Protein AF-A0A5S9IQV3-F1 (afdb_monomer_lite)

Foldseek 3Di:
DQAAEAECEEDQDDDESHEYYCYEYAHPDEAAEHYQYEYANYEDPYCEHHYAEYENYEAEQYEEAAYAYEYYYNYAYYCYEYAYYEYEADQEDPSYYNYAYAEYAYHPYLEDHLCPLVNQNHAEYHDALNQNHADHHPCPLSHNYQEYEHENYNHDPVVPCVSNVNHHYHYDYPVQPVCQVVVCVVDVQFDHFQEWDAAPVRKIWTWTQRPPPRKIFIWIDDPNDIDTDPPDIAFRYWDQELVRWIWTAGQFIWTCDPNDTDTDDDVDRFPAKYANDPQWIWTDDQFFIWIHRNDDIDTDDTDDPQWAFPDKDDDPDNQWIWTWTDGDPDDDDDDDDDDDDDDDDDDDDDDDDDWDWGWTWTWDDDPPDIDIDIDTDTDPDFPDWDDPDDPDIDTDHDDPPPPDDDDDDDDPPDDDDDDDDDDDDDDDDDPDDPDDDDDDPDDDDWDWDDDPPQWTWTQDDDDAWDWGDDPNDIDTDGDPAGWTWTDHPVAIWIGGPVCVVPHPDDTDGDDD

Secondary structure (DSSP, 8-state):
-PPEEEES-EES---TTEEEES-EE---SPEEEEES-EEES-EE-SS-EEEEEEES-EEES-EEEEEEEEEEES-EEES-EEEEEEEES-S--TTEES-EEEEEEEES-SS--GGGGG-TT--EEE-TT-TT-----GGGGGS--SEEE-TTS---GGGTTTT-TTSEEE----HHHHHHHHHHHH-TTEEEEEEEEE-TT--EEEEEEETTT--EEEEEEETTEEEEEEEEE-EEEEEE-TTS-EEEEESS-EEEETTEEEE---SS--SEEEEEETTEEEEE-SSEEEEE-SS-EEEEEEPPTTEEEEEEEE-SSTT-EEEEEEE---S--------------------------EEEEEEEEETTEEEEEEEEE----EEEEEE-STT-EEEEE-TTS--SS------TT-----------PPPP------------SS----EEEE-SSS-EEEE---SS-EEEEETTEEEEE--SS-EEEEE-SS-EEEEEHHHHHH--PPP-B---

InterPro domains:
  IPR032675 Leucine-rich repeat domain superfamily [G3DSA:3.80.10.10] (3-238)

Radius of gyration: 29.6 Å; chains: 1; bounding box: 68×76×86 Å

Structure (mmCIF, N/CA/C/O backbone):
data_AF-A0A5S9IQV3-F1
#
_entry.id   AF-A0A5S9IQV3-F1
#
loop_
_atom_site.group_PDB
_atom_site.id
_atom_site.type_symbol
_atom_site.label_atom_id
_atom_site.label_alt_id
_atom_site.label_comp_id
_atom_site.label_asym_id
_atom_site.label_entity_id
_atom_site.label_seq_id
_atom_site.pdbx_PDB_ins_code
_atom_site.Cartn_x
_atom_site.Cartn_y
_atom_site.Cartn_z
_atom_site.occupancy
_atom_site.B_iso_or_equiv
_atom_site.auth_seq_id
_atom_site.auth_comp_id
_atom_site.auth_asym_id
_atom_site.auth_atom_id
_atom_site.pdbx_PDB_model_num
ATOM 1 N N . MET A 1 1 ? -5.771 7.593 40.794 1.00 71.94 1 MET A N 1
ATOM 2 C CA . MET A 1 1 ? -6.847 8.432 40.220 1.00 71.94 1 MET A CA 1
ATOM 3 C C . MET A 1 1 ? -7.895 7.504 39.638 1.00 71.94 1 MET A C 1
ATOM 5 O O . MET A 1 1 ? -7.522 6.576 38.929 1.00 71.94 1 MET A O 1
ATOM 9 N N . THR A 1 2 ? -9.164 7.696 39.980 1.00 88.88 2 THR A N 1
ATOM 10 C CA . THR A 1 2 ? -10.283 6.926 39.422 1.00 88.88 2 THR A CA 1
ATOM 11 C C . THR A 1 2 ? -10.505 7.323 37.958 1.00 88.88 2 THR A C 1
ATOM 13 O O . THR A 1 2 ? -10.452 8.507 37.627 1.00 88.88 2 THR A O 1
ATOM 16 N N . LYS A 1 3 ? -10.697 6.346 37.061 1.00 94.62 3 LYS A N 1
ATOM 17 C CA . LYS A 1 3 ? -11.022 6.617 35.650 1.00 94.62 3 LYS A CA 1
ATOM 18 C C . LYS A 1 3 ? -12.463 7.126 35.547 1.00 94.62 3 LYS A C 1
ATOM 20 O O . LYS A 1 3 ? -13.346 6.598 36.226 1.00 94.62 3 LYS A O 1
ATOM 25 N N . LYS A 1 4 ? -12.715 8.111 34.679 1.00 97.75 4 LYS A N 1
ATOM 26 C CA . LYS A 1 4 ? -14.083 8.485 34.276 1.00 97.75 4 LYS A CA 1
ATOM 27 C C . LYS A 1 4 ? -14.729 7.274 33.601 1.00 97.75 4 LYS A C 1
ATOM 29 O O . LYS A 1 4 ? -14.046 6.564 32.871 1.00 97.75 4 LYS A O 1
ATOM 34 N N . VAL A 1 5 ? -16.019 7.028 33.823 1.00 98.31 5 VAL A N 1
ATOM 35 C CA . VAL A 1 5 ? -16.733 5.909 33.186 1.00 98.31 5 VAL A CA 1
ATOM 36 C C . VAL A 1 5 ? -17.835 6.447 32.281 1.00 98.31 5 VAL A C 1
ATOM 38 O O . VAL A 1 5 ? -18.691 7.203 32.733 1.00 98.31 5 VAL A O 1
ATOM 41 N N . VAL A 1 6 ? -17.833 6.032 31.015 1.00 98.50 6 VAL A N 1
ATOM 42 C CA . VAL A 1 6 ? -18.843 6.382 30.009 1.00 98.50 6 VAL A CA 1
ATOM 43 C C . VAL A 1 6 ? -19.468 5.094 29.487 1.00 98.50 6 VAL A C 1
ATOM 45 O O . VAL A 1 6 ? -18.761 4.169 29.095 1.00 98.50 6 VAL A O 1
ATOM 48 N N . LYS A 1 7 ? -20.801 4.998 29.496 1.00 98.56 7 LYS A N 1
ATOM 49 C CA . LYS A 1 7 ? -21.507 3.758 29.140 1.00 98.56 7 LYS A CA 1
ATOM 50 C C . LYS A 1 7 ? -22.558 4.006 28.071 1.00 98.56 7 LYS A C 1
ATOM 52 O O . LYS A 1 7 ? -23.364 4.916 28.227 1.00 98.56 7 LYS A O 1
ATOM 57 N N . ARG A 1 8 ? -22.602 3.141 27.052 1.00 98.00 8 ARG A N 1
ATOM 58 C CA . ARG A 1 8 ? -23.689 3.057 26.055 1.00 98.00 8 ARG A CA 1
ATOM 59 C C . ARG A 1 8 ? -24.014 4.379 25.351 1.00 98.00 8 ARG A C 1
ATOM 61 O O . ARG A 1 8 ? -25.171 4.662 25.063 1.00 98.00 8 ARG A O 1
ATOM 68 N N . GLN A 1 9 ? -22.995 5.189 25.080 1.00 98.50 9 GLN A N 1
ATOM 69 C CA . GLN A 1 9 ? -23.152 6.456 24.367 1.00 98.50 9 GLN A CA 1
ATOM 70 C C . GLN A 1 9 ? -22.649 6.353 22.929 1.00 98.50 9 GLN A C 1
ATOM 72 O O . GLN A 1 9 ? -21.782 5.534 22.618 1.00 98.50 9 GLN A O 1
ATOM 77 N N . SER A 1 10 ? -23.195 7.215 22.071 1.00 98.31 10 SER A N 1
ATOM 78 C CA . SER A 1 10 ? -22.622 7.511 20.758 1.00 98.31 10 SER A CA 1
ATOM 79 C C . SER A 1 10 ? -21.711 8.726 20.893 1.00 98.31 10 SER A C 1
ATOM 81 O O . SER A 1 10 ? -22.154 9.772 21.361 1.00 98.31 10 SER A O 1
ATOM 83 N N . LEU A 1 11 ? -20.440 8.576 20.533 1.00 98.38 11 LEU A N 1
ATOM 84 C CA . LEU A 1 11 ? -19.389 9.554 20.804 1.00 98.38 11 LEU A CA 1
ATOM 85 C C . LEU A 1 11 ? -18.642 9.918 19.522 1.00 98.38 11 LEU A C 1
ATOM 87 O O . LEU A 1 11 ? -18.405 9.069 18.665 1.00 98.38 11 LEU A O 1
ATOM 91 N N . GLN A 1 12 ? -18.228 11.180 19.427 1.00 97.69 12 GLN A N 1
ATOM 92 C CA . GLN A 1 12 ? -17.384 11.689 18.337 1.00 97.69 12 GLN A CA 1
ATOM 93 C C . GLN A 1 12 ? -15.940 11.964 18.781 1.00 97.69 12 GLN A C 1
ATOM 95 O O . GLN A 1 12 ? -15.093 12.276 17.953 1.00 97.69 12 GLN A O 1
ATOM 100 N N . ASN A 1 13 ? -15.653 11.838 20.081 1.00 97.81 13 ASN A N 1
ATOM 101 C CA . ASN A 1 13 ? -14.350 12.116 20.678 1.00 97.81 13 ASN A CA 1
ATOM 102 C C . ASN A 1 13 ? -13.988 11.042 21.714 1.00 97.81 13 ASN A C 1
ATOM 104 O O . ASN A 1 13 ? -14.869 10.375 22.263 1.00 97.81 13 ASN A O 1
ATOM 108 N N . ILE A 1 14 ? -12.690 10.913 21.995 1.00 98.19 14 ILE A N 1
ATOM 109 C CA . ILE A 1 14 ? -12.136 10.069 23.058 1.00 98.19 14 ILE A CA 1
ATOM 110 C C . ILE A 1 14 ? -11.400 10.975 24.043 1.00 98.19 14 ILE A C 1
ATOM 112 O O . ILE A 1 14 ? -10.488 11.706 23.671 1.00 98.19 14 ILE A O 1
ATOM 116 N N . GLU A 1 15 ? -11.797 10.909 25.304 1.00 98.06 15 GLU A N 1
ATOM 117 C CA . GLU A 1 15 ? -11.074 11.457 26.448 1.00 98.06 15 GLU A CA 1
ATOM 118 C C . GLU A 1 15 ? -10.077 10.433 27.007 1.00 98.06 15 GLU A C 1
ATOM 120 O O . GLU A 1 15 ? -10.398 9.245 27.126 1.00 98.06 15 GLU A O 1
ATOM 125 N N . ASP A 1 16 ? -8.899 10.919 27.404 1.00 98.00 16 ASP A N 1
ATOM 126 C CA . ASP A 1 16 ? -7.876 10.145 28.109 1.00 98.00 16 ASP A CA 1
ATOM 127 C C . ASP A 1 16 ? -8.374 9.639 29.474 1.00 98.00 16 ASP A C 1
ATOM 129 O O . ASP A 1 16 ? -9.296 10.194 30.076 1.00 98.00 16 ASP A O 1
ATOM 133 N N . ARG A 1 17 ? -7.720 8.594 30.003 1.00 97.62 17 ARG A N 1
ATOM 134 C CA . ARG A 1 17 ? -7.970 8.016 31.340 1.00 97.62 17 ARG A CA 1
ATOM 135 C C . ARG A 1 17 ? -9.450 7.702 31.593 1.00 97.62 17 ARG A C 1
ATOM 137 O O . ARG A 1 17 ? -9.933 7.810 32.723 1.00 97.62 17 ARG A O 1
ATOM 144 N N . THR A 1 18 ? -10.158 7.296 30.543 1.00 98.44 18 THR A N 1
ATOM 145 C CA . THR A 1 18 ? -11.596 7.031 30.578 1.00 98.44 18 THR A CA 1
ATOM 146 C C . THR A 1 18 ? -11.869 5.563 30.262 1.00 98.44 18 THR A C 1
ATOM 148 O O . THR A 1 18 ? -11.182 4.944 29.452 1.00 98.44 18 THR A O 1
ATOM 151 N N . SER A 1 19 ? -12.853 4.987 30.945 1.00 98.62 19 SER A N 1
ATOM 152 C CA . SER A 1 19 ? -13.362 3.642 30.708 1.00 98.62 19 SER A CA 1
ATOM 153 C C . SER A 1 19 ? -14.683 3.731 29.946 1.00 98.62 19 SER A C 1
ATOM 155 O O . SER A 1 19 ? -15.668 4.277 30.448 1.00 98.62 19 SER A O 1
ATOM 157 N N . TYR A 1 20 ? -14.697 3.210 28.725 1.00 98.69 20 TYR A N 1
ATOM 158 C CA . TYR A 1 20 ? -15.848 3.178 27.831 1.00 98.69 20 TYR A CA 1
ATOM 159 C C . TYR A 1 20 ? -16.449 1.776 27.807 1.00 98.69 20 TYR A C 1
ATOM 161 O O . TYR A 1 20 ? -15.752 0.808 27.506 1.00 98.69 20 TYR A O 1
ATOM 169 N N . MET A 1 21 ? -17.747 1.658 28.087 1.00 98.69 21 MET A N 1
ATOM 170 C CA . MET A 1 21 ? -18.443 0.367 28.129 1.00 98.69 21 MET A CA 1
ATOM 171 C C . MET A 1 21 ? -19.662 0.361 27.206 1.00 98.69 21 MET A C 1
ATOM 173 O O . MET A 1 21 ? -20.654 1.048 27.467 1.00 98.69 21 MET A O 1
ATOM 177 N N . GLY A 1 22 ? -19.626 -0.446 26.148 1.00 98.38 22 GLY A N 1
ATOM 178 C CA . GLY A 1 22 ? -20.743 -0.562 25.209 1.00 98.38 22 GLY A CA 1
ATOM 179 C C . GLY A 1 22 ? -20.967 0.690 24.359 1.00 98.38 22 GLY A C 1
ATOM 180 O O . GLY A 1 22 ? -22.097 0.939 23.946 1.00 98.38 22 GLY A O 1
ATOM 181 N N . CYS A 1 23 ? -19.945 1.530 24.171 1.00 98.69 23 CYS A N 1
ATOM 182 C CA . CYS A 1 23 ? -20.063 2.782 23.422 1.00 98.69 23 CYS A CA 1
ATOM 183 C C . CYS A 1 23 ? -19.891 2.565 21.913 1.00 98.69 23 CYS A C 1
ATOM 185 O O . CYS A 1 23 ? -19.220 1.632 21.470 1.00 98.69 23 CYS A O 1
ATOM 187 N N . THR A 1 24 ? -20.474 3.464 21.123 1.00 98.50 24 THR A N 1
ATOM 188 C CA . THR A 1 24 ? -20.280 3.526 19.669 1.00 98.50 24 THR A CA 1
ATOM 189 C C . THR A 1 24 ? -19.540 4.807 19.309 1.00 98.50 24 THR A C 1
ATOM 191 O O . THR A 1 24 ? -19.925 5.885 19.753 1.00 98.50 24 THR A O 1
ATOM 194 N N . PHE A 1 25 ? -18.490 4.700 18.503 1.00 98.50 25 PHE A N 1
ATOM 195 C CA . PHE A 1 25 ? -17.638 5.819 18.114 1.00 98.50 25 PHE A CA 1
ATOM 196 C C . PHE A 1 25 ? -17.775 6.133 16.622 1.00 98.50 25 PHE A C 1
ATOM 198 O O . PHE A 1 25 ? -17.642 5.238 15.784 1.00 98.50 25 PHE A O 1
ATOM 205 N N . TYR A 1 26 ? -17.992 7.415 16.321 1.00 97.88 26 TYR A N 1
ATOM 206 C CA . TYR A 1 26 ? -18.014 8.015 14.983 1.00 97.88 26 TYR A CA 1
ATOM 207 C C . TYR A 1 26 ? -16.980 9.145 14.942 1.00 97.88 26 TYR A C 1
ATOM 209 O O . TYR A 1 26 ? -17.301 10.322 15.083 1.00 97.88 26 TYR A O 1
ATOM 217 N N . ILE A 1 27 ? -15.710 8.764 14.860 1.00 97.69 27 ILE A N 1
ATOM 218 C CA . ILE A 1 27 ? -14.565 9.675 14.897 1.00 97.69 27 ILE A CA 1
ATOM 219 C C . ILE A 1 27 ? -14.036 9.847 13.475 1.00 97.69 27 ILE A C 1
ATOM 221 O O . ILE A 1 27 ? -13.465 8.914 12.919 1.00 97.69 27 ILE A O 1
ATOM 225 N N . GLU A 1 28 ? -14.230 11.019 12.885 1.00 95.12 28 GLU A N 1
ATOM 226 C CA . GLU A 1 28 ? -13.769 11.321 11.518 1.00 95.12 28 GLU A CA 1
ATOM 227 C C . GLU A 1 28 ? -12.383 11.979 11.495 1.00 95.12 28 GLU A C 1
ATOM 229 O O . GLU A 1 28 ? -11.724 12.050 10.460 1.00 95.12 28 GLU A O 1
ATOM 234 N N . LYS A 1 29 ? -11.932 12.486 12.646 1.00 96.56 29 LYS A N 1
ATOM 235 C CA . LYS A 1 29 ? -10.667 13.209 12.772 1.00 96.56 29 LYS A CA 1
ATOM 236 C C . LYS A 1 29 ? -9.552 12.287 13.248 1.00 96.56 29 LYS A C 1
ATOM 238 O O . LYS A 1 29 ? -9.761 11.401 14.074 1.00 96.56 29 LYS A O 1
ATOM 243 N N . LYS A 1 30 ? -8.340 12.566 12.768 1.00 97.62 30 LYS A N 1
ATOM 244 C CA . LYS A 1 30 ? -7.103 11.979 13.286 1.00 97.62 30 LYS A CA 1
ATOM 245 C C . LYS A 1 30 ? -6.958 12.303 14.778 1.00 97.62 30 LYS A C 1
ATOM 247 O O . LYS A 1 30 ? -7.152 13.449 15.178 1.00 97.62 30 LYS A O 1
ATOM 252 N N . ILE A 1 31 ? -6.627 11.294 15.582 1.00 98.25 31 ILE A N 1
ATOM 253 C CA . ILE A 1 31 ? -6.394 11.436 17.021 1.00 98.25 31 ILE A CA 1
ATOM 254 C C . ILE A 1 31 ? -4.891 11.482 17.276 1.00 98.25 31 ILE A C 1
ATOM 256 O O . ILE A 1 31 ? -4.171 10.535 16.955 1.00 98.25 31 ILE A O 1
ATOM 260 N N . ASP A 1 32 ? -4.415 12.556 17.898 1.00 98.12 32 ASP A N 1
ATOM 261 C CA . ASP A 1 32 ? -2.989 12.703 18.196 1.00 98.12 32 ASP A CA 1
ATOM 262 C C . ASP A 1 32 ? -2.517 11.699 19.249 1.00 98.12 32 ASP A C 1
ATOM 264 O O . ASP A 1 32 ? -1.461 11.083 19.122 1.00 98.12 32 ASP A O 1
ATOM 268 N N . LYS A 1 33 ? -3.293 11.502 20.314 1.00 98.12 33 LYS A N 1
ATOM 269 C CA . LYS A 1 33 ? -2.938 10.537 21.352 1.00 98.12 33 LYS A CA 1
ATOM 270 C C . LYS A 1 33 ? -4.147 9.997 22.097 1.00 98.12 33 LYS A C 1
ATOM 272 O O . LYS A 1 33 ? -5.136 10.704 22.251 1.00 98.12 33 LYS A O 1
ATOM 277 N N . ILE A 1 34 ? -4.017 8.770 22.598 1.00 98.25 34 ILE A N 1
ATOM 278 C CA . ILE A 1 34 ? -4.917 8.191 23.602 1.00 98.25 34 ILE A CA 1
ATOM 279 C C . ILE A 1 34 ? -4.072 7.624 24.741 1.00 98.25 34 ILE A C 1
ATOM 281 O O . ILE A 1 34 ? -3.154 6.827 24.514 1.00 98.25 34 ILE A O 1
ATOM 285 N N . LEU A 1 35 ? -4.384 8.025 25.970 1.00 98.06 35 LEU A N 1
ATOM 286 C CA . LEU A 1 35 ? -3.639 7.649 27.166 1.00 98.06 35 LEU A CA 1
ATOM 287 C C . LEU A 1 35 ? -4.532 6.914 28.166 1.00 98.06 35 LEU A C 1
ATOM 289 O O . LEU A 1 35 ? -5.576 7.419 28.578 1.00 98.06 35 LEU A O 1
ATOM 293 N N . HIS A 1 36 ? -4.073 5.750 28.623 1.00 98.06 36 HIS A N 1
ATOM 294 C CA . HIS A 1 36 ? -4.599 5.013 29.777 1.00 98.06 36 HIS A CA 1
ATOM 295 C C . HIS A 1 36 ? -6.117 4.771 29.771 1.00 98.06 36 HIS A C 1
ATOM 297 O O . HIS A 1 36 ? -6.751 4.766 30.832 1.00 98.06 36 HIS A O 1
ATOM 303 N N . SER A 1 37 ? -6.705 4.588 28.591 1.00 98.44 37 SER A N 1
ATOM 304 C CA . SER A 1 37 ? -8.149 4.407 28.425 1.00 98.44 37 SER A CA 1
ATOM 305 C C . SER A 1 37 ? -8.504 2.944 28.192 1.00 98.44 37 SER A C 1
ATOM 307 O O . SER A 1 37 ? -7.747 2.208 27.560 1.00 98.44 37 SER A O 1
ATOM 309 N N . ASP A 1 38 ? -9.661 2.538 28.706 1.00 98.56 38 ASP A N 1
ATOM 310 C CA . ASP A 1 38 ? -10.169 1.176 28.554 1.00 98.56 38 ASP A CA 1
ATOM 311 C C . ASP A 1 38 ? -11.443 1.201 27.720 1.00 98.56 38 ASP A C 1
ATOM 313 O O . ASP A 1 38 ? -12.312 2.047 27.923 1.00 98.56 38 ASP A O 1
ATOM 317 N N . PHE A 1 39 ? -11.576 0.250 26.810 1.00 98.69 39 PHE A N 1
ATOM 318 C CA . PHE A 1 39 ? -12.729 0.101 25.941 1.00 98.69 39 PHE A CA 1
ATOM 319 C C . PHE A 1 39 ? -13.229 -1.331 26.075 1.00 98.69 39 PHE A C 1
ATOM 321 O O . PHE A 1 39 ? -12.461 -2.278 25.919 1.00 98.69 39 PHE A O 1
ATOM 328 N N . THR A 1 40 ? -14.505 -1.508 26.397 1.00 98.69 40 THR A N 1
ATOM 329 C CA . THR A 1 40 ? -15.113 -2.827 26.588 1.00 98.69 40 THR A CA 1
ATOM 330 C C . THR A 1 40 ? -16.423 -2.900 25.826 1.00 98.69 40 THR A C 1
ATOM 332 O O . THR A 1 40 ? -17.323 -2.096 26.072 1.00 98.69 40 THR A O 1
ATOM 335 N N . ASN A 1 41 ? -16.554 -3.873 24.922 1.00 98.56 41 ASN A N 1
ATOM 336 C CA . ASN A 1 41 ? -17.731 -4.039 24.060 1.00 98.56 41 ASN A CA 1
ATOM 337 C C . ASN A 1 41 ? -18.044 -2.788 23.216 1.00 98.56 41 ASN A C 1
ATOM 339 O O . ASN A 1 41 ? -19.208 -2.457 22.992 1.00 98.56 41 ASN A O 1
ATOM 343 N N . CYS A 1 42 ? -17.016 -2.047 22.795 1.00 98.69 42 CYS A N 1
ATOM 344 C CA . CYS A 1 42 ? -17.180 -0.817 22.021 1.00 98.69 42 CYS A CA 1
ATOM 345 C C . CYS A 1 42 ? -17.124 -1.079 20.507 1.00 98.69 42 CYS A C 1
ATOM 347 O O . CYS A 1 42 ? -16.411 -1.962 20.032 1.00 98.69 42 CYS A O 1
ATOM 349 N N . SER A 1 43 ? -17.848 -0.275 19.730 1.00 98.38 43 SER A N 1
ATOM 350 C CA . SER A 1 43 ? -17.864 -0.344 18.263 1.00 98.38 43 SER A CA 1
ATOM 351 C C . SER A 1 43 ? -17.314 0.947 17.663 1.00 98.38 43 SER A C 1
ATOM 353 O O . SER A 1 43 ? -17.840 2.024 17.935 1.00 98.38 43 SER A O 1
ATOM 355 N N . PHE A 1 44 ? -16.280 0.845 16.831 1.00 98.25 44 PHE A N 1
ATOM 356 C CA . PHE A 1 44 ? -15.688 1.964 16.097 1.00 98.25 44 PHE A CA 1
ATOM 357 C C . PHE A 1 44 ? -16.156 1.899 14.645 1.00 98.25 44 PHE A C 1
ATOM 359 O O . PHE A 1 44 ? -15.717 1.035 13.886 1.00 98.25 44 PHE A O 1
ATOM 366 N N . ARG A 1 45 ? -17.104 2.772 14.287 1.00 96.38 45 ARG A N 1
ATOM 367 C CA . ARG A 1 45 ? -17.866 2.688 13.029 1.00 96.38 45 ARG A CA 1
ATOM 368 C C . ARG A 1 45 ? -17.400 3.641 11.935 1.00 96.38 45 ARG A C 1
ATOM 370 O O . ARG A 1 45 ? -17.942 3.589 10.837 1.00 96.38 45 ARG A O 1
ATOM 377 N N . SER A 1 46 ? -16.424 4.497 12.221 1.00 95.62 46 SER A N 1
ATOM 378 C CA . SER A 1 46 ? -15.769 5.308 11.196 1.00 95.62 46 SER A CA 1
ATOM 379 C C . SER A 1 46 ? -15.175 4.438 10.093 1.00 95.62 46 SER A C 1
ATOM 381 O O . SER A 1 46 ? -14.791 3.292 10.341 1.00 95.62 46 SER A O 1
ATOM 383 N N . GLU A 1 47 ? -15.041 5.009 8.895 1.00 96.50 47 GLU A N 1
ATOM 384 C CA . GLU A 1 47 ? -14.315 4.368 7.794 1.00 96.50 47 GLU A CA 1
ATOM 385 C C . GLU A 1 47 ? -12.886 4.007 8.220 1.00 96.50 47 GLU A C 1
ATOM 387 O O . GLU A 1 47 ? -12.433 2.893 7.973 1.00 96.50 47 GLU A O 1
ATOM 392 N N . GLU A 1 48 ? -12.214 4.919 8.930 1.00 97.75 48 GLU A N 1
ATOM 393 C CA . GLU A 1 48 ? -10.889 4.717 9.504 1.00 97.75 48 GLU A CA 1
ATOM 394 C C . GLU A 1 48 ? -10.749 5.433 10.848 1.00 97.75 48 GLU A C 1
ATOM 396 O O . GLU A 1 48 ? -11.032 6.623 10.966 1.00 97.75 48 GLU A O 1
ATOM 401 N N . LEU A 1 49 ? -10.261 4.713 11.859 1.00 98.25 49 LEU A N 1
ATOM 402 C CA . LEU A 1 49 ? -9.756 5.296 13.095 1.00 98.25 49 LEU A CA 1
ATOM 403 C C . LEU A 1 49 ? -8.238 5.450 12.984 1.00 98.25 49 LEU A C 1
ATOM 405 O O . LEU A 1 49 ? -7.500 4.468 13.070 1.00 98.25 49 LEU A O 1
ATOM 409 N N . TYR A 1 50 ? -7.779 6.686 12.802 1.00 98.38 50 TYR A N 1
ATOM 410 C CA . TYR A 1 50 ? -6.358 7.010 12.709 1.00 98.38 50 TYR A CA 1
ATOM 411 C C . TYR A 1 50 ? -5.853 7.582 14.033 1.00 98.38 50 TYR A C 1
ATOM 413 O O . TYR A 1 50 ? -6.301 8.651 14.457 1.00 98.38 50 TYR A O 1
ATOM 421 N N . ILE A 1 51 ? -4.870 6.925 14.649 1.00 98.31 51 ILE A N 1
ATOM 422 C CA . ILE A 1 51 ? -4.261 7.349 15.912 1.00 98.31 51 ILE A CA 1
ATOM 423 C C . ILE A 1 51 ? -2.743 7.487 15.742 1.00 98.31 51 ILE A C 1
ATOM 425 O O . ILE A 1 51 ? -2.076 6.550 15.306 1.00 98.31 51 ILE A O 1
ATOM 429 N N . ILE A 1 52 ? -2.169 8.641 16.097 1.00 97.94 52 ILE A N 1
ATOM 430 C CA . ILE A 1 52 ? -0.706 8.817 16.048 1.00 97.94 52 ILE A CA 1
ATOM 431 C C . ILE A 1 52 ? -0.058 7.999 17.162 1.00 97.94 52 ILE A C 1
ATOM 433 O O . ILE A 1 52 ? 0.793 7.164 16.880 1.00 97.94 52 ILE A O 1
ATOM 437 N N . SER A 1 53 ? -0.462 8.197 18.420 1.00 97.94 53 SER A N 1
ATOM 438 C CA . SER A 1 53 ? 0.147 7.479 19.545 1.00 97.94 53 SER A CA 1
ATOM 439 C C . SER A 1 53 ? -0.855 6.914 20.546 1.00 97.94 53 SER A C 1
ATOM 441 O O . SER A 1 53 ? -1.820 7.570 20.934 1.00 97.94 53 SER A O 1
ATOM 443 N N . MET A 1 54 ? -0.600 5.703 21.031 1.00 97.62 54 MET A N 1
ATOM 444 C CA . MET A 1 54 ? -1.398 5.051 22.068 1.00 97.62 54 MET A CA 1
ATOM 445 C C . MET A 1 54 ? -0.513 4.549 23.199 1.00 97.62 54 MET A C 1
ATOM 447 O O . MET A 1 54 ? 0.486 3.866 22.959 1.00 97.62 54 MET A O 1
ATOM 451 N N . HIS A 1 55 ? -0.900 4.858 24.438 1.00 98.00 55 HIS A N 1
ATOM 452 C CA . HIS A 1 55 ? -0.160 4.440 25.626 1.00 98.00 55 HIS A CA 1
ATOM 453 C C . HIS A 1 55 ? -1.081 3.847 26.688 1.00 98.00 55 HIS A C 1
ATOM 455 O O . HIS A 1 55 ? -2.026 4.505 27.124 1.00 98.00 55 HIS A O 1
ATOM 461 N N . GLY A 1 56 ? -0.783 2.638 27.166 1.00 97.88 56 GLY A N 1
ATOM 462 C CA . GLY A 1 56 ? -1.473 2.076 28.332 1.00 97.88 56 GLY A CA 1
ATOM 463 C C . GLY A 1 56 ? -2.960 1.785 28.111 1.00 97.88 56 GLY A C 1
ATOM 464 O O . GLY A 1 56 ? -3.717 1.865 29.076 1.00 97.88 56 GLY A O 1
ATOM 465 N N . CYS A 1 57 ? -3.399 1.565 26.869 1.00 98.44 57 CYS A N 1
ATOM 466 C CA . CYS A 1 57 ? -4.816 1.412 26.530 1.00 98.44 57 CYS A CA 1
ATOM 467 C C . CYS A 1 57 ? -5.219 -0.057 26.374 1.00 98.44 57 CYS A C 1
ATOM 469 O O . CYS A 1 57 ? -4.456 -0.851 25.824 1.00 98.44 57 CYS A O 1
ATOM 471 N N . THR A 1 58 ? -6.440 -0.398 26.786 1.00 98.50 58 THR A N 1
ATOM 472 C CA . THR A 1 58 ? -6.985 -1.761 26.660 1.00 98.50 58 THR A CA 1
ATOM 473 C C . THR A 1 58 ? -8.271 -1.759 25.845 1.00 98.50 58 THR A C 1
ATOM 475 O O . THR A 1 58 ? -9.169 -0.970 26.119 1.00 98.50 58 THR A O 1
ATOM 478 N N . PHE A 1 59 ? -8.394 -2.670 24.883 1.00 98.62 59 PHE A N 1
ATOM 479 C CA . PHE A 1 59 ? -9.583 -2.862 24.053 1.00 98.62 59 PHE A CA 1
ATOM 480 C C . PHE A 1 59 ? -10.074 -4.299 24.190 1.00 98.62 59 PHE A C 1
ATOM 482 O O . PHE A 1 59 ? -9.507 -5.201 23.590 1.00 98.62 59 PHE A O 1
ATOM 489 N N . ALA A 1 60 ? -11.124 -4.527 24.967 1.00 98.62 60 ALA A N 1
ATOM 490 C CA . ALA A 1 60 ? -11.737 -5.837 25.147 1.00 98.62 60 ALA A CA 1
ATOM 491 C C . ALA A 1 60 ? -13.034 -5.927 24.337 1.00 98.62 60 ALA A C 1
ATOM 493 O O . ALA A 1 60 ? -13.913 -5.066 24.462 1.00 98.62 60 ALA A O 1
ATOM 494 N N . SER A 1 61 ? -13.149 -6.947 23.492 1.00 98.50 61 SER A N 1
ATOM 495 C CA . SER A 1 61 ? -14.331 -7.221 22.670 1.00 98.50 61 SER A CA 1
ATOM 496 C C . SER A 1 61 ? -14.783 -6.014 21.849 1.00 98.50 61 SER A C 1
ATOM 498 O O . SER A 1 61 ? -15.965 -5.688 21.762 1.00 98.50 61 SER A O 1
ATOM 500 N N . CYS A 1 62 ? -13.807 -5.298 21.288 1.00 98.56 62 CYS A N 1
ATOM 501 C CA . CYS A 1 62 ? -14.039 -4.120 20.463 1.00 98.56 62 CYS A CA 1
ATOM 502 C C . CYS A 1 62 ? -13.972 -4.465 18.973 1.00 98.56 62 CYS A C 1
ATOM 504 O O . CYS A 1 62 ? -13.196 -5.332 18.566 1.00 98.56 62 CYS A O 1
ATOM 506 N N . ASN A 1 63 ? -14.754 -3.741 18.170 1.00 98.06 63 ASN A N 1
ATOM 507 C CA . ASN A 1 63 ? -14.841 -3.941 16.724 1.00 98.06 63 ASN A CA 1
ATOM 508 C C . ASN A 1 63 ? -14.386 -2.696 15.958 1.00 98.06 63 ASN A C 1
ATOM 510 O O . ASN A 1 63 ? -14.842 -1.593 16.272 1.00 98.06 63 ASN A O 1
ATOM 514 N N . PHE A 1 64 ? -13.555 -2.890 14.932 1.00 98.38 64 PHE A N 1
ATOM 515 C CA . PHE A 1 64 ? -13.004 -1.826 14.089 1.00 98.38 64 PHE A CA 1
ATOM 516 C C . PHE A 1 64 ? -13.137 -2.168 12.603 1.00 98.38 64 PHE A C 1
ATOM 518 O O . PHE A 1 64 ? -12.736 -3.253 12.178 1.00 98.38 64 PHE A O 1
ATOM 525 N N . THR A 1 65 ? -13.623 -1.217 11.802 1.00 97.06 65 THR A N 1
ATOM 526 C CA . THR A 1 65 ? -13.574 -1.312 10.331 1.00 97.06 65 THR A CA 1
ATOM 527 C C . THR A 1 65 ? -12.135 -1.158 9.836 1.00 97.06 65 THR A C 1
ATOM 529 O O . THR A 1 65 ? -11.573 -2.057 9.217 1.00 97.06 65 THR A O 1
ATOM 532 N N . LYS A 1 66 ? -11.485 -0.042 10.170 1.00 98.31 66 LYS A N 1
ATOM 533 C CA . LYS A 1 66 ? -10.066 0.178 9.890 1.00 98.31 66 LYS A CA 1
ATOM 534 C C . LYS A 1 66 ? -9.423 0.925 11.045 1.00 98.31 66 LYS A C 1
ATOM 536 O O . LYS A 1 66 ? -9.982 1.899 11.544 1.00 98.31 66 LYS A O 1
ATOM 541 N N . LEU A 1 67 ? -8.261 0.452 11.469 1.00 98.50 67 LEU A N 1
ATOM 542 C CA . LEU A 1 67 ? -7.493 0.990 12.580 1.00 98.50 67 LEU A CA 1
ATOM 543 C C . LEU A 1 67 ? -6.057 1.220 12.122 1.00 98.50 67 LEU A C 1
ATOM 545 O O . LEU A 1 67 ? -5.361 0.270 11.767 1.00 98.50 67 LEU A O 1
ATOM 549 N N . THR A 1 68 ? -5.615 2.472 12.162 1.00 98.44 68 THR A N 1
ATOM 550 C CA . THR A 1 68 ? -4.245 2.868 11.831 1.00 98.44 68 THR A CA 1
ATOM 551 C C . THR A 1 68 ? -3.573 3.445 13.066 1.00 98.44 68 THR A C 1
ATOM 553 O O . THR A 1 68 ? -4.101 4.376 13.672 1.00 98.44 68 THR A O 1
ATOM 556 N N . ILE A 1 69 ? -2.412 2.897 13.435 1.00 98.00 69 ILE A N 1
ATOM 557 C CA . ILE A 1 69 ? -1.647 3.319 14.614 1.00 98.00 69 ILE A CA 1
ATOM 558 C C . ILE A 1 69 ? -0.186 3.554 14.218 1.00 98.00 69 ILE A C 1
ATOM 560 O O . ILE A 1 69 ? 0.484 2.635 13.735 1.00 98.00 69 ILE A O 1
ATOM 564 N N . GLU A 1 70 ? 0.331 4.768 14.431 1.00 97.06 70 GLU A N 1
ATOM 565 C CA . GLU A 1 70 ? 1.745 5.066 14.146 1.00 97.06 70 GLU A CA 1
ATOM 566 C C . GLU A 1 70 ? 2.678 4.599 15.277 1.00 97.06 70 GLU A C 1
ATOM 568 O O . GLU A 1 70 ? 3.742 4.042 15.006 1.00 97.06 70 GLU A O 1
ATOM 573 N N . ALA A 1 71 ? 2.278 4.791 16.537 1.00 96.81 71 ALA A N 1
ATOM 574 C CA . ALA A 1 71 ? 3.044 4.412 17.721 1.00 96.81 71 ALA A CA 1
ATOM 575 C C . ALA A 1 71 ? 2.160 3.715 18.766 1.00 96.81 71 ALA A C 1
ATOM 577 O O . ALA A 1 71 ? 1.159 4.258 19.235 1.00 96.81 71 ALA A O 1
ATOM 578 N N . LEU A 1 72 ? 2.561 2.508 19.167 1.00 95.88 72 LEU A N 1
ATOM 579 C CA . LEU A 1 72 ? 1.846 1.683 20.137 1.00 95.88 72 LEU A CA 1
ATOM 580 C C . LEU A 1 72 ? 2.760 1.352 21.317 1.00 95.88 72 LEU A C 1
ATOM 582 O O . LEU A 1 72 ? 3.819 0.758 21.130 1.00 95.88 72 LEU A O 1
ATOM 586 N N . ASN A 1 73 ? 2.342 1.695 22.534 1.00 96.44 73 ASN A N 1
ATOM 587 C CA . ASN A 1 73 ? 3.120 1.448 23.744 1.00 96.44 73 ASN A CA 1
ATOM 588 C C . ASN A 1 73 ? 2.233 0.883 24.853 1.00 96.44 73 ASN A C 1
ATOM 590 O O . ASN A 1 73 ? 1.271 1.526 25.271 1.00 96.44 73 ASN A O 1
ATOM 594 N N . ASN A 1 74 ? 2.577 -0.297 25.373 1.00 96.44 74 ASN A N 1
ATOM 595 C CA . ASN A 1 74 ? 1.861 -0.925 26.490 1.00 96.44 74 ASN A CA 1
ATOM 596 C C . ASN A 1 74 ? 0.330 -0.950 26.287 1.00 96.44 74 ASN A C 1
ATOM 598 O O . ASN A 1 74 ? -0.426 -0.523 27.154 1.00 96.44 74 ASN A O 1
ATOM 602 N N . CYS A 1 75 ? -0.122 -1.334 25.094 1.00 97.62 75 CYS A N 1
ATOM 603 C CA . CYS A 1 75 ? -1.544 -1.448 24.778 1.00 97.62 75 CYS A CA 1
ATOM 604 C C . CYS A 1 75 ? -1.909 -2.913 24.563 1.00 97.62 75 CYS A C 1
ATOM 606 O O . CYS A 1 75 ? -1.045 -3.707 24.195 1.00 97.62 75 CYS A O 1
ATOM 608 N N . THR A 1 76 ? -3.183 -3.250 24.742 1.00 98.06 76 THR A N 1
ATOM 609 C CA . THR A 1 76 ? -3.680 -4.615 24.545 1.00 98.06 76 THR A CA 1
ATOM 610 C C . THR A 1 76 ? -5.056 -4.607 23.890 1.00 98.06 76 THR A C 1
ATOM 612 O O . THR A 1 76 ? -5.912 -3.795 24.236 1.00 98.06 76 THR A O 1
ATOM 615 N N . PHE A 1 77 ? -5.289 -5.534 22.969 1.00 98.38 77 PHE A N 1
ATOM 616 C CA . PHE A 1 77 ? -6.569 -5.809 22.335 1.00 98.38 77 PHE A CA 1
ATOM 617 C C . PHE A 1 77 ? -6.913 -7.274 22.592 1.00 98.38 77 PHE A C 1
ATOM 619 O O . PHE A 1 77 ? -6.082 -8.149 22.345 1.00 98.38 77 PHE A O 1
ATOM 626 N N . LYS A 1 78 ? -8.119 -7.534 23.094 1.00 98.31 78 LYS A N 1
ATOM 627 C CA . LYS A 1 78 ? -8.590 -8.858 23.500 1.00 98.31 78 LYS A CA 1
ATOM 628 C C . LYS A 1 78 ? -9.943 -9.175 22.884 1.00 98.31 78 LYS A C 1
ATOM 630 O O . LYS A 1 78 ? -10.815 -8.307 22.879 1.00 98.31 78 LYS A O 1
ATOM 635 N N . ASP A 1 79 ? -10.114 -10.402 22.400 1.00 97.56 79 ASP A N 1
ATOM 636 C CA . ASP A 1 79 ? -11.410 -11.008 22.039 1.00 97.56 79 ASP A CA 1
ATOM 637 C C . ASP A 1 79 ? -12.280 -10.149 21.098 1.00 97.56 79 ASP A C 1
ATOM 639 O O . ASP A 1 79 ? -13.500 -10.069 21.248 1.00 97.56 79 ASP A O 1
ATOM 643 N N . GLY A 1 80 ? -11.641 -9.446 20.161 1.00 96.62 80 GLY A N 1
ATOM 644 C CA . GLY A 1 80 ? -12.270 -8.466 19.275 1.00 96.62 80 GLY A CA 1
ATOM 645 C C . GLY A 1 80 ? -12.096 -8.781 17.794 1.00 96.62 80 GLY A C 1
ATOM 646 O O . GLY A 1 80 ? -11.550 -9.817 17.401 1.00 96.62 80 GLY A O 1
ATOM 647 N N . TYR A 1 81 ? -12.535 -7.846 16.960 1.00 97.62 81 TYR A N 1
ATOM 648 C CA . TYR A 1 81 ? -12.442 -7.957 15.510 1.00 97.62 81 TYR A CA 1
ATOM 649 C C . TYR A 1 81 ? -11.925 -6.660 14.885 1.00 97.62 81 TYR A C 1
ATOM 651 O O . TYR A 1 81 ? -12.418 -5.569 15.177 1.00 97.62 81 TYR A O 1
ATOM 659 N N . ILE A 1 82 ? -10.936 -6.778 14.001 1.00 98.25 82 ILE A N 1
ATOM 660 C CA . ILE A 1 82 ? -10.384 -5.663 13.228 1.00 98.25 82 ILE A CA 1
ATOM 661 C C . ILE A 1 82 ? -10.374 -6.076 11.760 1.00 98.25 82 ILE A C 1
ATOM 663 O O . ILE A 1 82 ? -9.638 -6.980 11.371 1.00 98.25 82 ILE A O 1
ATOM 667 N N . ASP A 1 83 ? -11.162 -5.413 10.921 1.00 98.12 83 ASP A N 1
ATOM 668 C CA . ASP A 1 83 ? -11.181 -5.767 9.501 1.00 98.12 83 ASP A CA 1
ATOM 669 C C . ASP A 1 83 ? -9.883 -5.324 8.804 1.00 98.12 83 ASP A C 1
ATOM 671 O O . ASP A 1 83 ? -9.234 -6.134 8.144 1.00 98.12 83 ASP A O 1
ATOM 675 N N . HIS A 1 84 ? -9.436 -4.085 9.026 1.00 98.50 84 HIS A N 1
ATOM 676 C CA . HIS A 1 84 ? -8.163 -3.571 8.511 1.00 98.50 84 HIS A CA 1
ATOM 677 C C . HIS A 1 84 ? -7.287 -2.986 9.624 1.00 98.50 84 HIS A C 1
ATOM 679 O O . HIS A 1 84 ? -7.674 -2.031 10.290 1.00 98.50 84 HIS A O 1
ATOM 685 N N . LEU A 1 85 ? -6.081 -3.524 9.800 1.00 98.44 85 LEU A N 1
ATOM 686 C CA . LEU A 1 85 ? -5.101 -3.058 10.778 1.00 98.44 85 LEU A CA 1
ATOM 687 C C . LEU A 1 85 ? -3.855 -2.522 10.073 1.00 98.44 85 LEU A C 1
ATOM 689 O O . LEU A 1 85 ? -3.174 -3.261 9.367 1.00 98.44 85 LEU A O 1
ATOM 693 N N . SER A 1 86 ? -3.524 -1.255 10.294 1.00 98.31 86 SER A N 1
ATOM 694 C CA . SER A 1 86 ? -2.305 -0.623 9.793 1.00 98.31 86 SER A CA 1
ATOM 695 C C . SER A 1 86 ? -1.399 -0.213 10.948 1.00 98.31 86 SER A C 1
ATOM 697 O O . SER A 1 86 ? -1.833 0.483 11.867 1.00 98.31 86 SER A O 1
ATOM 699 N N . LEU A 1 87 ? -0.139 -0.643 10.908 1.00 97.75 87 LEU A N 1
ATOM 700 C CA . LEU A 1 87 ? 0.844 -0.393 11.963 1.00 97.75 87 LEU A CA 1
ATOM 701 C C . LEU A 1 87 ? 2.178 0.071 11.383 1.00 97.75 87 LEU A C 1
ATOM 703 O O . LEU A 1 87 ? 2.622 -0.410 10.337 1.00 97.75 87 LEU A O 1
ATOM 707 N N . SER A 1 88 ? 2.870 0.939 12.116 1.00 95.62 88 SER A N 1
ATOM 708 C CA . SER A 1 88 ? 4.242 1.347 11.810 1.00 95.62 88 SER A CA 1
ATOM 709 C C . SER A 1 88 ? 5.237 0.726 12.794 1.00 95.62 88 SER A C 1
ATOM 711 O O . SER A 1 88 ? 5.120 0.879 14.005 1.00 95.62 88 SER A O 1
ATOM 713 N N . GLY A 1 89 ? 6.231 0.009 12.267 1.00 91.56 89 GLY A N 1
ATOM 714 C CA . GLY A 1 89 ? 7.346 -0.558 13.024 1.00 91.56 89 GLY A CA 1
ATOM 715 C C . GLY A 1 89 ? 7.039 -1.663 14.053 1.00 91.56 89 GLY A C 1
ATOM 716 O O . GLY A 1 89 ? 7.842 -1.795 14.981 1.00 91.56 89 GLY A O 1
ATOM 717 N N . PRO A 1 90 ? 5.960 -2.474 13.964 1.00 91.88 90 PRO A N 1
ATOM 718 C CA . PRO A 1 90 ? 5.741 -3.514 14.965 1.00 91.88 90 PRO A CA 1
ATOM 719 C C . PRO A 1 90 ? 6.833 -4.585 14.891 1.00 91.88 90 PRO A C 1
ATOM 721 O O . PRO A 1 90 ? 7.214 -5.041 13.811 1.00 91.88 90 PRO A O 1
ATOM 724 N N . SER A 1 91 ? 7.324 -4.996 16.060 1.00 89.00 91 SER A N 1
ATOM 725 C CA . SER A 1 91 ? 8.313 -6.078 16.192 1.00 89.00 91 SER A CA 1
ATOM 726 C C . SER A 1 91 ? 7.681 -7.426 16.562 1.00 89.00 91 SER A C 1
ATOM 728 O O . SER A 1 91 ? 8.272 -8.468 16.291 1.00 89.00 91 SER A O 1
ATOM 730 N N . TYR A 1 92 ? 6.488 -7.395 17.153 1.00 93.50 92 TYR A N 1
ATOM 731 C CA . TYR A 1 92 ? 5.675 -8.525 17.609 1.00 93.50 92 TYR A CA 1
ATOM 732 C C . TYR A 1 92 ? 4.209 -8.079 17.670 1.00 93.50 92 TYR A C 1
ATOM 734 O O . TYR A 1 92 ? 3.924 -6.878 17.635 1.00 93.50 92 TYR A O 1
ATOM 742 N N . PHE A 1 93 ? 3.288 -9.029 17.782 1.00 95.31 93 PHE A N 1
ATOM 743 C CA . PHE A 1 93 ? 1.849 -8.814 17.900 1.00 95.31 93 PHE A CA 1
ATOM 744 C C . PHE A 1 93 ? 1.283 -9.270 19.249 1.00 95.31 93 PHE A C 1
ATOM 746 O O . PHE A 1 93 ? 0.071 -9.431 19.350 1.00 95.31 93 PHE A O 1
ATOM 753 N N . ASP A 1 94 ? 2.091 -9.488 20.288 1.00 94.12 94 ASP A N 1
ATOM 754 C CA . ASP A 1 94 ? 1.628 -9.951 21.617 1.00 94.12 94 ASP A CA 1
ATOM 755 C C . ASP A 1 94 ? 0.555 -9.055 22.259 1.00 94.12 94 ASP A C 1
ATOM 757 O O . ASP A 1 94 ? -0.212 -9.506 23.100 1.00 94.12 94 ASP A O 1
ATOM 761 N N . PHE A 1 95 ? 0.423 -7.809 21.798 1.00 96.00 95 PHE A N 1
ATOM 762 C CA . PHE A 1 95 ? -0.680 -6.921 22.166 1.00 96.00 95 PHE A CA 1
ATOM 763 C C . PHE A 1 95 ? -2.049 -7.344 21.600 1.00 96.00 95 PHE A C 1
ATOM 765 O O . PHE A 1 95 ? -3.054 -6.750 21.972 1.00 96.00 95 PHE A O 1
ATOM 772 N N . LEU A 1 96 ? -2.111 -8.316 20.687 1.00 97.06 96 LEU A N 1
ATOM 773 C CA . LEU A 1 96 ? -3.338 -8.884 20.124 1.00 97.06 96 LEU A CA 1
ATOM 774 C C . LEU A 1 96 ? -3.557 -10.293 20.691 1.00 97.06 96 LEU A C 1
ATOM 776 O O . LEU A 1 96 ? -2.901 -11.251 20.263 1.00 97.06 96 LEU A O 1
ATOM 780 N N . GLU A 1 97 ? -4.504 -10.418 21.615 1.00 96.56 97 GLU A N 1
ATOM 781 C CA . GLU A 1 97 ? -4.907 -11.669 22.263 1.00 96.56 97 GLU A CA 1
ATOM 782 C C . GLU A 1 97 ? -6.286 -12.092 21.734 1.00 96.56 97 GLU A C 1
ATOM 784 O O . GLU A 1 97 ? -7.271 -11.386 21.926 1.00 96.56 97 GLU A O 1
ATOM 789 N N . ASN A 1 98 ? -6.380 -13.226 21.032 1.00 95.69 98 ASN A N 1
ATOM 790 C CA . ASN A 1 98 ? -7.641 -13.722 20.448 1.00 95.69 98 ASN A CA 1
ATOM 791 C C . ASN A 1 98 ? -8.395 -12.699 19.566 1.00 95.69 98 ASN A C 1
ATOM 793 O O . ASN A 1 98 ? -9.622 -12.713 19.486 1.00 95.69 98 ASN A O 1
ATOM 797 N N . VAL A 1 99 ? -7.672 -11.792 18.904 1.00 97.00 99 VAL A N 1
ATOM 798 C CA . VAL A 1 99 ? -8.266 -10.810 17.987 1.00 97.00 99 VAL A CA 1
ATOM 799 C C . VAL A 1 99 ? -8.263 -11.359 16.567 1.00 97.00 99 VAL A C 1
ATOM 801 O O . VAL A 1 99 ? -7.214 -11.718 16.029 1.00 97.00 99 VAL A O 1
ATOM 804 N N . ASN A 1 100 ? -9.433 -11.360 15.937 1.00 96.50 100 ASN A N 1
ATOM 805 C CA . ASN A 1 100 ? -9.565 -11.705 14.528 1.00 96.50 100 ASN A CA 1
ATOM 806 C C . ASN A 1 100 ? -9.193 -10.497 13.663 1.00 96.50 100 ASN A C 1
ATOM 808 O O . ASN A 1 100 ? -9.827 -9.446 13.764 1.00 96.50 100 ASN A O 1
ATOM 812 N N . VAL A 1 101 ? -8.178 -10.656 12.808 1.00 98.12 101 VAL A N 1
ATOM 813 C CA . VAL A 1 101 ? -7.723 -9.619 11.871 1.00 98.12 101 VAL A CA 1
ATOM 814 C C . VAL A 1 101 ? -7.751 -10.154 10.442 1.00 98.12 101 VAL A C 1
ATOM 816 O O . VAL A 1 101 ? -7.150 -11.193 10.169 1.00 98.12 101 VAL A O 1
ATOM 819 N N . HIS A 1 102 ? -8.430 -9.457 9.526 1.00 98.25 102 HIS A N 1
ATOM 820 C CA . HIS A 1 102 ? -8.546 -9.891 8.125 1.00 98.25 102 HIS A CA 1
ATOM 821 C C . HIS A 1 102 ? -7.497 -9.286 7.197 1.00 98.25 102 HIS A C 1
ATOM 823 O O . HIS A 1 102 ? -7.018 -9.972 6.292 1.00 98.25 102 HIS A O 1
ATOM 829 N N . ASN A 1 103 ? -7.144 -8.021 7.395 1.00 98.44 103 ASN A N 1
ATOM 830 C CA . ASN A 1 103 ? -6.235 -7.297 6.519 1.00 98.44 103 ASN A CA 1
ATOM 831 C C . ASN A 1 103 ? -5.186 -6.587 7.368 1.00 98.44 103 ASN A C 1
ATOM 833 O O . ASN A 1 103 ? -5.530 -5.853 8.294 1.00 98.44 103 ASN A O 1
ATOM 837 N N . ILE A 1 104 ? -3.909 -6.798 7.058 1.00 98.44 104 ILE A N 1
ATOM 838 C CA . ILE A 1 104 ? -2.798 -6.156 7.766 1.00 98.44 104 ILE A CA 1
ATOM 839 C C . ILE A 1 104 ? -1.967 -5.340 6.779 1.00 98.44 104 ILE A C 1
ATOM 841 O O . ILE A 1 104 ? -1.527 -5.862 5.758 1.00 98.44 104 ILE A O 1
ATOM 845 N N . CYS A 1 105 ? -1.698 -4.080 7.120 1.00 98.25 105 CYS A N 1
ATOM 846 C CA . CYS A 1 105 ? -0.714 -3.229 6.461 1.00 98.25 105 CYS A CA 1
ATOM 847 C C . CYS A 1 105 ? 0.414 -2.899 7.442 1.00 98.25 105 CYS A C 1
ATOM 849 O O . CYS A 1 105 ? 0.163 -2.380 8.529 1.00 98.25 105 CYS A O 1
ATOM 851 N N . LEU A 1 106 ? 1.663 -3.184 7.078 1.00 97.81 106 LEU A N 1
ATOM 852 C CA . LEU A 1 106 ? 2.820 -2.876 7.919 1.00 97.81 106 LEU A CA 1
ATOM 853 C C . LEU A 1 106 ? 3.756 -1.920 7.202 1.00 97.81 106 LEU A C 1
ATOM 855 O O . LEU A 1 106 ? 4.194 -2.173 6.079 1.00 97.81 106 LEU A O 1
ATOM 859 N N . ARG A 1 107 ? 4.126 -0.846 7.890 1.00 96.56 107 ARG A N 1
ATOM 860 C CA . ARG A 1 107 ? 5.083 0.152 7.410 1.00 96.56 107 ARG A CA 1
ATOM 861 C C . ARG A 1 107 ? 6.299 0.194 8.324 1.00 96.56 107 ARG A C 1
ATOM 863 O O . ARG A 1 107 ? 6.235 -0.220 9.477 1.00 96.56 107 ARG A O 1
ATOM 870 N N . ASN A 1 108 ? 7.414 0.708 7.814 1.00 95.12 108 ASN A N 1
ATOM 871 C CA . ASN A 1 108 ? 8.654 0.914 8.568 1.00 95.12 108 ASN A CA 1
ATOM 872 C C . ASN A 1 108 ? 9.221 -0.342 9.262 1.00 95.12 108 ASN A C 1
ATOM 874 O O . ASN A 1 108 ? 9.926 -0.236 10.265 1.00 95.12 108 ASN A O 1
ATOM 878 N N . ILE A 1 109 ? 8.969 -1.535 8.719 1.00 95.56 109 ILE A N 1
ATOM 879 C CA . ILE A 1 109 ? 9.523 -2.790 9.238 1.00 95.56 109 ILE A CA 1
ATOM 880 C C . ILE A 1 109 ? 10.794 -3.195 8.483 1.00 95.56 109 ILE A C 1
ATOM 882 O O . ILE A 1 109 ? 10.922 -3.039 7.268 1.00 95.56 109 ILE A O 1
ATOM 886 N N . GLN A 1 110 ? 11.761 -3.754 9.211 1.00 94.69 110 GLN A N 1
ATOM 887 C CA . GLN A 1 110 ? 12.966 -4.358 8.617 1.00 94.69 110 GLN A CA 1
ATOM 888 C C . GLN A 1 110 ? 12.845 -5.879 8.480 1.00 94.69 110 GLN A C 1
ATOM 890 O O . GLN A 1 110 ? 13.483 -6.490 7.622 1.00 94.69 110 GLN A O 1
ATOM 895 N N . LYS A 1 111 ? 12.027 -6.491 9.337 1.00 94.81 111 LYS A N 1
ATOM 896 C CA . LYS A 1 111 ? 11.692 -7.913 9.351 1.00 94.81 111 LYS A CA 1
ATOM 897 C C . LYS A 1 111 ? 10.202 -8.029 9.638 1.00 94.81 111 LYS A C 1
ATOM 899 O O . LYS A 1 111 ? 9.674 -7.242 10.415 1.00 94.81 111 LYS A O 1
ATOM 904 N N . LEU A 1 112 ? 9.547 -9.002 9.016 1.00 94.44 112 LEU A N 1
ATOM 905 C CA . LEU A 1 112 ? 8.176 -9.340 9.370 1.00 94.44 112 LEU A CA 1
ATOM 906 C C . LEU A 1 112 ? 8.183 -10.074 10.725 1.00 94.44 112 LEU A C 1
ATOM 908 O O . LEU A 1 112 ? 9.000 -10.992 10.871 1.00 94.44 112 LEU A O 1
ATOM 912 N N . PRO A 1 113 ? 7.324 -9.707 11.693 1.00 91.88 113 PRO A N 1
ATOM 913 C CA . PRO A 1 113 ? 7.232 -10.413 12.968 1.00 91.88 113 PRO A CA 1
ATOM 914 C C . PRO A 1 113 ? 6.949 -11.907 12.767 1.00 91.88 113 PRO A C 1
ATOM 916 O O . PRO A 1 113 ? 6.146 -12.287 11.913 1.00 91.88 113 PRO A O 1
ATOM 919 N N . ALA A 1 114 ? 7.639 -12.773 13.513 1.00 88.94 114 ALA A N 1
ATOM 920 C CA . ALA A 1 114 ? 7.539 -14.226 13.329 1.00 88.94 114 ALA A CA 1
ATOM 921 C C . ALA A 1 114 ? 6.147 -14.773 13.701 1.00 88.94 114 ALA A C 1
ATOM 923 O O . ALA A 1 114 ? 5.664 -15.742 13.108 1.00 88.94 114 ALA A O 1
ATOM 924 N N . ASP A 1 115 ? 5.494 -14.111 14.648 1.00 92.94 115 ASP A N 1
ATOM 925 C CA . ASP A 1 115 ? 4.162 -14.400 15.163 1.00 92.94 115 ASP A CA 1
ATOM 926 C C . ASP A 1 115 ? 3.027 -13.897 14.255 1.00 92.94 115 ASP A C 1
ATOM 928 O O . ASP A 1 115 ? 1.867 -14.167 14.550 1.00 92.94 115 ASP A O 1
ATOM 932 N N . ILE A 1 116 ? 3.321 -13.284 13.095 1.00 94.75 116 ILE A N 1
ATOM 933 C CA . ILE A 1 116 ? 2.312 -12.972 12.057 1.00 94.75 116 ILE A CA 1
ATOM 934 C C . ILE A 1 116 ? 1.475 -14.205 11.680 1.00 94.75 116 ILE A C 1
ATOM 936 O O . ILE A 1 116 ? 0.316 -14.092 11.303 1.00 94.75 116 ILE A O 1
ATOM 940 N N . THR A 1 117 ? 2.047 -15.404 11.815 1.00 92.50 117 THR A N 1
ATOM 941 C CA . THR A 1 117 ? 1.385 -16.675 11.491 1.00 92.50 117 THR A CA 1
ATOM 942 C C . THR A 1 117 ? 0.225 -17.040 12.419 1.00 92.50 117 THR A C 1
ATOM 944 O O . THR A 1 117 ? -0.512 -17.972 12.104 1.00 92.50 117 THR A O 1
ATOM 947 N N . LYS A 1 118 ? 0.013 -16.308 13.523 1.00 94.06 118 LYS A N 1
ATOM 948 C CA . LYS A 1 118 ? -1.123 -16.533 14.429 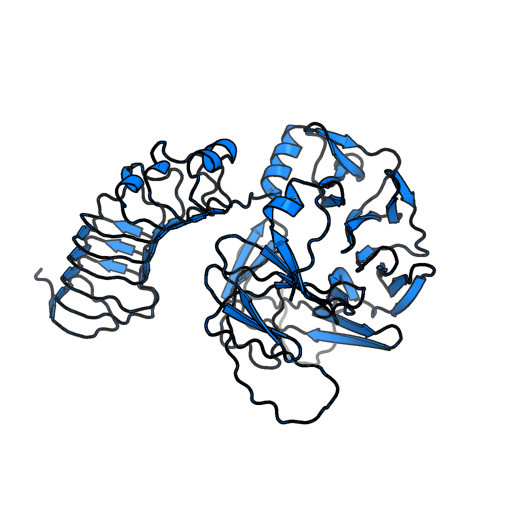1.00 94.06 118 LYS A CA 1
ATOM 949 C C . LYS A 1 118 ? -2.469 -16.065 13.863 1.00 94.06 118 LYS A C 1
ATOM 951 O O . LYS A 1 118 ? -3.510 -16.494 14.351 1.00 94.06 118 LYS A O 1
ATOM 956 N N . PHE A 1 119 ? -2.470 -15.207 12.839 1.00 95.56 119 PHE A N 1
ATOM 957 C CA . PHE A 1 119 ? -3.699 -14.689 12.233 1.00 95.56 119 PHE A CA 1
ATOM 958 C C . PHE A 1 119 ? -4.297 -15.696 11.244 1.00 95.56 119 PHE A C 1
ATOM 960 O O . PHE A 1 119 ? -4.149 -15.577 10.028 1.00 95.56 119 PHE A O 1
ATOM 967 N N . SER A 1 120 ? -5.007 -16.692 11.773 1.00 94.00 120 SER A N 1
ATOM 968 C CA . SER A 1 120 ? -5.635 -17.774 10.998 1.00 94.00 120 SER A CA 1
ATOM 969 C C . SER A 1 120 ? -6.750 -17.320 10.048 1.00 94.00 120 SER A C 1
ATOM 971 O O . SER A 1 120 ? -7.177 -18.104 9.210 1.00 94.00 120 SER A O 1
ATOM 973 N N . GLN A 1 121 ? -7.212 -16.071 10.159 1.00 95.81 121 GLN A N 1
ATOM 974 C CA . GLN A 1 121 ? -8.236 -15.465 9.299 1.00 95.81 121 GLN A CA 1
ATOM 975 C C . GLN A 1 121 ? -7.665 -14.389 8.354 1.00 95.81 121 GLN A C 1
ATOM 977 O O . GLN A 1 121 ? -8.426 -13.711 7.663 1.00 95.81 121 GLN A O 1
ATOM 982 N N . LEU A 1 122 ? -6.338 -14.203 8.316 1.00 97.62 122 LEU A N 1
ATOM 983 C CA . LEU A 1 122 ? -5.708 -13.145 7.527 1.00 97.62 122 LEU A CA 1
ATOM 984 C C . LEU A 1 122 ? -5.839 -13.418 6.024 1.00 97.62 122 LEU A C 1
ATOM 986 O O . LEU A 1 122 ? -5.294 -14.394 5.511 1.00 97.62 122 LEU A O 1
ATOM 990 N N . LYS A 1 123 ? -6.517 -12.518 5.312 1.00 97.31 123 LYS A N 1
ATOM 991 C CA . LYS A 1 123 ? -6.784 -12.604 3.870 1.00 97.31 123 LYS A CA 1
ATOM 992 C C . LYS A 1 123 ? -5.813 -11.782 3.044 1.00 97.31 123 LYS A C 1
ATOM 994 O O . LYS A 1 123 ? -5.461 -12.207 1.940 1.00 97.31 123 LYS A O 1
ATOM 999 N N . THR A 1 124 ? -5.416 -10.613 3.544 1.00 98.19 124 THR A N 1
ATOM 1000 C CA . THR A 1 124 ? -4.503 -9.716 2.834 1.00 98.19 124 THR A CA 1
ATOM 1001 C C . THR A 1 124 ? -3.374 -9.240 3.735 1.00 98.19 124 THR A C 1
ATOM 1003 O O . THR A 1 124 ? -3.564 -8.943 4.918 1.00 98.19 124 THR A O 1
ATOM 1006 N N . LEU A 1 125 ? -2.177 -9.189 3.157 1.00 98.06 125 LEU A N 1
ATOM 1007 C CA . LEU A 1 125 ? -0.987 -8.664 3.806 1.00 98.06 125 LEU A CA 1
ATOM 1008 C C . LEU A 1 125 ? -0.309 -7.661 2.872 1.00 98.06 125 LEU A C 1
ATOM 1010 O O . LEU A 1 125 ? 0.227 -8.032 1.829 1.00 98.06 125 LEU A O 1
ATOM 1014 N N . ASP A 1 126 ? -0.326 -6.391 3.255 1.00 97.81 126 ASP A N 1
ATOM 1015 C CA . ASP A 1 126 ? 0.410 -5.323 2.588 1.00 97.81 126 ASP A CA 1
ATOM 1016 C C . ASP A 1 126 ? 1.673 -4.998 3.392 1.00 97.81 126 ASP A C 1
ATOM 1018 O O . ASP A 1 126 ? 1.624 -4.495 4.516 1.00 97.81 126 ASP A O 1
ATOM 1022 N N . ILE A 1 127 ? 2.824 -5.309 2.808 1.00 96.94 127 ILE A N 1
ATOM 1023 C CA . ILE A 1 127 ? 4.147 -4.975 3.342 1.00 96.94 127 ILE A CA 1
ATOM 1024 C C . ILE A 1 127 ? 4.948 -4.175 2.317 1.00 96.94 127 ILE A C 1
ATOM 1026 O O . ILE A 1 127 ? 6.187 -4.172 2.349 1.00 96.94 127 ILE A O 1
ATOM 1030 N N . ALA A 1 128 ? 4.248 -3.487 1.416 1.00 95.00 128 ALA A N 1
ATOM 1031 C CA . ALA A 1 128 ? 4.854 -2.638 0.418 1.00 95.00 128 ALA A CA 1
ATOM 1032 C C . ALA A 1 128 ? 5.669 -1.506 1.057 1.00 95.00 128 ALA A C 1
ATOM 1034 O O . ALA A 1 128 ? 5.440 -1.079 2.190 1.00 95.00 128 ALA A O 1
ATOM 1035 N N . GLU A 1 129 ? 6.649 -1.007 0.307 1.00 93.69 129 GLU A N 1
ATOM 1036 C CA . GLU A 1 129 ? 7.485 0.147 0.676 1.00 93.69 129 GLU A CA 1
ATOM 1037 C C . GLU A 1 129 ? 8.413 -0.086 1.881 1.00 93.69 129 GLU A C 1
ATOM 1039 O O . GLU A 1 129 ? 9.146 0.812 2.301 1.00 93.69 129 GLU A O 1
ATOM 1044 N N . ASN A 1 130 ? 8.509 -1.320 2.379 1.00 94.81 130 ASN A N 1
ATOM 1045 C CA . ASN A 1 130 ? 9.511 -1.708 3.368 1.00 94.81 130 ASN A CA 1
ATOM 1046 C C . ASN A 1 130 ? 10.853 -2.014 2.688 1.00 94.81 130 ASN A C 1
ATOM 1048 O O . ASN A 1 130 ? 11.266 -3.165 2.539 1.00 94.81 130 ASN A O 1
ATOM 1052 N N . ARG A 1 131 ? 11.577 -0.960 2.291 1.00 91.62 131 ARG A N 1
ATOM 1053 C CA . ARG A 1 131 ? 12.815 -1.036 1.479 1.00 91.62 131 ARG A CA 1
ATOM 1054 C C . ARG A 1 131 ? 13.964 -1.845 2.091 1.00 91.62 131 ARG A C 1
ATOM 1056 O O . ARG A 1 131 ? 14.932 -2.140 1.398 1.00 91.62 131 ARG A O 1
ATOM 1063 N N . ARG A 1 132 ? 13.904 -2.166 3.387 1.00 91.12 132 ARG A N 1
ATOM 1064 C CA . ARG A 1 132 ? 14.902 -2.995 4.092 1.00 91.12 132 ARG A CA 1
ATOM 1065 C C . ARG A 1 132 ? 14.457 -4.452 4.267 1.00 91.12 132 ARG A C 1
ATOM 1067 O O . ARG A 1 132 ? 15.284 -5.299 4.601 1.00 91.12 132 ARG A O 1
ATOM 1074 N N . LEU A 1 133 ? 13.183 -4.755 4.022 1.00 93.19 133 LEU A N 1
ATOM 1075 C CA . LEU A 1 133 ? 12.622 -6.090 4.180 1.00 93.19 133 LEU A CA 1
ATOM 1076 C C . LEU A 1 133 ? 13.083 -6.987 3.031 1.00 93.19 133 LEU A C 1
ATOM 1078 O O . LEU A 1 133 ? 12.764 -6.738 1.874 1.00 93.19 133 LEU A O 1
ATOM 1082 N N . SER A 1 134 ? 13.854 -8.025 3.348 1.00 92.00 134 SER A N 1
ATOM 1083 C CA . SER A 1 134 ? 14.512 -8.883 2.347 1.00 92.00 134 SER A CA 1
ATOM 1084 C C . SER A 1 134 ? 14.057 -10.339 2.357 1.00 92.00 134 SER A C 1
ATOM 1086 O O . SER A 1 134 ? 14.380 -11.086 1.433 1.00 92.00 134 SER A O 1
ATOM 1088 N N . LYS A 1 135 ? 13.321 -10.765 3.389 1.00 91.38 135 LYS A N 1
ATOM 1089 C CA . LYS A 1 135 ? 12.874 -12.151 3.564 1.00 91.38 135 LYS A CA 1
ATOM 1090 C C . LYS A 1 135 ? 11.478 -12.196 4.170 1.00 91.38 135 LYS A C 1
ATOM 1092 O O . LYS A 1 135 ? 11.170 -11.411 5.065 1.00 91.38 135 LYS A O 1
ATOM 1097 N N . LEU A 1 136 ? 10.686 -13.163 3.718 1.00 91.06 136 LEU A N 1
ATOM 1098 C CA . LEU A 1 136 ? 9.482 -13.608 4.413 1.00 91.06 136 LEU A CA 1
ATOM 1099 C C . LEU A 1 136 ? 9.850 -14.692 5.444 1.00 91.06 136 LEU A C 1
ATOM 1101 O O . LEU A 1 136 ? 10.838 -15.410 5.251 1.00 91.06 136 LEU A O 1
ATOM 1105 N N . PRO A 1 137 ? 9.090 -14.833 6.541 1.00 89.44 137 PRO A N 1
ATOM 1106 C CA . PRO A 1 137 ? 9.270 -15.928 7.483 1.00 89.44 137 PRO A CA 1
ATOM 1107 C C . PRO A 1 137 ? 8.956 -17.269 6.808 1.00 89.44 137 PRO A C 1
ATOM 1109 O O . PRO A 1 137 ? 8.050 -17.361 5.982 1.00 89.44 137 PRO A O 1
ATOM 1112 N N . LYS A 1 138 ? 9.677 -18.334 7.190 1.00 86.75 138 LYS A N 1
ATOM 1113 C CA . LYS A 1 138 ? 9.536 -19.675 6.581 1.00 86.75 138 LYS A CA 1
ATOM 1114 C C . LYS A 1 138 ? 8.092 -20.186 6.586 1.00 86.75 138 LYS A C 1
ATOM 1116 O O . LYS A 1 138 ? 7.674 -20.841 5.640 1.00 86.75 138 LYS A O 1
ATOM 1121 N N . ASN A 1 139 ? 7.336 -19.848 7.629 1.00 89.44 139 ASN A N 1
ATOM 1122 C CA . ASN A 1 139 ? 5.966 -20.303 7.850 1.00 89.44 139 ASN A CA 1
ATOM 1123 C C . ASN A 1 139 ? 4.893 -19.372 7.259 1.00 89.44 139 ASN A C 1
ATOM 1125 O O . ASN A 1 139 ? 3.719 -19.567 7.552 1.00 89.44 139 ASN A O 1
ATOM 1129 N N . ILE A 1 140 ? 5.255 -18.380 6.431 1.00 91.38 140 ILE A N 1
ATOM 1130 C CA . ILE A 1 140 ? 4.277 -17.465 5.810 1.00 91.38 140 ILE A CA 1
ATOM 1131 C C . ILE A 1 140 ? 3.209 -18.216 4.998 1.00 91.38 140 ILE A C 1
ATOM 1133 O O . ILE A 1 140 ? 2.060 -17.799 4.959 1.00 91.38 140 ILE A O 1
ATOM 1137 N N . HIS A 1 141 ? 3.578 -19.367 4.425 1.00 89.56 141 HIS A N 1
ATOM 1138 C CA . HIS A 1 141 ? 2.699 -20.254 3.662 1.00 89.56 141 HIS A CA 1
ATOM 1139 C C . HIS A 1 141 ? 1.535 -20.843 4.472 1.00 89.56 141 HIS A C 1
ATOM 1141 O O . HIS A 1 141 ? 0.601 -21.380 3.889 1.00 89.56 141 HIS A O 1
ATOM 1147 N N . ARG A 1 142 ? 1.585 -20.766 5.809 1.00 91.75 142 ARG A N 1
ATOM 1148 C CA . ARG A 1 142 ? 0.496 -21.220 6.688 1.00 91.75 142 ARG A CA 1
ATOM 1149 C C . ARG A 1 142 ? -0.656 -20.223 6.773 1.00 91.75 142 ARG A C 1
ATOM 1151 O O . ARG A 1 142 ? -1.723 -20.584 7.255 1.00 91.75 142 ARG A O 1
ATOM 1158 N N . LEU A 1 143 ? -0.436 -18.977 6.356 1.00 93.75 143 LEU A N 1
ATOM 1159 C CA . LEU A 1 143 ? -1.484 -17.967 6.335 1.00 93.75 143 LEU A CA 1
ATOM 1160 C C . LEU A 1 143 ? -2.401 -18.191 5.125 1.00 93.75 143 LEU A C 1
ATOM 1162 O O . LEU A 1 143 ? -1.891 -18.419 4.025 1.00 93.75 143 LEU A O 1
ATOM 1166 N N . PRO A 1 144 ? -3.729 -18.059 5.275 1.00 94.81 144 PRO A N 1
ATOM 1167 C CA . PRO A 1 144 ? -4.678 -18.205 4.172 1.00 94.81 144 PRO A CA 1
ATOM 1168 C C . PRO A 1 144 ? -4.745 -16.934 3.301 1.00 94.81 144 PRO A C 1
ATOM 1170 O O . PRO A 1 144 ? -5.821 -16.413 3.003 1.00 94.81 144 PRO A O 1
ATOM 1173 N N . LEU A 1 145 ? -3.583 -16.415 2.891 1.00 96.44 145 LEU A N 1
ATOM 1174 C CA . LEU A 1 145 ? -3.485 -15.174 2.128 1.00 96.44 145 LEU A CA 1
ATOM 1175 C C . LEU A 1 145 ? -4.038 -15.350 0.713 1.00 96.44 145 LEU A C 1
ATOM 1177 O O . LEU A 1 145 ? -3.528 -16.136 -0.081 1.00 96.44 145 LEU A O 1
ATOM 1181 N N . SER A 1 146 ? -5.006 -14.509 0.370 1.00 96.25 146 SER A N 1
ATOM 1182 C CA . SER A 1 146 ? -5.490 -14.323 -1.002 1.00 96.25 146 SER A CA 1
ATOM 1183 C C . SER A 1 146 ? -4.692 -13.258 -1.760 1.00 96.25 146 SER A C 1
ATOM 1185 O O . SER A 1 146 ? -4.592 -13.315 -2.986 1.00 96.25 146 SER A O 1
ATOM 1187 N N . PHE A 1 147 ? -4.087 -12.308 -1.039 1.00 96.44 147 PHE A N 1
ATOM 1188 C CA . PHE A 1 147 ? -3.301 -11.221 -1.616 1.00 96.44 147 PHE A CA 1
ATOM 1189 C C . PHE A 1 147 ? -2.105 -10.848 -0.733 1.00 96.44 147 PHE A C 1
ATOM 1191 O O . PHE A 1 147 ? -2.230 -10.739 0.489 1.00 96.44 147 PHE A O 1
ATOM 1198 N N . LEU A 1 148 ? -0.958 -10.618 -1.372 1.00 96.25 148 LEU A N 1
ATOM 1199 C CA . LEU A 1 148 ? 0.285 -10.192 -0.737 1.00 96.25 148 LEU A CA 1
ATOM 1200 C C . LEU A 1 148 ? 0.941 -9.088 -1.576 1.00 96.25 148 LEU A C 1
ATOM 1202 O O . LEU A 1 148 ? 1.378 -9.348 -2.698 1.00 96.25 148 LEU A O 1
ATOM 1206 N N . ASP A 1 149 ? 1.062 -7.876 -1.034 1.00 95.50 149 ASP A N 1
ATOM 1207 C CA . ASP A 1 149 ? 1.827 -6.798 -1.677 1.00 95.50 149 ASP A CA 1
ATOM 1208 C C . ASP A 1 149 ? 3.230 -6.707 -1.066 1.00 95.50 149 ASP A C 1
ATOM 1210 O O . ASP A 1 149 ? 3.405 -6.401 0.113 1.00 95.50 149 ASP A O 1
ATOM 1214 N N . ILE A 1 150 ? 4.240 -7.000 -1.887 1.00 94.19 150 ILE A N 1
ATOM 1215 C CA . ILE A 1 150 ? 5.672 -6.907 -1.558 1.00 94.19 150 ILE A CA 1
ATOM 1216 C C . ILE A 1 150 ? 6.382 -5.878 -2.440 1.00 94.19 150 ILE A C 1
ATOM 1218 O O . ILE A 1 150 ? 7.613 -5.914 -2.584 1.00 94.19 150 ILE A O 1
ATOM 1222 N N . SER A 1 151 ? 5.634 -4.981 -3.084 1.00 91.94 151 SER A N 1
ATOM 1223 C CA . SER A 1 151 ? 6.218 -3.935 -3.914 1.00 91.94 151 SER A CA 1
ATOM 1224 C C . SER A 1 151 ? 7.184 -3.063 -3.108 1.00 91.94 151 SER A C 1
ATOM 1226 O O . SER A 1 151 ? 7.010 -2.800 -1.923 1.00 91.94 151 SER A O 1
ATOM 1228 N N . GLN A 1 152 ? 8.273 -2.650 -3.750 1.00 90.31 152 GLN A N 1
ATOM 1229 C CA . GLN A 1 152 ? 9.317 -1.829 -3.137 1.00 90.31 152 GLN A CA 1
ATOM 1230 C C . GLN A 1 152 ? 9.997 -2.449 -1.891 1.00 90.31 152 GLN A C 1
ATOM 1232 O O . GLN A 1 152 ? 10.542 -1.729 -1.053 1.00 90.31 152 GLN A O 1
ATOM 1237 N N . THR A 1 153 ? 10.025 -3.783 -1.796 1.00 91.31 153 THR A N 1
ATOM 1238 C CA . THR A 1 153 ? 10.846 -4.542 -0.832 1.00 91.31 153 THR A CA 1
ATOM 1239 C C . THR A 1 153 ? 12.085 -5.154 -1.510 1.00 91.31 153 THR A C 1
ATOM 1241 O O . THR A 1 153 ? 12.237 -5.103 -2.733 1.00 91.31 153 THR A O 1
ATOM 1244 N N . LEU A 1 154 ? 12.983 -5.763 -0.729 1.00 90.25 154 LEU A N 1
ATOM 1245 C CA . LEU A 1 154 ? 14.139 -6.535 -1.216 1.00 90.25 154 LEU A CA 1
ATOM 1246 C C . LEU A 1 154 ? 13.845 -8.045 -1.342 1.00 90.25 154 LEU A C 1
ATOM 1248 O O . LEU A 1 154 ? 14.769 -8.835 -1.546 1.00 90.25 154 LEU A O 1
ATOM 1252 N N . ILE A 1 155 ? 12.583 -8.468 -1.204 1.00 89.31 155 ILE A N 1
ATOM 1253 C CA . ILE A 1 155 ? 12.179 -9.879 -1.277 1.00 89.31 155 ILE A CA 1
ATOM 1254 C C . ILE A 1 155 ? 12.349 -10.402 -2.716 1.00 89.31 155 ILE A C 1
ATOM 1256 O O . ILE A 1 155 ? 11.880 -9.801 -3.689 1.00 89.31 155 ILE A O 1
ATOM 1260 N N . LYS A 1 156 ? 13.026 -11.545 -2.883 1.00 82.44 156 LYS A N 1
ATOM 1261 C CA . LYS A 1 156 ? 13.290 -12.169 -4.196 1.00 82.44 156 LYS A CA 1
ATOM 1262 C C . LYS A 1 156 ? 12.094 -13.016 -4.673 1.00 82.44 156 LYS A C 1
ATOM 1264 O O . LYS A 1 156 ? 11.486 -13.717 -3.876 1.00 82.44 156 LYS A O 1
ATOM 1269 N N . ILE A 1 157 ? 11.793 -12.984 -5.981 1.00 63.66 157 ILE A N 1
ATOM 1270 C CA . ILE A 1 157 ? 10.617 -13.663 -6.590 1.00 63.66 157 ILE A CA 1
ATOM 1271 C C . ILE A 1 157 ? 10.676 -15.184 -6.447 1.00 63.66 157 ILE A C 1
ATOM 1273 O O . ILE A 1 157 ? 9.682 -15.807 -6.095 1.00 63.66 157 ILE A O 1
ATOM 1277 N N . GLN A 1 158 ? 11.859 -15.775 -6.641 1.00 65.12 158 GLN A N 1
ATOM 1278 C CA . GLN A 1 158 ? 12.026 -17.230 -6.568 1.00 65.12 158 GLN A CA 1
ATOM 1279 C C . GLN A 1 158 ? 11.582 -17.813 -5.216 1.00 65.12 158 GLN A C 1
ATOM 1281 O O . GLN A 1 158 ? 11.183 -18.968 -5.145 1.00 65.12 158 GLN A O 1
ATOM 1286 N N . SER A 1 159 ? 11.617 -17.014 -4.142 1.00 60.62 159 SER A N 1
ATOM 1287 C CA . SER A 1 159 ? 11.173 -17.449 -2.814 1.00 60.62 159 SER A CA 1
ATOM 1288 C C . SER A 1 159 ? 9.674 -17.306 -2.550 1.00 60.62 159 SER A C 1
ATOM 1290 O O . SER A 1 159 ? 9.245 -17.685 -1.470 1.00 60.62 159 SER A O 1
ATOM 1292 N N . THR A 1 160 ? 8.877 -16.732 -3.457 1.00 61.59 160 THR A N 1
ATOM 1293 C CA . THR A 1 160 ? 7.484 -16.366 -3.142 1.00 61.59 160 THR A CA 1
ATOM 1294 C C . THR A 1 160 ? 6.440 -17.092 -3.980 1.00 61.59 160 THR A C 1
ATOM 1296 O O . THR A 1 160 ? 5.457 -17.553 -3.413 1.00 61.59 160 THR A O 1
ATOM 1299 N N . GLU A 1 161 ? 6.650 -17.254 -5.289 1.00 61.81 161 GLU A N 1
ATOM 1300 C CA . GLU A 1 161 ? 5.620 -17.814 -6.188 1.00 61.81 161 GLU A CA 1
ATOM 1301 C C . GLU A 1 161 ? 5.339 -19.299 -5.915 1.00 61.81 161 GLU A C 1
ATOM 1303 O O . GLU A 1 161 ? 4.184 -19.703 -5.832 1.00 61.81 161 GLU A O 1
ATOM 1308 N N . ASN A 1 162 ? 6.375 -20.093 -5.629 1.00 67.62 162 ASN A N 1
ATOM 1309 C CA . ASN A 1 162 ? 6.199 -21.499 -5.245 1.00 67.62 162 ASN A CA 1
ATOM 1310 C C . ASN A 1 162 ? 5.718 -21.673 -3.792 1.00 67.62 162 ASN A C 1
ATOM 1312 O O . ASN A 1 162 ? 5.213 -22.731 -3.431 1.00 67.62 162 ASN A O 1
ATOM 1316 N N . PHE A 1 163 ? 5.904 -20.658 -2.942 1.00 78.56 163 PHE A N 1
ATOM 1317 C CA . PHE A 1 163 ? 5.596 -20.735 -1.509 1.00 78.56 163 PHE A CA 1
ATOM 1318 C C . PHE A 1 163 ? 4.142 -20.382 -1.183 1.00 78.56 163 PHE A C 1
ATOM 1320 O O . PHE A 1 163 ? 3.664 -20.736 -0.106 1.00 78.56 163 PHE A O 1
ATOM 1327 N N . LEU A 1 164 ? 3.448 -19.671 -2.073 1.00 86.31 164 LEU A N 1
ATOM 1328 C CA . LEU A 1 164 ? 2.087 -19.180 -1.859 1.00 86.31 164 LEU A CA 1
ATOM 1329 C C . LEU A 1 164 ? 1.234 -19.386 -3.126 1.00 86.31 164 LEU A C 1
ATOM 1331 O O . LEU A 1 164 ? 0.815 -18.409 -3.747 1.00 86.31 164 LEU A O 1
ATOM 1335 N N . PRO A 1 165 ? 0.956 -20.645 -3.521 1.00 81.12 165 PRO A N 1
ATOM 1336 C CA . PRO A 1 165 ? 0.368 -20.965 -4.827 1.00 81.12 165 PRO A CA 1
ATOM 1337 C C . PRO A 1 165 ? -1.041 -20.389 -5.044 1.00 81.12 165 PRO A C 1
ATOM 1339 O O . PRO A 1 165 ? -1.439 -20.153 -6.179 1.00 81.12 165 PRO A O 1
ATOM 1342 N N . ASN A 1 166 ? -1.787 -20.127 -3.966 1.00 86.69 166 ASN A N 1
ATOM 1343 C CA . ASN A 1 166 ? -3.148 -19.579 -4.016 1.00 86.69 166 ASN A CA 1
ATOM 1344 C C . ASN A 1 166 ? -3.215 -18.078 -3.676 1.00 86.69 166 ASN A C 1
ATOM 1346 O O . ASN A 1 166 ? -4.302 -17.538 -3.477 1.00 86.69 166 ASN A O 1
ATOM 1350 N N . CYS A 1 167 ? -2.066 -17.404 -3.581 1.00 92.44 167 CYS A N 1
ATOM 1351 C CA . CYS A 1 167 ? -1.982 -15.996 -3.214 1.00 92.44 167 CYS A CA 1
ATOM 1352 C C . CYS A 1 167 ? -1.632 -15.145 -4.434 1.00 92.44 167 CYS A C 1
ATOM 1354 O O . CYS A 1 167 ? -0.639 -15.395 -5.118 1.00 92.44 167 CYS A O 1
ATOM 1356 N N . ARG A 1 168 ? -2.396 -14.079 -4.683 1.00 92.69 168 ARG A N 1
ATOM 1357 C CA . ARG A 1 168 ? -2.015 -13.071 -5.674 1.00 92.69 168 ARG A CA 1
ATOM 1358 C C . ARG A 1 168 ? -0.906 -12.194 -5.098 1.00 92.69 168 ARG A C 1
ATOM 1360 O O . ARG A 1 168 ? -1.147 -11.395 -4.196 1.00 92.69 168 ARG A O 1
ATOM 1367 N N . ILE A 1 169 ? 0.293 -12.307 -5.659 1.00 91.69 169 ILE A N 1
ATOM 1368 C CA . ILE A 1 169 ? 1.456 -11.540 -5.209 1.00 91.69 169 ILE A CA 1
ATOM 1369 C C . ILE A 1 169 ? 1.643 -10.317 -6.104 1.00 91.69 169 ILE A C 1
ATOM 1371 O O . ILE A 1 169 ? 1.861 -10.444 -7.310 1.00 91.69 169 ILE A O 1
ATOM 1375 N N . ARG A 1 170 ? 1.593 -9.118 -5.520 1.00 90.94 170 ARG A N 1
ATOM 1376 C CA . ARG A 1 170 ? 1.981 -7.885 -6.206 1.00 90.94 170 ARG A CA 1
ATOM 1377 C C . ARG A 1 170 ? 3.437 -7.572 -5.910 1.00 90.94 170 ARG A C 1
ATOM 1379 O O . ARG A 1 170 ? 3.852 -7.450 -4.759 1.00 90.94 170 ARG A O 1
ATOM 1386 N N . LYS A 1 171 ? 4.214 -7.392 -6.976 1.00 85.06 171 LYS A N 1
ATOM 1387 C CA . LYS A 1 171 ? 5.608 -6.980 -6.883 1.00 85.06 171 LYS A CA 1
ATOM 1388 C C . LYS A 1 171 ? 5.945 -5.967 -7.968 1.00 85.06 171 LYS A C 1
ATOM 1390 O O . LYS A 1 171 ? 6.138 -6.318 -9.123 1.00 85.06 171 LYS A O 1
ATOM 1395 N N . HIS A 1 172 ? 6.111 -4.715 -7.559 1.00 77.31 172 HIS A N 1
ATOM 1396 C CA . HIS A 1 172 ? 6.822 -3.712 -8.347 1.00 77.31 172 HIS A CA 1
ATOM 1397 C C . HIS A 1 172 ? 8.183 -3.476 -7.702 1.00 77.31 172 HIS A C 1
ATOM 1399 O O . HIS A 1 172 ? 8.263 -3.122 -6.525 1.00 77.31 172 HIS A O 1
ATOM 1405 N N . MET A 1 173 ? 9.265 -3.719 -8.439 1.00 64.44 173 MET A N 1
ATOM 1406 C CA . MET A 1 173 ? 10.593 -3.303 -7.989 1.00 64.44 173 MET A CA 1
ATOM 1407 C C . MET A 1 173 ? 10.727 -1.787 -8.127 1.00 64.44 173 MET A C 1
ATOM 1409 O O . MET A 1 173 ? 10.139 -1.191 -9.026 1.00 64.44 173 MET A O 1
ATOM 1413 N N . ILE A 1 174 ? 11.556 -1.175 -7.276 1.00 60.44 174 ILE A N 1
ATOM 1414 C CA . ILE A 1 174 ? 12.081 0.173 -7.523 1.00 60.44 174 ILE A CA 1
ATOM 1415 C C . ILE A 1 174 ? 13.049 0.045 -8.710 1.00 60.44 174 ILE A C 1
ATOM 1417 O O . ILE A 1 174 ? 14.256 -0.127 -8.528 1.00 60.44 174 ILE A O 1
ATOM 1421 N N . TYR A 1 175 ? 12.496 0.005 -9.924 1.00 53.31 175 TYR A N 1
ATOM 1422 C CA . TYR A 1 175 ? 13.227 -0.283 -11.159 1.00 53.31 175 TYR A CA 1
ATOM 1423 C C . TYR A 1 175 ? 14.360 0.726 -11.388 1.00 53.31 175 TYR A C 1
ATOM 1425 O O . TYR A 1 175 ? 15.462 0.328 -11.752 1.00 53.31 175 TYR A O 1
ATOM 1433 N N . SER A 1 176 ? 14.149 2.007 -11.076 1.00 51.88 176 SER A N 1
ATOM 1434 C CA . SER A 1 176 ? 15.137 3.064 -11.321 1.00 51.88 176 SER A CA 1
ATOM 1435 C C . SER A 1 176 ? 16.369 2.970 -10.408 1.00 51.88 176 SER A C 1
ATO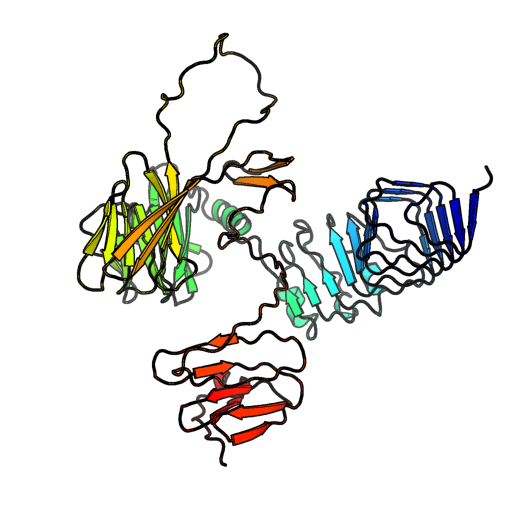M 1437 O O . SER A 1 176 ? 17.496 2.902 -10.894 1.00 51.88 176 SER A O 1
ATOM 1439 N N . ALA A 1 177 ? 16.186 2.892 -9.087 1.00 51.53 177 ALA A N 1
ATOM 1440 C CA . ALA A 1 177 ? 17.302 2.934 -8.135 1.00 51.53 177 ALA A CA 1
ATOM 1441 C C . ALA A 1 177 ? 18.126 1.632 -8.093 1.00 51.53 177 ALA A C 1
ATOM 1443 O O . ALA A 1 177 ? 19.348 1.673 -7.922 1.00 51.53 177 ALA A O 1
ATOM 1444 N N . TYR A 1 178 ? 17.483 0.467 -8.250 1.00 52.75 178 TYR A N 1
ATOM 1445 C CA . TYR A 1 178 ? 18.186 -0.821 -8.258 1.00 52.75 178 TYR A CA 1
ATOM 1446 C C . TYR A 1 178 ? 19.043 -0.989 -9.519 1.00 52.75 178 TYR A C 1
ATOM 1448 O O . TYR A 1 178 ? 20.210 -1.374 -9.411 1.00 52.75 178 TYR A O 1
ATOM 1456 N N . ILE A 1 179 ? 18.500 -0.642 -10.694 1.00 56.38 179 ILE A N 1
ATOM 1457 C CA . ILE A 1 179 ? 19.254 -0.652 -11.953 1.00 56.38 179 ILE A CA 1
ATOM 1458 C C . ILE A 1 179 ? 20.424 0.332 -11.859 1.00 56.38 179 ILE A C 1
ATOM 1460 O O . ILE A 1 179 ? 21.562 -0.086 -12.064 1.00 56.38 179 ILE A O 1
ATOM 1464 N N . GLN A 1 180 ? 20.188 1.581 -11.433 1.00 51.84 180 GLN A N 1
ATOM 1465 C CA . GLN A 1 180 ? 21.242 2.598 -11.282 1.00 51.84 180 GLN A CA 1
ATOM 1466 C C . GLN A 1 180 ? 22.398 2.144 -10.377 1.00 51.84 180 GLN A C 1
ATOM 1468 O O . GLN A 1 180 ? 23.565 2.331 -10.723 1.00 51.84 180 GLN A O 1
ATOM 1473 N N . LYS A 1 181 ? 22.103 1.501 -9.241 1.00 54.75 181 LYS A N 1
ATOM 1474 C CA . LYS A 1 181 ? 23.142 1.061 -8.298 1.00 54.75 181 LYS A CA 1
ATOM 1475 C C . LYS A 1 181 ? 23.921 -0.159 -8.800 1.00 54.75 181 LYS A C 1
ATOM 1477 O O . LYS A 1 181 ? 25.134 -0.233 -8.614 1.00 54.75 181 LYS A O 1
ATOM 1482 N N . ARG A 1 182 ? 23.251 -1.113 -9.458 1.00 52.62 182 ARG A N 1
ATOM 1483 C CA . ARG A 1 182 ? 23.904 -2.311 -10.022 1.00 52.62 182 ARG A CA 1
ATOM 1484 C C . ARG A 1 182 ? 24.773 -1.966 -11.239 1.00 52.62 182 ARG A C 1
ATOM 1486 O O . ARG A 1 182 ? 25.813 -2.584 -11.446 1.00 52.62 182 ARG A O 1
ATOM 1493 N N . LEU A 1 183 ? 24.369 -0.945 -11.989 1.00 52.00 183 LEU A N 1
ATOM 1494 C CA . LEU A 1 183 ? 25.111 -0.357 -13.102 1.00 52.00 183 LEU A CA 1
ATOM 1495 C C . LEU A 1 183 ? 26.434 0.277 -12.693 1.00 52.00 183 LEU A C 1
ATOM 1497 O O . LEU A 1 183 ? 27.467 -0.072 -13.259 1.00 52.00 183 LEU A O 1
ATOM 1501 N N . GLN A 1 184 ? 26.404 1.159 -11.691 1.00 54.31 184 GLN A N 1
ATOM 1502 C CA . GLN A 1 184 ? 27.613 1.804 -11.169 1.00 54.31 184 GLN A CA 1
ATOM 1503 C C . GLN A 1 184 ? 28.617 0.780 -10.627 1.00 54.31 184 GLN A C 1
ATOM 1505 O O . GLN A 1 184 ?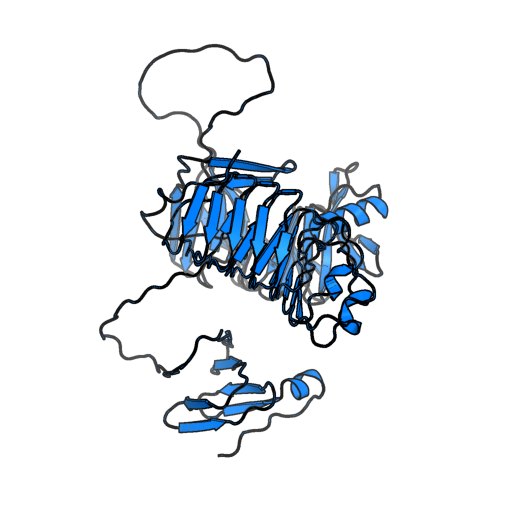 29.821 0.976 -10.752 1.00 54.31 184 GLN A O 1
ATOM 1510 N N . TYR A 1 185 ? 28.128 -0.327 -10.057 1.00 53.44 185 TYR A N 1
ATOM 1511 C CA . TYR A 1 185 ? 28.984 -1.373 -9.503 1.00 53.44 185 TYR A CA 1
ATOM 1512 C C . TYR A 1 185 ? 29.685 -2.218 -10.577 1.00 53.44 185 TYR A C 1
ATOM 1514 O O . TYR A 1 185 ? 30.849 -2.566 -10.407 1.00 53.44 185 TYR A O 1
ATOM 1522 N N . LYS A 1 186 ? 29.002 -2.555 -11.683 1.00 56.19 186 LYS A N 1
ATOM 1523 C CA . LYS A 1 186 ? 29.588 -3.385 -12.753 1.00 56.19 186 LYS A CA 1
ATOM 1524 C C . LYS A 1 186 ? 30.449 -2.594 -13.749 1.00 56.19 186 LYS A C 1
ATOM 1526 O O . LYS A 1 186 ? 31.345 -3.183 -14.338 1.00 56.19 186 LYS A O 1
ATOM 1531 N N . ASN A 1 187 ? 30.202 -1.295 -13.944 1.00 58.59 187 ASN A N 1
ATOM 1532 C CA . ASN A 1 187 ? 30.975 -0.440 -14.856 1.00 58.59 187 ASN A CA 1
ATOM 1533 C C . ASN A 1 187 ? 31.207 0.955 -14.238 1.00 58.59 187 ASN A C 1
ATOM 1535 O O . ASN A 1 187 ? 30.456 1.886 -14.530 1.00 58.59 187 ASN A O 1
ATOM 1539 N N . PRO A 1 188 ? 32.249 1.139 -13.403 1.00 58.34 188 PRO A N 1
ATOM 1540 C CA . PRO A 1 188 ? 32.465 2.376 -12.640 1.00 58.34 188 PRO A CA 1
ATOM 1541 C C . PRO A 1 188 ? 32.737 3.620 -13.506 1.00 58.34 188 PRO A C 1
ATOM 1543 O O . PRO A 1 188 ? 32.593 4.748 -13.039 1.00 58.34 188 PRO A O 1
ATOM 1546 N N . SER A 1 189 ? 33.093 3.441 -14.782 1.00 56.66 189 SER A N 1
ATOM 1547 C CA . SER A 1 189 ? 33.266 4.524 -15.759 1.00 56.66 189 SER A CA 1
ATOM 1548 C C . SER A 1 189 ? 31.943 5.053 -16.338 1.00 56.66 189 SER A C 1
ATOM 1550 O O . SER A 1 189 ? 31.939 6.085 -17.017 1.00 56.66 189 SER A O 1
ATOM 1552 N N . TRP A 1 190 ? 30.813 4.381 -16.088 1.00 61.31 190 TRP A N 1
ATOM 1553 C CA . TRP A 1 190 ? 29.491 4.788 -16.567 1.00 61.31 190 TRP A CA 1
ATOM 1554 C C . TRP A 1 190 ? 28.760 5.543 -15.476 1.00 61.31 190 TRP A C 1
ATOM 1556 O O . TRP A 1 190 ? 28.604 5.074 -14.351 1.00 61.31 190 TRP A O 1
ATOM 1566 N N . SER A 1 191 ? 28.339 6.758 -15.800 1.00 59.09 191 SER A N 1
ATOM 1567 C CA . SER A 1 191 ? 28.018 7.700 -14.744 1.00 59.09 191 SER A CA 1
ATOM 1568 C C . SER A 1 191 ? 26.545 7.732 -14.370 1.00 59.09 191 SER A C 1
ATOM 1570 O O . SER A 1 191 ? 26.252 7.795 -13.177 1.00 59.09 191 SER A O 1
ATOM 1572 N N . ILE A 1 192 ? 25.642 7.681 -15.355 1.00 65.88 192 ILE A N 1
ATOM 1573 C CA . ILE A 1 192 ? 24.183 7.774 -15.209 1.00 65.88 192 ILE A CA 1
ATOM 1574 C C . ILE A 1 192 ? 23.553 7.184 -16.492 1.00 65.88 192 ILE A C 1
ATOM 1576 O O . ILE A 1 192 ? 24.024 7.494 -17.590 1.00 65.88 192 ILE A O 1
ATOM 1580 N N . ILE A 1 193 ? 22.520 6.336 -16.362 1.00 72.44 193 ILE A N 1
ATOM 1581 C CA . ILE A 1 193 ? 21.580 6.077 -17.468 1.00 72.44 193 ILE A CA 1
ATOM 1582 C C . ILE A 1 193 ? 20.592 7.236 -17.488 1.00 72.44 193 ILE A C 1
ATOM 1584 O O . ILE A 1 193 ? 19.868 7.425 -16.510 1.00 72.44 193 ILE A O 1
ATOM 1588 N N . ASP A 1 194 ? 20.576 7.998 -18.576 1.00 76.94 194 ASP A N 1
ATOM 1589 C CA . ASP A 1 194 ? 19.673 9.144 -18.727 1.00 76.94 194 ASP A CA 1
ATOM 1590 C C . ASP A 1 194 ? 18.274 8.743 -19.187 1.00 76.94 194 ASP A C 1
ATOM 1592 O O . ASP A 1 194 ? 17.291 9.372 -18.815 1.00 76.94 194 ASP A O 1
ATOM 1596 N N . SER A 1 195 ? 18.189 7.706 -20.015 1.00 82.06 195 SER A N 1
ATOM 1597 C CA . SER A 1 195 ? 16.946 7.238 -20.618 1.00 82.06 195 SER A CA 1
ATOM 1598 C C . SER A 1 195 ? 17.030 5.733 -20.816 1.00 82.06 195 SER A C 1
ATOM 1600 O O . SER A 1 195 ? 18.102 5.217 -21.143 1.00 82.06 195 SER A O 1
ATOM 1602 N N . ILE A 1 196 ? 15.914 5.046 -20.583 1.00 83.75 196 ILE A N 1
ATOM 1603 C CA . ILE A 1 196 ? 15.755 3.602 -20.725 1.00 83.75 196 ILE A CA 1
ATOM 1604 C C . ILE A 1 196 ? 14.478 3.332 -21.516 1.00 83.75 196 ILE A C 1
ATOM 1606 O O . ILE A 1 196 ? 13.470 4.002 -21.302 1.00 83.75 196 ILE A O 1
ATOM 1610 N N . ALA A 1 197 ? 14.521 2.361 -22.414 1.00 82.94 197 ALA A N 1
ATOM 1611 C CA . ALA A 1 197 ? 13.364 1.920 -23.177 1.00 82.94 197 ALA A CA 1
ATOM 1612 C C . ALA A 1 197 ? 13.430 0.411 -23.409 1.00 82.94 197 ALA A C 1
ATOM 1614 O O . ALA A 1 197 ? 14.482 -0.210 -23.249 1.00 82.94 197 ALA A O 1
ATOM 1615 N N . THR A 1 198 ? 12.301 -0.179 -23.780 1.00 76.94 198 THR A N 1
ATOM 1616 C CA . THR A 1 198 ? 12.226 -1.573 -24.221 1.00 76.94 198 THR A CA 1
ATOM 1617 C C . THR A 1 198 ? 11.716 -1.626 -25.648 1.00 76.94 198 THR A C 1
ATOM 1619 O O . THR A 1 198 ? 10.785 -0.894 -25.983 1.00 76.94 198 THR A O 1
ATOM 1622 N N . ASP A 1 199 ? 12.319 -2.477 -26.475 1.00 76.31 199 ASP A N 1
ATOM 1623 C CA . ASP A 1 199 ? 11.797 -2.768 -27.812 1.00 76.31 199 ASP A CA 1
ATOM 1624 C C . ASP A 1 199 ? 10.731 -3.879 -27.780 1.00 76.31 199 ASP A C 1
ATOM 1626 O O . ASP A 1 199 ? 10.426 -4.452 -26.728 1.00 76.31 199 ASP A O 1
ATOM 1630 N N . ALA A 1 200 ? 10.168 -4.194 -28.949 1.00 71.56 200 ALA A N 1
ATOM 1631 C CA . ALA A 1 200 ? 9.172 -5.252 -29.120 1.00 71.56 200 ALA A CA 1
ATOM 1632 C C . ALA A 1 200 ? 9.683 -6.657 -28.728 1.00 71.56 200 ALA A C 1
ATOM 1634 O O . ALA A 1 200 ? 8.895 -7.510 -28.317 1.00 71.56 200 ALA A O 1
ATOM 1635 N N . GLU A 1 201 ? 10.998 -6.895 -28.784 1.00 75.19 201 GLU A N 1
ATOM 1636 C CA . GLU A 1 201 ? 11.644 -8.141 -28.343 1.00 75.19 201 GLU A CA 1
ATOM 1637 C C . GLU A 1 201 ? 11.956 -8.136 -26.834 1.00 75.19 201 GLU A C 1
ATOM 1639 O O . GLU A 1 201 ? 12.575 -9.069 -26.317 1.00 75.19 201 GLU A O 1
ATOM 1644 N N . LYS A 1 202 ? 11.513 -7.100 -26.104 1.00 76.62 202 LYS A N 1
ATOM 1645 C CA . LYS A 1 202 ? 11.774 -6.866 -24.675 1.00 76.62 202 LYS A CA 1
ATOM 1646 C C . LYS A 1 202 ? 13.257 -6.674 -24.349 1.00 76.62 202 LYS A C 1
ATOM 1648 O O . LYS A 1 202 ? 13.647 -6.809 -23.183 1.00 76.62 202 LYS A O 1
ATOM 1653 N N . LYS A 1 203 ? 14.095 -6.331 -25.330 1.00 80.62 203 LYS A N 1
ATOM 1654 C CA . LYS A 1 203 ? 15.474 -5.911 -25.059 1.00 80.62 203 LYS A CA 1
ATOM 1655 C C . LYS A 1 203 ? 15.440 -4.537 -24.417 1.00 80.62 203 LYS A C 1
ATOM 1657 O O . LYS A 1 203 ? 14.672 -3.663 -24.812 1.00 80.62 203 LYS A O 1
ATOM 1662 N N . ILE A 1 204 ? 16.277 -4.360 -23.402 1.00 84.50 204 ILE A N 1
ATOM 1663 C CA . ILE A 1 204 ? 16.372 -3.108 -22.659 1.00 84.50 204 ILE A CA 1
ATOM 1664 C C . ILE A 1 204 ? 17.465 -2.259 -23.300 1.00 84.50 204 ILE A C 1
ATOM 1666 O O . ILE A 1 204 ? 18.625 -2.669 -23.348 1.00 84.50 204 ILE A O 1
ATOM 1670 N N . TRP A 1 205 ? 17.099 -1.065 -23.739 1.00 85.94 205 TRP A N 1
ATOM 1671 C CA . TRP A 1 205 ? 17.977 -0.064 -24.332 1.00 85.94 205 TRP A CA 1
ATOM 1672 C C . TRP A 1 205 ? 18.190 1.083 -23.354 1.00 85.94 205 TRP A C 1
ATOM 1674 O O . TRP A 1 205 ? 17.279 1.440 -22.610 1.00 85.94 205 TRP A O 1
ATOM 1684 N N . ALA A 1 206 ? 19.389 1.661 -23.331 1.00 87.69 206 ALA A N 1
ATOM 1685 C CA . ALA A 1 206 ? 19.688 2.809 -22.491 1.00 87.69 206 ALA A CA 1
ATOM 1686 C C . ALA A 1 206 ? 20.716 3.772 -23.099 1.00 87.69 206 ALA A C 1
ATOM 1688 O O . ALA A 1 206 ? 21.546 3.405 -23.932 1.00 87.69 206 ALA A O 1
ATOM 1689 N N . VAL A 1 207 ? 20.623 5.039 -22.688 1.00 86.12 207 VAL A N 1
ATOM 1690 C CA . VAL A 1 207 ? 21.583 6.086 -23.041 1.00 86.12 207 VAL A CA 1
ATOM 1691 C C . VAL A 1 207 ? 22.507 6.252 -21.852 1.00 86.12 207 VAL A C 1
ATOM 1693 O O . VAL A 1 207 ? 22.076 6.656 -20.771 1.00 86.12 207 VAL A O 1
ATOM 1696 N N . SER A 1 208 ? 23.783 5.935 -22.049 1.00 83.25 208 SER A N 1
ATOM 1697 C CA . SER A 1 208 ? 24.814 6.114 -21.030 1.00 83.25 208 SER A CA 1
ATOM 1698 C C . SER A 1 208 ? 25.590 7.400 -21.294 1.00 83.25 208 SER A C 1
ATOM 1700 O O . SER A 1 208 ? 26.164 7.571 -22.376 1.00 83.25 208 SER A O 1
ATOM 1702 N N . LYS A 1 209 ? 25.653 8.296 -20.301 1.00 79.56 209 LYS A N 1
ATOM 1703 C CA . LYS A 1 209 ? 26.577 9.440 -20.316 1.00 79.56 209 LYS A CA 1
ATOM 1704 C C . LYS A 1 209 ? 27.954 9.012 -19.822 1.00 79.56 209 LYS A C 1
ATOM 1706 O O . LYS A 1 209 ? 28.131 8.625 -18.659 1.00 79.56 209 LYS A O 1
ATOM 1711 N N . ASN A 1 210 ? 28.960 9.152 -20.682 1.00 72.50 210 ASN A N 1
ATOM 1712 C CA . ASN A 1 210 ? 30.352 9.070 -20.258 1.00 72.50 210 ASN A CA 1
ATOM 1713 C C . ASN A 1 210 ? 30.755 10.396 -19.586 1.00 72.50 210 ASN A C 1
ATOM 1715 O O . ASN A 1 210 ? 30.783 11.439 -20.238 1.00 72.50 210 ASN A O 1
ATOM 1719 N N . LYS A 1 211 ? 31.078 10.348 -18.287 1.00 61.22 211 LYS A N 1
ATOM 1720 C CA . LYS A 1 211 ? 31.450 11.526 -17.480 1.00 61.22 211 LYS A CA 1
ATOM 1721 C C . LYS A 1 211 ? 32.711 12.232 -17.987 1.00 61.22 211 LYS A C 1
ATOM 1723 O O . LYS A 1 211 ? 32.803 13.448 -17.877 1.00 61.22 211 LYS A O 1
ATOM 1728 N N . ILE A 1 212 ? 33.664 11.470 -18.523 1.00 58.41 212 ILE A N 1
ATOM 1729 C CA . ILE A 1 212 ? 34.987 11.963 -18.926 1.00 58.41 212 ILE A CA 1
ATOM 1730 C C . ILE A 1 212 ? 34.921 12.552 -20.335 1.00 58.41 212 ILE A C 1
ATOM 1732 O O . ILE A 1 212 ? 35.415 13.645 -20.581 1.00 58.41 212 ILE A O 1
ATOM 1736 N N . LEU A 1 213 ? 34.267 11.844 -21.256 1.00 55.94 213 LEU A N 1
ATOM 1737 C CA . LEU A 1 213 ? 34.249 12.217 -22.672 1.00 55.94 213 LEU A CA 1
ATOM 1738 C C . LEU A 1 213 ? 33.085 13.145 -23.045 1.00 55.94 213 LEU A C 1
ATOM 1740 O O . LEU A 1 213 ? 33.027 13.607 -24.179 1.00 55.94 213 LEU A O 1
ATOM 1744 N N . ARG A 1 214 ? 32.120 13.368 -22.137 1.00 66.69 214 ARG A N 1
ATOM 1745 C CA . ARG A 1 214 ? 30.832 14.046 -22.409 1.00 66.69 214 ARG A CA 1
ATOM 1746 C C . ARG A 1 214 ? 30.077 13.486 -23.625 1.00 66.69 214 ARG A C 1
ATOM 1748 O O . ARG A 1 214 ? 29.177 14.126 -24.154 1.00 66.69 214 ARG A O 1
ATOM 1755 N N . THR A 1 215 ? 30.412 12.274 -24.065 1.00 72.69 215 THR A N 1
ATOM 1756 C CA . THR A 1 215 ? 29.714 11.584 -25.149 1.00 72.69 215 THR A CA 1
ATOM 1757 C C . THR A 1 215 ? 28.624 10.699 -24.573 1.00 72.69 215 THR A C 1
ATOM 1759 O O . THR A 1 215 ? 28.889 9.923 -23.646 1.00 72.69 215 THR A O 1
ATOM 1762 N N . THR A 1 216 ? 27.438 10.740 -25.166 1.00 83.00 216 THR A N 1
ATOM 1763 C CA . THR A 1 216 ? 26.416 9.724 -24.937 1.00 83.00 216 THR A CA 1
ATOM 1764 C C . THR A 1 216 ? 26.635 8.538 -25.867 1.00 83.00 216 THR A C 1
ATOM 1766 O O . THR A 1 216 ? 26.959 8.696 -27.052 1.00 83.00 216 THR A O 1
ATOM 1769 N N . ARG A 1 217 ? 26.506 7.334 -25.310 1.00 83.62 217 ARG A N 1
ATOM 1770 C CA . ARG A 1 217 ? 26.550 6.080 -26.063 1.00 83.62 217 ARG A CA 1
ATOM 1771 C C . ARG A 1 217 ? 25.236 5.341 -25.909 1.00 83.62 217 ARG A C 1
ATOM 1773 O O . ARG A 1 217 ? 24.681 5.276 -24.811 1.00 83.62 217 ARG A O 1
ATOM 1780 N N . LEU A 1 218 ? 24.803 4.762 -27.018 1.00 86.88 218 LEU A N 1
ATOM 1781 C CA . LEU A 1 218 ? 23.737 3.787 -27.054 1.00 86.88 218 LEU A CA 1
ATOM 1782 C C . LEU A 1 218 ? 24.238 2.474 -26.444 1.00 86.88 218 LEU A C 1
ATOM 1784 O O . LEU A 1 218 ? 25.269 1.945 -26.869 1.00 86.88 218 LEU A O 1
ATOM 1788 N N . VAL A 1 219 ? 23.531 1.962 -25.444 1.00 87.50 219 VAL A N 1
ATOM 1789 C CA . VAL A 1 219 ? 23.821 0.667 -24.828 1.00 87.50 219 VAL A CA 1
ATOM 1790 C C . VAL A 1 219 ? 22.561 -0.190 -24.776 1.00 87.50 219 VAL A C 1
ATOM 1792 O O . VAL A 1 219 ? 21.451 0.335 -24.723 1.00 87.50 219 VAL A O 1
ATOM 1795 N N . TYR A 1 220 ? 22.726 -1.507 -24.776 1.00 87.88 220 TYR A N 1
ATOM 1796 C CA . TYR A 1 220 ? 21.627 -2.459 -24.622 1.00 87.88 220 TYR A CA 1
ATOM 1797 C C . TYR A 1 220 ? 22.009 -3.578 -23.655 1.00 87.88 220 TYR A C 1
ATOM 1799 O O . TYR A 1 220 ? 23.190 -3.872 -23.468 1.00 87.88 220 TYR A O 1
ATOM 1807 N N . TRP A 1 221 ? 21.017 -4.159 -22.987 1.00 84.00 221 TRP A N 1
ATOM 1808 C CA . TRP A 1 221 ? 21.220 -5.213 -21.999 1.00 84.00 221 TRP A CA 1
ATOM 1809 C C . TRP A 1 221 ? 21.195 -6.591 -22.661 1.00 84.00 221 TRP A C 1
ATOM 1811 O O . TRP A 1 221 ? 20.171 -6.995 -23.213 1.00 84.00 221 TRP A O 1
ATOM 1821 N N . GLN A 1 222 ? 22.303 -7.321 -22.561 1.00 84.88 222 GLN A N 1
ATOM 1822 C CA . GLN A 1 222 ? 22.453 -8.683 -23.069 1.00 84.88 222 GLN A CA 1
ATOM 1823 C C . GLN A 1 222 ? 23.372 -9.487 -22.139 1.00 84.88 222 GLN A C 1
ATOM 1825 O O . GLN A 1 222 ? 24.389 -8.973 -21.674 1.00 84.88 222 GLN A O 1
ATOM 1830 N N . ASP A 1 223 ? 23.013 -10.740 -21.848 1.00 84.44 223 ASP A N 1
ATOM 1831 C CA . ASP A 1 223 ? 23.831 -11.677 -21.056 1.00 84.44 223 ASP A CA 1
ATOM 1832 C C . ASP A 1 223 ? 24.322 -11.086 -19.722 1.00 84.44 223 ASP A C 1
ATOM 1834 O O . ASP A 1 223 ? 25.500 -11.117 -19.364 1.00 84.44 223 ASP A O 1
ATOM 1838 N N . GLU A 1 224 ? 23.382 -10.479 -18.992 1.00 79.44 224 GLU A N 1
ATOM 1839 C CA . GLU A 1 224 ? 23.598 -9.806 -17.705 1.00 79.44 224 GLU A CA 1
ATOM 1840 C C . GLU A 1 224 ? 24.596 -8.634 -17.706 1.00 79.44 224 GLU A C 1
ATOM 1842 O O . GLU A 1 224 ? 25.051 -8.201 -16.631 1.00 79.44 224 GLU A O 1
ATOM 1847 N N . ASN A 1 225 ? 24.929 -8.108 -18.882 1.00 78.50 225 ASN A N 1
ATOM 1848 C CA . ASN A 1 225 ? 25.845 -6.995 -19.060 1.00 78.50 225 ASN A CA 1
ATOM 1849 C C . ASN A 1 225 ? 25.292 -5.981 -20.067 1.00 78.50 225 ASN A C 1
ATOM 1851 O O . ASN A 1 225 ? 24.430 -6.272 -20.890 1.00 78.50 225 ASN A O 1
ATOM 1855 N N . TRP A 1 226 ? 25.780 -4.746 -19.980 1.00 82.12 226 TRP A N 1
ATOM 1856 C CA . TRP A 1 226 ? 25.447 -3.730 -20.968 1.00 82.12 226 TRP A CA 1
ATOM 1857 C C . TRP A 1 226 ? 26.484 -3.729 -22.079 1.00 82.12 226 TRP A C 1
ATOM 1859 O O . TRP A 1 226 ? 27.675 -3.565 -21.815 1.00 82.12 226 TRP A O 1
ATOM 1869 N N . GLN A 1 227 ? 26.015 -3.858 -23.310 1.00 85.81 227 GLN A N 1
ATOM 1870 C CA . GLN A 1 227 ? 26.828 -3.816 -24.514 1.00 85.81 227 GLN A CA 1
ATOM 1871 C C . GLN A 1 227 ? 26.688 -2.449 -25.174 1.00 85.81 227 GLN A C 1
ATOM 1873 O O . GLN A 1 227 ? 25.594 -1.888 -25.238 1.00 85.81 227 GLN A O 1
ATOM 1878 N N . VAL A 1 228 ? 27.798 -1.890 -25.657 1.00 86.06 228 VAL A N 1
ATOM 1879 C CA . VAL A 1 228 ? 27.772 -0.648 -26.441 1.00 86.06 228 VAL A CA 1
ATOM 1880 C C . VAL A 1 228 ? 27.318 -0.991 -27.849 1.00 86.06 228 VAL A C 1
ATOM 1882 O O . VAL A 1 228 ? 27.949 -1.807 -28.516 1.00 86.06 228 VAL A O 1
ATOM 1885 N N . TYR A 1 229 ? 26.259 -0.341 -28.320 1.00 86.62 229 TYR A N 1
ATOM 1886 C CA . TYR A 1 229 ? 25.853 -0.481 -29.708 1.00 86.62 229 TYR A CA 1
ATOM 1887 C C . TYR A 1 229 ? 26.784 0.364 -30.595 1.00 86.62 229 TYR A C 1
ATOM 1889 O O . TYR A 1 229 ? 26.938 1.569 -30.353 1.00 86.62 229 TYR A O 1
ATOM 1897 N N . PRO A 1 230 ? 27.453 -0.228 -31.598 1.00 79.81 230 PRO A N 1
ATOM 1898 C CA . PRO A 1 230 ? 28.362 0.510 -32.463 1.00 79.81 230 PRO A CA 1
ATOM 1899 C C . PRO A 1 230 ? 27.590 1.479 -33.376 1.00 79.81 230 PRO A C 1
ATOM 1901 O O . PRO A 1 230 ? 26.432 1.263 -33.708 1.00 79.81 230 PRO A O 1
ATOM 1904 N N . ASN A 1 231 ? 28.249 2.550 -33.820 1.00 84.06 231 ASN A N 1
ATOM 1905 C CA . ASN A 1 231 ? 27.774 3.488 -34.857 1.00 84.06 231 ASN A CA 1
ATOM 1906 C C . ASN A 1 231 ? 26.674 4.493 -34.476 1.00 84.06 231 ASN A C 1
ATOM 1908 O O . ASN A 1 231 ? 26.549 5.507 -35.159 1.00 84.06 231 ASN A O 1
ATOM 1912 N N . VAL A 1 232 ? 25.968 4.311 -33.359 1.00 85.44 232 VAL A N 1
ATOM 1913 C CA . VAL A 1 232 ? 25.004 5.306 -32.860 1.00 85.44 232 VAL A CA 1
ATOM 1914 C C . VAL A 1 232 ? 25.647 6.135 -31.744 1.00 85.44 232 VAL A C 1
ATOM 1916 O O . VAL A 1 232 ? 25.954 5.639 -30.658 1.00 85.44 232 VAL A O 1
ATOM 1919 N N . LYS A 1 233 ? 25.896 7.418 -32.020 1.00 86.00 233 LYS A N 1
ATOM 1920 C CA . LYS A 1 233 ? 26.555 8.362 -31.100 1.00 86.00 233 LYS A CA 1
ATOM 1921 C C . LYS A 1 233 ? 25.667 9.583 -30.876 1.00 86.00 233 LYS A C 1
ATOM 1923 O O . LYS A 1 233 ? 24.863 9.915 -31.739 1.00 86.00 233 LYS A O 1
ATOM 1928 N N . ARG A 1 234 ? 25.876 10.274 -29.748 1.00 87.81 234 ARG A N 1
ATOM 1929 C CA . ARG A 1 234 ? 25.217 11.557 -29.430 1.00 87.81 234 ARG A CA 1
ATOM 1930 C C . ARG A 1 234 ? 23.684 11.463 -29.340 1.00 87.81 234 ARG A C 1
ATOM 1932 O O . ARG A 1 234 ? 22.981 12.398 -29.699 1.00 87.81 234 ARG A O 1
ATOM 1939 N N . VAL A 1 235 ? 23.182 10.338 -28.825 1.00 89.56 235 VAL A N 1
ATOM 1940 C CA . VAL A 1 235 ? 21.766 10.139 -28.462 1.00 89.56 235 VAL A CA 1
ATOM 1941 C C . VAL A 1 235 ? 21.498 10.813 -27.120 1.00 89.56 235 VAL A C 1
ATOM 1943 O O . VAL A 1 235 ? 22.266 10.607 -26.184 1.00 89.56 235 VAL A O 1
ATOM 1946 N N . SER A 1 236 ? 20.453 11.619 -27.002 1.00 87.75 236 SER A N 1
ATOM 1947 C CA . SER A 1 236 ? 20.023 12.232 -25.745 1.00 87.75 236 SER A CA 1
ATOM 1948 C C . SER A 1 236 ? 19.028 11.345 -24.986 1.00 87.75 236 SER A C 1
ATOM 1950 O O . SER A 1 236 ? 19.147 11.231 -23.767 1.00 87.75 236 SER A O 1
ATOM 1952 N N . HIS A 1 237 ? 18.096 10.677 -25.675 1.00 89.50 237 HIS A N 1
ATOM 1953 C CA . HIS A 1 237 ? 17.068 9.823 -25.059 1.00 89.50 237 HIS A CA 1
ATOM 1954 C C . HIS A 1 237 ? 16.430 8.839 -26.062 1.00 89.50 237 HIS A C 1
ATOM 1956 O O . HIS A 1 237 ? 16.720 8.885 -27.258 1.00 89.50 237 HIS A O 1
ATOM 1962 N N . PHE A 1 238 ? 15.563 7.943 -25.569 1.00 90.19 238 PHE A N 1
ATOM 1963 C CA . PHE A 1 238 ? 14.705 7.093 -26.404 1.00 90.19 238 PHE A CA 1
ATOM 1964 C C . PHE A 1 238 ? 13.237 7.433 -26.285 1.00 90.19 238 PHE A C 1
ATOM 1966 O O . PHE A 1 238 ? 12.765 7.932 -25.255 1.00 90.19 238 PHE A O 1
ATOM 1973 N N . ARG A 1 239 ? 12.518 7.008 -27.319 1.00 89.94 239 ARG A N 1
ATOM 1974 C CA . ARG A 1 239 ? 11.068 6.937 -27.351 1.00 89.94 239 ARG A CA 1
ATOM 1975 C C . ARG A 1 239 ? 10.642 5.611 -27.957 1.00 89.94 239 ARG A C 1
ATOM 1977 O O . ARG A 1 239 ? 11.155 5.213 -28.998 1.00 89.94 239 ARG A O 1
ATOM 1984 N N . THR A 1 240 ? 9.723 4.934 -27.283 1.00 88.81 240 THR A N 1
ATOM 1985 C CA . THR A 1 240 ? 8.990 3.806 -27.857 1.00 88.81 240 THR A CA 1
ATOM 1986 C C . THR A 1 240 ? 7.614 4.334 -28.235 1.00 88.81 240 THR A C 1
ATOM 1988 O O . THR A 1 240 ? 6.924 4.892 -27.381 1.00 88.81 240 THR A O 1
ATOM 1991 N N . LEU A 1 241 ? 7.248 4.208 -29.508 1.00 88.31 241 LEU A N 1
ATOM 1992 C CA . LEU A 1 241 ? 5.910 4.537 -29.998 1.00 88.31 241 LEU A CA 1
ATOM 1993 C C . LEU A 1 241 ? 4.892 3.495 -29.512 1.00 88.31 241 LEU A C 1
ATOM 1995 O O . LEU A 1 241 ? 5.278 2.427 -29.029 1.00 88.31 241 LEU A O 1
ATOM 1999 N N . GLN A 1 242 ? 3.592 3.770 -29.648 1.00 81.00 242 GLN A N 1
ATOM 2000 C CA . GLN A 1 242 ? 2.560 2.807 -29.224 1.00 81.00 242 GLN A CA 1
ATOM 2001 C C . GLN A 1 242 ? 2.636 1.476 -29.985 1.00 81.00 242 GLN A C 1
ATOM 2003 O O . GLN A 1 242 ? 2.396 0.424 -29.393 1.00 81.00 242 GLN A O 1
ATOM 2008 N N . ASP A 1 243 ? 3.012 1.501 -31.266 1.00 83.81 243 ASP A N 1
ATOM 2009 C CA . ASP A 1 243 ? 3.208 0.291 -32.076 1.00 83.81 243 ASP A CA 1
ATOM 2010 C C . ASP A 1 243 ? 4.460 -0.525 -31.689 1.00 83.81 243 ASP A C 1
ATOM 2012 O O . ASP A 1 243 ? 4.733 -1.570 -32.281 1.00 83.81 243 ASP A O 1
ATOM 2016 N N . GLY A 1 244 ? 5.221 -0.073 -30.685 1.00 84.81 244 GLY A N 1
ATOM 2017 C CA . GLY A 1 244 ? 6.446 -0.715 -30.218 1.00 84.81 244 GLY A CA 1
ATOM 2018 C C . GLY A 1 244 ? 7.697 -0.314 -31.000 1.00 84.81 244 GLY A C 1
ATOM 2019 O O . GLY A 1 244 ? 8.788 -0.797 -30.676 1.00 84.81 244 GLY A O 1
ATOM 2020 N N . THR A 1 245 ? 7.581 0.574 -31.994 1.00 89.56 245 THR A N 1
ATOM 2021 C CA . THR A 1 245 ? 8.737 1.084 -32.738 1.00 89.56 245 THR A CA 1
ATOM 2022 C C . THR A 1 245 ? 9.617 1.924 -31.823 1.00 89.56 245 THR A C 1
ATOM 2024 O O . THR A 1 245 ? 9.152 2.836 -31.139 1.00 89.56 245 THR A O 1
ATOM 2027 N N . LEU A 1 246 ? 10.915 1.626 -31.822 1.00 92.62 246 LEU A N 1
ATOM 2028 C CA . LEU A 1 246 ? 11.890 2.289 -30.969 1.00 92.62 246 LEU A CA 1
ATOM 2029 C C . LEU A 1 246 ? 12.684 3.340 -31.753 1.00 92.62 246 LEU A C 1
ATOM 2031 O O . LEU A 1 246 ? 13.260 3.052 -32.805 1.00 92.62 246 LEU A O 1
ATOM 2035 N N . TYR A 1 247 ? 12.771 4.538 -31.183 1.00 94.75 247 TYR A N 1
ATOM 2036 C CA . TYR A 1 247 ? 13.559 5.655 -31.683 1.00 94.75 247 TYR A CA 1
ATOM 2037 C C . TYR A 1 247 ? 14.623 6.067 -30.670 1.00 94.75 247 TYR A C 1
ATOM 2039 O O . TYR A 1 247 ? 14.386 6.081 -29.460 1.00 94.75 247 TYR A O 1
ATOM 2047 N N . ALA A 1 248 ? 15.793 6.438 -31.179 1.00 94.00 248 ALA A N 1
ATOM 2048 C CA . ALA A 1 248 ? 16.868 7.065 -30.426 1.00 94.00 248 ALA A CA 1
ATOM 2049 C C . ALA A 1 248 ? 17.053 8.485 -30.963 1.00 94.00 248 ALA A C 1
ATOM 2051 O O . ALA A 1 248 ? 17.419 8.684 -32.124 1.00 94.00 248 ALA A O 1
ATOM 2052 N N . VAL A 1 249 ? 16.778 9.470 -30.114 1.00 93.44 249 VAL A N 1
ATOM 2053 C CA . VAL A 1 249 ? 16.754 10.893 -30.465 1.00 93.44 249 VAL A CA 1
ATOM 2054 C C . VAL A 1 249 ? 18.034 11.549 -29.960 1.00 93.44 249 VAL A C 1
ATOM 2056 O O . VAL A 1 249 ? 18.519 11.221 -28.878 1.00 93.44 249 VAL A O 1
ATOM 2059 N N . GLY A 1 250 ? 18.624 12.442 -30.749 1.00 91.06 250 GLY A N 1
ATOM 2060 C CA . GLY A 1 250 ? 19.892 13.109 -30.465 1.00 91.06 250 GLY A CA 1
ATOM 2061 C C . GLY A 1 250 ? 20.238 14.101 -31.572 1.00 91.06 250 GLY A C 1
ATOM 2062 O O . GLY A 1 250 ? 19.344 14.649 -32.201 1.00 91.06 250 GLY A O 1
ATOM 2063 N N . GLU A 1 251 ? 21.527 14.281 -31.881 1.00 89.56 251 GLU A N 1
ATOM 2064 C CA . GLU A 1 251 ? 21.940 15.095 -33.049 1.00 89.56 251 GLU A CA 1
ATOM 2065 C C . GLU A 1 251 ? 21.346 14.566 -34.367 1.00 89.56 251 GLU A C 1
ATOM 2067 O O . GLU A 1 251 ? 21.072 15.322 -35.293 1.00 89.56 251 GLU A O 1
ATOM 2072 N N . LYS A 1 252 ? 21.139 13.248 -34.436 1.00 93.69 252 LYS A N 1
ATOM 2073 C CA . LYS A 1 252 ? 20.355 12.581 -35.473 1.00 93.69 252 LYS A CA 1
ATOM 2074 C C . LYS A 1 252 ? 19.262 11.762 -34.806 1.00 93.69 252 LYS A C 1
ATOM 2076 O O . LYS A 1 252 ? 19.467 11.250 -33.703 1.00 93.69 252 LYS A O 1
ATOM 2081 N N . CYS A 1 253 ? 18.149 11.586 -35.505 1.00 94.38 253 CYS A N 1
ATOM 2082 C CA . CYS A 1 253 ? 17.135 10.620 -35.123 1.00 94.38 253 CYS A CA 1
ATOM 2083 C C . CYS A 1 253 ? 17.452 9.265 -35.759 1.00 94.38 253 CYS A C 1
ATOM 2085 O O . CYS A 1 253 ? 17.756 9.181 -36.951 1.00 94.38 253 CYS A O 1
ATOM 2087 N N . TRP A 1 254 ? 17.392 8.206 -34.962 1.00 95.38 254 TRP A N 1
ATOM 2088 C CA . TRP A 1 254 ? 17.578 6.837 -35.419 1.00 95.38 254 TRP A CA 1
ATOM 2089 C C . TRP A 1 254 ? 16.319 6.033 -35.134 1.00 95.38 254 TRP A C 1
ATOM 2091 O O . TRP A 1 254 ? 15.705 6.206 -34.081 1.00 95.38 254 TRP A O 1
ATOM 2101 N N . ARG A 1 255 ? 15.974 5.125 -36.043 1.00 95.12 255 ARG A N 1
ATOM 2102 C CA . ARG A 1 255 ? 14.872 4.173 -35.896 1.00 95.12 255 ARG A CA 1
ATOM 2103 C C . ARG A 1 255 ? 15.426 2.756 -35.829 1.00 95.12 255 ARG A C 1
ATOM 2105 O O . ARG A 1 255 ? 16.299 2.399 -36.621 1.00 95.12 255 ARG A O 1
ATOM 2112 N N . TRP A 1 256 ? 14.919 1.951 -34.903 1.00 93.44 256 TRP A N 1
ATOM 2113 C CA . TRP A 1 256 ? 15.210 0.521 -34.862 1.00 93.44 256 TRP A CA 1
ATOM 2114 C C . TRP A 1 256 ? 14.347 -0.211 -35.893 1.00 93.44 256 TRP A C 1
ATOM 2116 O O . TRP A 1 256 ? 13.121 -0.223 -35.786 1.00 93.44 256 TRP A O 1
ATOM 2126 N N . LYS A 1 257 ? 14.980 -0.810 -36.904 1.00 91.69 257 LYS A N 1
ATOM 2127 C CA . LYS A 1 257 ? 14.317 -1.548 -37.985 1.00 91.69 257 LYS A CA 1
ATOM 2128 C C . LYS A 1 257 ? 15.202 -2.698 -38.459 1.00 91.69 257 LYS A C 1
ATOM 2130 O O . LYS A 1 257 ? 16.412 -2.541 -38.572 1.00 91.69 257 LYS A O 1
ATOM 2135 N N . ASN A 1 258 ? 14.605 -3.852 -38.768 1.00 89.50 258 ASN A N 1
ATOM 2136 C CA . ASN A 1 258 ? 15.315 -5.021 -39.314 1.00 89.50 258 ASN A CA 1
ATOM 2137 C C . ASN A 1 258 ? 16.563 -5.415 -38.495 1.00 89.50 258 ASN A C 1
ATOM 2139 O O . ASN A 1 258 ? 17.627 -5.674 -39.054 1.00 89.50 258 ASN A O 1
ATOM 2143 N N . SER A 1 259 ? 16.439 -5.406 -37.162 1.00 86.50 259 SER A N 1
ATOM 2144 C CA . SER A 1 259 ? 17.530 -5.717 -36.224 1.00 86.50 259 SER A CA 1
ATOM 2145 C C . SER A 1 259 ? 18.735 -4.762 -36.281 1.00 86.50 259 SER A C 1
ATOM 2147 O O . SER A 1 259 ? 19.825 -5.118 -35.832 1.00 86.50 259 SER A O 1
ATOM 2149 N N . GLY A 1 260 ? 18.549 -3.548 -36.805 1.00 91.50 260 GLY A N 1
ATOM 2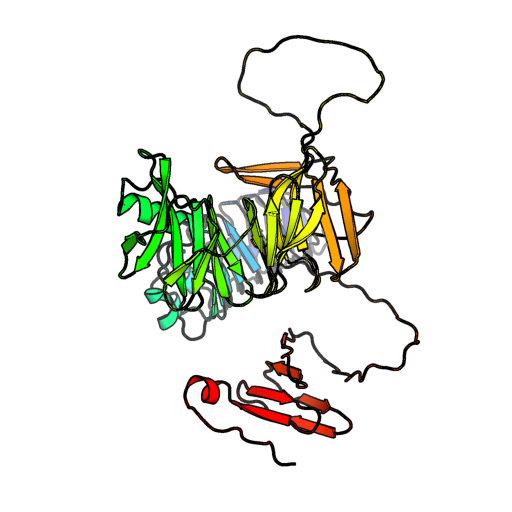150 C CA . GLY A 1 260 ? 19.571 -2.510 -36.851 1.00 91.50 260 GLY A CA 1
ATOM 2151 C C . GLY A 1 260 ? 19.014 -1.109 -36.607 1.00 91.50 260 GLY A C 1
ATOM 2152 O O . GLY A 1 260 ? 17.812 -0.865 -36.676 1.00 91.50 260 GLY A O 1
ATOM 2153 N N . TRP A 1 261 ? 19.911 -0.167 -36.317 1.00 93.69 261 TRP A N 1
ATOM 2154 C CA . TRP A 1 261 ? 19.577 1.256 -36.274 1.00 93.69 261 TRP A CA 1
ATOM 2155 C C . TRP A 1 261 ? 19.822 1.880 -37.643 1.00 93.69 261 TRP A C 1
ATOM 2157 O O . TRP A 1 261 ? 20.946 1.853 -38.145 1.00 93.69 261 TRP A O 1
ATOM 2167 N N . GLU A 1 262 ? 18.787 2.480 -38.215 1.00 95.25 262 GLU A N 1
ATOM 2168 C CA . GLU A 1 262 ? 18.877 3.295 -39.425 1.00 95.25 262 GLU A CA 1
ATOM 2169 C C . GLU A 1 262 ? 18.642 4.769 -39.088 1.00 95.25 262 GLU A C 1
ATOM 2171 O O . GLU A 1 262 ? 17.943 5.095 -38.126 1.00 95.25 262 GLU A O 1
ATOM 2176 N N . ILE A 1 263 ? 19.243 5.675 -39.863 1.00 95.19 263 ILE A N 1
ATOM 2177 C CA . ILE A 1 263 ? 18.980 7.109 -39.716 1.00 95.19 263 ILE A CA 1
ATOM 2178 C C . ILE A 1 263 ? 17.552 7.366 -40.192 1.00 95.19 263 ILE A C 1
ATOM 2180 O O . ILE A 1 263 ? 17.216 7.068 -41.338 1.00 95.19 263 ILE A O 1
ATOM 2184 N N . PHE A 1 264 ? 16.727 7.936 -39.320 1.00 95.75 264 PHE A N 1
ATOM 2185 C CA . PHE A 1 264 ? 15.384 8.364 -39.673 1.00 95.75 264 PHE A CA 1
ATOM 2186 C C . PHE A 1 264 ? 15.456 9.791 -40.237 1.00 95.75 264 PHE A C 1
ATOM 2188 O O . PHE A 1 264 ? 15.985 10.676 -39.556 1.00 95.75 264 PHE A O 1
ATOM 2195 N N . PRO A 1 265 ? 15.005 10.031 -41.484 1.00 93.88 265 PRO A N 1
ATOM 2196 C CA . PRO A 1 265 ? 15.185 11.316 -42.143 1.00 93.88 265 PRO A CA 1
ATOM 2197 C C . PRO A 1 265 ? 14.254 12.361 -41.523 1.00 93.88 265 PRO A C 1
ATOM 2199 O O . PRO A 1 265 ? 13.082 12.463 -41.881 1.00 93.88 265 PRO A O 1
ATOM 2202 N N . ILE A 1 266 ? 14.790 13.143 -40.588 1.00 94.12 266 ILE A N 1
ATOM 2203 C CA . ILE A 1 266 ? 14.136 14.329 -40.036 1.00 94.12 266 ILE A CA 1
ATOM 2204 C C . ILE A 1 266 ? 14.861 15.559 -40.598 1.00 94.12 266 ILE A C 1
ATOM 2206 O O . ILE A 1 266 ? 16.075 15.664 -40.415 1.00 94.12 266 ILE A O 1
ATOM 2210 N N . PRO A 1 267 ? 14.168 16.477 -41.300 1.00 92.50 267 PRO A N 1
ATOM 2211 C CA . PRO A 1 267 ? 14.799 17.628 -41.950 1.00 92.50 267 PRO A CA 1
ATOM 2212 C C . PRO A 1 267 ? 15.197 18.753 -40.975 1.00 92.50 267 PRO A C 1
ATOM 2214 O O . PRO A 1 267 ? 15.683 19.794 -41.405 1.00 92.50 267 PRO A O 1
ATOM 2217 N N . PHE A 1 268 ? 15.008 18.551 -39.672 1.00 92.62 268 PHE A N 1
ATOM 2218 C CA . PHE A 1 268 ? 15.275 19.507 -38.600 1.00 92.62 268 PHE A CA 1
ATOM 2219 C C . PHE A 1 268 ? 15.879 18.801 -37.377 1.00 92.62 268 PHE A C 1
ATOM 2221 O O . PHE A 1 268 ? 15.827 17.576 -37.246 1.00 92.62 268 PHE A O 1
ATOM 2228 N N . VAL A 1 269 ? 16.462 19.580 -36.464 1.00 92.12 269 VAL A N 1
ATOM 2229 C CA . VAL A 1 269 ? 16.947 19.072 -35.173 1.00 92.12 269 VAL A CA 1
ATOM 2230 C C . VAL A 1 269 ? 15.742 18.782 -34.287 1.00 92.12 269 VAL A C 1
ATOM 2232 O O . VAL A 1 269 ? 14.972 19.691 -34.009 1.00 92.12 269 VAL A O 1
ATOM 2235 N N . VAL A 1 270 ? 15.574 17.534 -33.859 1.00 93.94 270 VAL A N 1
ATOM 2236 C CA . VAL A 1 270 ? 14.452 17.106 -33.015 1.00 93.94 270 VAL A CA 1
ATOM 2237 C C . VAL A 1 270 ? 14.859 17.104 -31.540 1.00 93.94 270 VAL A C 1
ATOM 2239 O O . VAL A 1 270 ? 15.892 16.537 -31.179 1.00 93.94 270 VAL A O 1
ATOM 2242 N N . GLU A 1 271 ? 14.049 17.733 -30.692 1.00 92.88 271 GLU A N 1
ATOM 2243 C CA . GLU A 1 271 ? 14.241 17.718 -29.237 1.00 92.88 271 GLU A CA 1
ATOM 2244 C C . GLU A 1 271 ? 13.559 16.505 -28.602 1.00 92.88 271 GLU A C 1
ATOM 2246 O O . GLU A 1 271 ? 14.120 15.920 -27.683 1.00 92.88 271 GLU A O 1
ATOM 2251 N N . ASP A 1 272 ? 12.397 16.091 -29.116 1.00 93.56 272 ASP A N 1
ATOM 2252 C CA . ASP A 1 272 ? 11.688 14.871 -28.722 1.00 93.56 272 ASP A CA 1
ATOM 2253 C C . ASP A 1 272 ? 10.659 14.467 -29.799 1.00 93.56 272 ASP A C 1
ATOM 2255 O O . ASP A 1 272 ? 10.295 15.271 -30.665 1.00 93.56 272 ASP A O 1
ATOM 2259 N N . LEU A 1 273 ? 10.182 13.222 -29.751 1.00 94.81 273 LEU A N 1
ATOM 2260 C CA . LEU A 1 273 ? 9.136 12.709 -30.634 1.00 94.81 273 LEU A CA 1
ATOM 2261 C C . LEU A 1 273 ? 8.179 11.744 -29.929 1.00 94.81 273 LEU A C 1
ATOM 2263 O O . LEU A 1 273 ? 8.524 11.065 -28.964 1.00 94.81 273 LEU A O 1
ATOM 2267 N N . TRP A 1 274 ? 6.967 11.642 -30.453 1.00 93.44 274 TRP A N 1
ATOM 2268 C CA . TRP A 1 274 ? 5.945 10.701 -30.013 1.00 93.44 274 TRP A CA 1
ATOM 2269 C C . TRP A 1 274 ? 5.000 10.395 -31.176 1.00 93.44 274 TRP A C 1
ATOM 2271 O O . TRP A 1 274 ? 4.859 11.195 -32.089 1.00 93.44 274 TRP A O 1
ATOM 2281 N N . GLY A 1 275 ? 4.331 9.252 -31.164 1.00 90.19 275 GLY A N 1
ATOM 2282 C CA . GLY A 1 275 ? 3.369 8.901 -32.198 1.00 90.19 275 GLY A CA 1
ATOM 2283 C C . GLY A 1 275 ? 2.695 7.559 -31.932 1.00 90.19 275 GLY A C 1
ATOM 2284 O O . GLY A 1 275 ? 3.283 6.706 -31.252 1.00 90.19 275 GLY A O 1
ATOM 2285 N N . PRO A 1 276 ? 1.477 7.344 -32.457 1.00 85.00 276 PRO A N 1
ATOM 2286 C CA . PRO A 1 276 ? 0.809 6.052 -32.369 1.00 85.00 276 PRO A CA 1
ATOM 2287 C C . PRO A 1 276 ? 1.513 4.972 -33.206 1.00 85.00 276 PRO A C 1
ATOM 2289 O O . PRO A 1 276 ? 1.464 3.793 -32.858 1.00 85.00 276 PRO A O 1
ATOM 2292 N N . SER A 1 277 ? 2.201 5.346 -34.292 1.00 91.38 277 SER A N 1
ATOM 2293 C CA . SER A 1 277 ? 2.913 4.391 -35.145 1.00 91.38 277 SER A CA 1
ATOM 2294 C C . SER A 1 277 ? 4.106 5.006 -35.873 1.00 91.38 277 SER A C 1
ATOM 2296 O O . SER A 1 277 ? 4.261 6.223 -35.924 1.00 91.38 277 SER A O 1
ATOM 2298 N N . HIS A 1 278 ? 4.937 4.170 -36.493 1.00 92.19 278 HIS A N 1
ATOM 2299 C CA . HIS A 1 278 ? 6.045 4.621 -37.343 1.00 92.19 278 HIS A CA 1
ATOM 2300 C C . HIS A 1 278 ? 5.624 5.434 -38.583 1.00 92.19 278 HIS A C 1
ATOM 2302 O O . HIS A 1 278 ? 6.491 6.068 -39.192 1.00 92.19 278 HIS A O 1
ATOM 2308 N N . ASP A 1 279 ? 4.335 5.423 -38.938 1.00 93.88 279 ASP A N 1
ATOM 2309 C CA . ASP A 1 279 ? 3.756 6.202 -40.039 1.00 93.88 279 ASP A CA 1
ATOM 2310 C C . ASP A 1 279 ? 2.990 7.445 -39.557 1.00 93.88 279 ASP A C 1
ATOM 2312 O O . ASP A 1 279 ? 2.523 8.240 -40.362 1.00 93.88 279 ASP A O 1
ATOM 2316 N N . GLU A 1 280 ? 2.853 7.646 -38.249 1.00 94.25 280 GLU A N 1
ATOM 2317 C CA . GLU A 1 280 ? 2.181 8.814 -37.683 1.00 94.25 280 GLU A CA 1
ATOM 2318 C C . GLU A 1 280 ? 2.998 9.301 -36.485 1.00 94.25 280 GLU A C 1
ATOM 2320 O O . GLU A 1 280 ? 2.860 8.785 -35.377 1.00 94.25 280 GLU A O 1
ATOM 2325 N N . ILE A 1 281 ? 3.889 10.270 -36.715 1.00 95.25 281 ILE A N 1
ATOM 2326 C CA . ILE A 1 281 ? 4.843 10.746 -35.701 1.00 95.25 281 ILE A CA 1
ATOM 2327 C C . ILE A 1 281 ? 4.740 12.253 -35.559 1.00 95.25 281 ILE A C 1
ATOM 2329 O O . ILE A 1 281 ? 4.841 12.992 -36.530 1.00 95.25 281 ILE A O 1
ATOM 2333 N N . TYR A 1 282 ? 4.622 12.707 -34.326 1.00 94.94 282 TYR A N 1
ATOM 2334 C CA . TYR A 1 282 ? 4.799 14.086 -33.927 1.00 94.94 282 TYR A CA 1
ATOM 2335 C C . TYR A 1 282 ? 6.208 14.276 -33.384 1.00 94.94 282 TYR A C 1
ATOM 2337 O O . TYR A 1 282 ? 6.701 13.486 -32.580 1.00 94.94 282 TYR A O 1
ATOM 2345 N N . ALA A 1 283 ? 6.868 15.331 -33.823 1.00 95.44 283 ALA A N 1
ATOM 2346 C CA . ALA A 1 283 ? 8.165 15.731 -33.308 1.00 95.44 283 ALA A CA 1
ATOM 2347 C C . ALA A 1 283 ? 8.145 17.231 -33.081 1.00 95.44 283 ALA A C 1
ATOM 2349 O O . ALA A 1 283 ? 7.448 17.955 -33.789 1.00 95.44 283 ALA A O 1
ATOM 2350 N N . TYR A 1 284 ? 8.921 17.712 -32.124 1.00 94.75 284 TYR A N 1
ATOM 2351 C CA . TYR A 1 284 ? 9.093 19.146 -31.956 1.00 94.75 284 TYR A CA 1
ATOM 2352 C C . TYR A 1 284 ? 10.571 19.505 -31.869 1.00 94.75 284 TYR A C 1
ATOM 2354 O O . TYR A 1 284 ? 11.430 18.686 -31.521 1.00 94.75 284 TYR A O 1
ATOM 2362 N N . ASN A 1 285 ? 10.857 20.747 -32.224 1.00 93.75 285 ASN A N 1
ATOM 2363 C CA . ASN A 1 285 ? 12.112 21.410 -31.924 1.00 93.75 285 ASN A CA 1
ATOM 2364 C C . ASN A 1 285 ? 11.824 22.645 -31.059 1.00 93.75 285 ASN A C 1
ATOM 2366 O O . ASN A 1 285 ? 10.706 22.824 -30.585 1.00 93.75 285 ASN A O 1
ATOM 2370 N N . LYS A 1 286 ? 12.826 23.491 -30.828 1.00 89.31 286 LYS A N 1
ATOM 2371 C CA . LYS A 1 286 ? 12.662 24.673 -29.969 1.00 89.31 286 LYS A CA 1
ATOM 2372 C C . LYS A 1 286 ? 11.541 25.617 -30.407 1.00 89.31 286 LYS A C 1
ATOM 2374 O O . LYS A 1 286 ? 10.949 26.252 -29.546 1.00 89.31 286 LYS A O 1
ATOM 2379 N N . ASP A 1 287 ? 11.253 25.666 -31.704 1.00 91.62 287 ASP A N 1
ATOM 2380 C CA . ASP A 1 287 ? 10.453 26.730 -32.304 1.00 91.62 287 ASP A CA 1
ATOM 2381 C C . ASP A 1 287 ? 9.205 26.198 -33.028 1.00 91.62 287 ASP A C 1
ATOM 2383 O O . ASP A 1 287 ? 8.297 26.961 -33.327 1.00 91.62 287 ASP A O 1
ATOM 2387 N N . HIS A 1 288 ? 9.122 24.897 -33.322 1.00 94.06 288 HIS A N 1
ATOM 2388 C CA . HIS A 1 288 ? 8.074 24.327 -34.170 1.00 94.06 288 HIS A CA 1
ATOM 2389 C C . HIS A 1 288 ? 7.707 22.892 -33.779 1.00 94.06 288 HIS A C 1
ATOM 2391 O O . HIS A 1 288 ? 8.536 22.101 -33.316 1.00 94.06 288 HIS A O 1
ATOM 2397 N N . VAL A 1 289 ? 6.454 22.539 -34.060 1.00 93.75 289 VAL A N 1
ATOM 2398 C CA . VAL A 1 289 ? 5.889 21.191 -33.978 1.00 93.75 289 VAL A CA 1
ATOM 2399 C C . VAL A 1 289 ? 5.637 20.684 -35.391 1.00 93.75 289 VAL A C 1
ATOM 2401 O O . VAL A 1 289 ? 5.035 21.369 -36.219 1.00 93.75 289 VAL A O 1
ATOM 2404 N N . TYR A 1 290 ? 6.054 19.455 -35.652 1.00 96.25 290 TYR A N 1
ATOM 2405 C CA . TYR A 1 290 ? 5.961 18.797 -36.944 1.00 96.25 290 TYR A CA 1
ATOM 2406 C C . TYR A 1 290 ? 5.203 17.481 -36.830 1.00 96.25 290 TYR A C 1
ATOM 2408 O O . TYR A 1 290 ? 5.226 16.814 -35.795 1.00 96.25 290 TYR A O 1
ATOM 2416 N N . TYR A 1 291 ? 4.586 17.081 -37.935 1.00 95.56 291 TYR A N 1
ATOM 2417 C CA . TYR A 1 291 ? 3.926 15.794 -38.097 1.00 95.56 291 TYR A CA 1
ATOM 2418 C C . TYR A 1 291 ? 4.462 15.069 -39.326 1.00 95.56 291 TYR A C 1
ATOM 2420 O O . TYR A 1 291 ? 4.609 15.663 -40.396 1.00 95.56 291 TYR A O 1
ATOM 2428 N N . PHE A 1 292 ? 4.728 13.782 -39.160 1.00 96.38 292 PHE A N 1
ATOM 2429 C CA . PHE A 1 292 ? 5.116 12.841 -40.193 1.00 96.38 292 PHE A CA 1
ATOM 2430 C C . PHE A 1 292 ? 3.942 11.917 -40.501 1.00 96.38 292 PHE A C 1
ATOM 2432 O O . PHE A 1 292 ? 3.416 11.279 -39.591 1.00 96.38 292 PHE A O 1
ATOM 2439 N N . ASP A 1 293 ? 3.563 11.832 -41.774 1.00 94.00 293 ASP A N 1
ATOM 2440 C CA . ASP A 1 293 ? 2.427 11.039 -42.272 1.00 94.00 293 ASP A CA 1
ATOM 2441 C C . ASP A 1 293 ? 2.839 9.685 -42.890 1.00 94.00 293 ASP A C 1
ATOM 2443 O O . ASP A 1 293 ? 2.127 9.118 -43.724 1.00 94.00 293 ASP A O 1
ATOM 2447 N N . GLY A 1 294 ? 4.040 9.206 -42.554 1.00 94.38 294 GLY A N 1
ATOM 2448 C CA . GLY A 1 294 ? 4.635 7.994 -43.120 1.00 94.38 294 GLY A CA 1
ATOM 2449 C C . GLY A 1 294 ? 5.476 8.270 -44.363 1.00 94.38 294 GLY A C 1
ATOM 2450 O O . GLY A 1 294 ? 6.292 7.432 -44.760 1.00 94.38 294 GLY A O 1
ATOM 2451 N N . LYS A 1 295 ? 5.333 9.454 -44.972 1.00 94.81 295 LYS A N 1
ATOM 2452 C CA . LYS A 1 295 ? 6.068 9.838 -46.185 1.00 94.81 295 LYS A CA 1
ATOM 2453 C C . LYS A 1 295 ? 6.788 11.169 -46.044 1.00 94.81 295 LYS A C 1
ATOM 2455 O O . LYS A 1 295 ? 7.963 11.250 -46.395 1.00 94.81 295 LYS A O 1
ATOM 2460 N N . ASN A 1 296 ? 6.106 12.194 -45.547 1.00 96.12 296 ASN A N 1
ATOM 2461 C CA . ASN A 1 296 ? 6.594 13.564 -45.510 1.00 96.12 296 ASN A CA 1
ATOM 2462 C C . ASN A 1 296 ? 6.423 14.179 -44.124 1.00 96.12 296 ASN A C 1
ATOM 2464 O O . ASN A 1 296 ? 5.461 13.906 -43.409 1.00 96.12 296 ASN A O 1
ATOM 2468 N N . TRP A 1 297 ? 7.351 15.069 -43.781 1.00 97.06 297 TRP A N 1
ATOM 2469 C CA . TRP A 1 297 ? 7.199 15.973 -42.650 1.00 97.06 297 TRP A CA 1
ATOM 2470 C C . TRP A 1 297 ? 6.455 17.226 -43.091 1.00 97.06 297 TRP A C 1
ATOM 2472 O O . TRP A 1 297 ? 6.799 17.825 -44.110 1.00 97.06 297 TRP A O 1
ATOM 2482 N N . ARG A 1 298 ? 5.480 17.652 -42.294 1.00 96.44 298 ARG A N 1
ATOM 2483 C CA . ARG A 1 298 ? 4.852 18.969 -42.405 1.00 96.44 298 ARG A CA 1
ATOM 2484 C C . ARG A 1 298 ? 4.878 19.671 -41.060 1.00 96.44 298 ARG A C 1
ATOM 2486 O O . ARG A 1 298 ? 4.714 19.034 -40.021 1.00 96.44 298 ARG A O 1
ATOM 2493 N N . GLU A 1 299 ? 5.090 20.976 -41.090 1.00 96.25 299 GLU A N 1
ATOM 2494 C CA . GLU A 1 299 ? 4.920 21.810 -39.908 1.00 96.25 299 GLU A CA 1
ATOM 2495 C C . GLU A 1 299 ? 3.432 21.886 -39.552 1.00 96.25 299 GLU A C 1
ATOM 2497 O O . GLU A 1 299 ? 2.573 22.016 -40.427 1.00 96.25 299 GLU A O 1
ATOM 2502 N N . VAL A 1 300 ? 3.137 21.744 -38.266 1.00 92.94 300 VAL A N 1
ATOM 2503 C CA . VAL A 1 300 ? 1.778 21.740 -37.720 1.00 92.94 300 VAL A CA 1
ATOM 2504 C C . VAL A 1 300 ? 1.494 23.017 -36.942 1.00 92.94 300 VAL A C 1
ATOM 2506 O O . VAL A 1 300 ? 0.388 23.547 -37.019 1.00 92.94 300 VAL A O 1
ATOM 2509 N N . SER A 1 301 ? 2.483 23.504 -36.193 1.00 90.19 301 SER A N 1
ATOM 2510 C CA . SER A 1 301 ? 2.380 24.728 -35.406 1.00 90.19 301 SER A CA 1
ATOM 2511 C C . SER A 1 301 ? 3.764 25.315 -35.178 1.00 90.19 301 SER A C 1
ATOM 2513 O O . SER A 1 301 ? 4.688 24.578 -34.832 1.00 90.19 301 SER A O 1
ATOM 2515 N N . ALA A 1 302 ? 3.880 26.636 -35.272 1.00 90.12 302 ALA A N 1
ATOM 2516 C CA . ALA A 1 302 ? 4.966 27.354 -34.620 1.00 90.12 302 ALA A CA 1
ATOM 2517 C C . ALA A 1 302 ? 4.703 27.382 -33.104 1.00 90.12 302 ALA A C 1
ATOM 2519 O O . ALA A 1 302 ? 3.548 27.424 -32.666 1.00 90.12 302 ALA A O 1
ATOM 2520 N N . LEU A 1 303 ? 5.765 27.310 -32.313 1.00 87.00 303 LEU A N 1
ATOM 2521 C CA . LEU A 1 303 ? 5.755 27.576 -30.882 1.00 87.00 303 LEU A CA 1
ATOM 2522 C C . LEU A 1 303 ? 6.011 29.072 -30.685 1.00 87.00 303 LEU A C 1
ATOM 2524 O O . LEU A 1 303 ? 6.802 29.674 -31.407 1.00 87.00 303 LEU A O 1
ATOM 2528 N N . GLU A 1 304 ? 5.324 29.686 -29.726 1.00 83.62 304 GLU A N 1
ATOM 2529 C CA . GLU A 1 304 ? 5.551 31.098 -29.418 1.00 83.62 304 GLU A CA 1
ATOM 2530 C C . GLU A 1 304 ? 6.978 31.323 -28.902 1.00 83.62 304 GLU A C 1
ATOM 2532 O O . GLU A 1 304 ? 7.558 30.452 -28.239 1.00 83.62 304 GLU A O 1
ATOM 2537 N N . GLU A 1 305 ? 7.528 32.514 -29.163 1.00 73.38 305 GLU A N 1
ATOM 2538 C CA . GLU A 1 305 ? 8.805 32.926 -28.583 1.00 73.38 305 GLU A CA 1
ATOM 2539 C C . GLU A 1 305 ? 8.756 32.702 -27.059 1.00 73.38 305 GLU A C 1
ATOM 2541 O O . GLU A 1 305 ? 7.802 33.085 -26.383 1.00 73.38 305 GLU A O 1
ATOM 2546 N N . HIS A 1 306 ? 9.783 32.036 -26.519 1.00 71.19 306 HIS A N 1
ATOM 2547 C CA . HIS A 1 306 ? 9.926 31.676 -25.097 1.00 71.19 306 HIS A CA 1
ATOM 2548 C C . HIS A 1 306 ? 9.135 30.459 -24.581 1.00 71.19 306 HIS A C 1
ATOM 2550 O O . HIS A 1 306 ? 9.179 30.186 -23.373 1.00 71.19 306 HIS A O 1
ATOM 2556 N N . CYS A 1 307 ? 8.492 29.672 -25.448 1.00 74.50 307 CYS A N 1
ATOM 2557 C CA . CYS A 1 307 ? 7.977 28.351 -25.074 1.00 74.50 307 CYS A CA 1
ATOM 2558 C C . CYS A 1 307 ? 9.091 27.291 -25.087 1.00 74.50 307 CYS A C 1
ATOM 2560 O O . CYS A 1 307 ? 9.615 26.924 -26.132 1.00 74.50 307 CYS A O 1
ATOM 2562 N N . TYR A 1 308 ? 9.445 26.753 -23.918 1.00 77.62 308 TYR A N 1
ATOM 2563 C CA . TYR A 1 308 ? 10.401 25.653 -23.793 1.00 77.62 308 TYR A CA 1
ATOM 2564 C C . TYR A 1 308 ? 9.663 24.335 -23.562 1.00 77.62 308 TYR A C 1
ATOM 2566 O O . TYR A 1 308 ? 9.278 24.029 -22.434 1.00 77.62 308 TYR A O 1
ATOM 2574 N N . VAL A 1 309 ? 9.454 23.546 -24.614 1.00 81.62 309 VAL A N 1
ATOM 2575 C CA . VAL A 1 309 ? 8.823 22.224 -24.497 1.00 81.62 309 VAL A CA 1
ATOM 2576 C C . VAL A 1 309 ? 9.843 21.198 -23.984 1.00 81.62 309 VAL A C 1
ATOM 2578 O O . VAL A 1 309 ? 10.913 21.010 -24.561 1.00 81.62 309 VAL A O 1
ATOM 2581 N N . GLU A 1 310 ? 9.514 20.528 -22.881 1.00 81.56 310 GLU A N 1
ATOM 2582 C CA . GLU A 1 310 ? 10.355 19.518 -22.229 1.00 81.56 310 GLU A CA 1
ATOM 2583 C C . GLU A 1 310 ? 10.013 18.082 -22.650 1.00 81.56 310 GLU A C 1
ATOM 2585 O O . GLU A 1 310 ? 10.887 17.215 -22.581 1.00 81.56 310 GLU A O 1
ATOM 2590 N N . TRP A 1 311 ? 8.762 17.813 -23.033 1.00 82.81 311 TRP A N 1
ATOM 2591 C CA . TRP A 1 311 ? 8.315 16.488 -23.467 1.00 82.81 311 TRP A CA 1
ATOM 2592 C C . TRP A 1 311 ? 7.033 16.543 -24.307 1.00 82.81 311 TRP A C 1
ATOM 2594 O O . TRP A 1 311 ? 6.229 17.469 -24.183 1.00 82.81 311 TRP A O 1
ATOM 2604 N N . ILE A 1 312 ? 6.819 15.501 -25.115 1.00 84.56 312 ILE A N 1
ATOM 2605 C CA . ILE A 1 312 ? 5.582 15.243 -25.869 1.00 84.56 312 ILE A CA 1
ATOM 2606 C C . ILE A 1 312 ? 4.982 13.879 -25.486 1.00 84.56 312 ILE A C 1
ATOM 2608 O O . ILE A 1 312 ? 5.713 12.900 -25.325 1.00 84.56 312 ILE A O 1
ATOM 2612 N N . CYS A 1 313 ? 3.660 13.791 -25.328 1.00 83.75 313 CYS A N 1
ATOM 2613 C CA . CYS A 1 313 ? 2.959 12.515 -25.134 1.00 83.75 313 CYS A CA 1
ATOM 2614 C C . CYS A 1 313 ? 1.551 12.502 -25.751 1.00 83.75 313 CYS A C 1
ATOM 2616 O O . CYS A 1 313 ? 1.072 13.516 -26.256 1.00 83.75 313 CYS A O 1
ATOM 2618 N N . GLU A 1 314 ? 0.884 11.348 -25.681 1.00 79.50 314 GLU A N 1
ATOM 2619 C CA . GLU A 1 314 ? -0.527 11.188 -26.059 1.00 79.50 314 GLU A CA 1
ATOM 2620 C C . GLU A 1 314 ? -1.450 12.030 -25.170 1.00 79.50 314 GLU A C 1
ATOM 2622 O O . GLU A 1 314 ? -1.252 12.105 -23.951 1.00 79.50 314 GLU A O 1
ATOM 2627 N N . GLY A 1 315 ? -2.469 12.636 -25.778 1.00 70.56 315 GLY A N 1
ATOM 2628 C CA . GLY A 1 315 ? -3.590 13.250 -25.076 1.00 70.56 315 GLY A CA 1
ATOM 2629 C C . GLY A 1 315 ? -4.663 12.246 -24.651 1.00 70.56 315 GLY A C 1
ATOM 2630 O O . GLY A 1 315 ? -4.486 11.033 -24.686 1.00 70.56 315 GLY A O 1
ATOM 2631 N N . LEU A 1 316 ? -5.806 12.759 -24.192 1.00 57.84 316 LEU A N 1
ATOM 2632 C CA . LEU A 1 316 ? -6.916 11.916 -23.722 1.00 57.84 316 LEU A CA 1
ATOM 2633 C C . LEU A 1 316 ? -7.681 11.245 -24.872 1.00 57.84 316 LEU A C 1
ATOM 2635 O O . LEU A 1 316 ? -8.330 10.218 -24.660 1.00 57.84 316 LEU A O 1
ATOM 2639 N N . LEU A 1 317 ? -7.633 11.828 -26.070 1.00 62.31 317 LEU A N 1
ATOM 2640 C CA . LEU A 1 317 ? -8.162 11.236 -27.292 1.00 62.31 317 LEU A CA 1
ATOM 2641 C C . LEU A 1 317 ? -6.999 10.725 -28.146 1.00 62.31 317 LEU A C 1
ATOM 2643 O O . LEU A 1 317 ? -5.923 11.307 -28.150 1.00 62.31 317 LEU A O 1
ATOM 2647 N N . HIS A 1 318 ? -7.244 9.658 -28.908 1.00 54.12 318 HIS A N 1
ATOM 2648 C CA . HIS A 1 318 ? -6.231 8.976 -29.728 1.00 54.12 318 HIS A CA 1
ATOM 2649 C C . HIS A 1 318 ? -5.569 9.870 -30.797 1.00 54.12 318 HIS A C 1
ATOM 2651 O O . HIS A 1 318 ? -4.496 9.547 -31.294 1.00 54.12 318 HIS A O 1
ATOM 2657 N N . ASP A 1 319 ? -6.205 10.998 -31.130 1.00 63.97 319 ASP A N 1
ATOM 2658 C CA . ASP A 1 319 ? -5.711 11.973 -32.106 1.00 63.97 319 ASP A CA 1
ATOM 2659 C C . ASP A 1 319 ? -5.041 13.194 -31.432 1.00 63.97 319 ASP A C 1
ATOM 2661 O O . ASP A 1 319 ? -4.513 14.056 -32.133 1.00 63.97 319 ASP A O 1
ATOM 2665 N N . ASP A 1 320 ? -5.071 13.291 -30.097 1.00 74.56 320 ASP A N 1
ATOM 2666 C CA . ASP A 1 320 ? -4.556 14.447 -29.359 1.00 74.56 320 ASP A CA 1
ATOM 2667 C C . ASP A 1 320 ? -3.087 14.246 -28.966 1.00 74.56 320 ASP A C 1
ATOM 2669 O O . ASP A 1 320 ? -2.666 13.159 -28.561 1.00 74.56 320 ASP A O 1
ATOM 2673 N N . ILE A 1 321 ? -2.318 15.335 -29.003 1.00 79.50 321 ILE A N 1
ATOM 2674 C CA . ILE A 1 321 ? -0.961 15.394 -28.455 1.00 79.50 321 ILE A CA 1
ATOM 2675 C C . ILE A 1 321 ? -0.883 16.433 -27.342 1.00 79.50 321 ILE A C 1
ATOM 2677 O O . ILE A 1 321 ? -1.494 17.500 -27.399 1.00 79.50 321 ILE A O 1
ATOM 2681 N N . VAL A 1 322 ? -0.098 16.131 -26.316 1.00 82.56 322 VAL A N 1
ATOM 2682 C CA . VAL A 1 322 ? 0.164 17.049 -25.208 1.00 82.56 322 VAL A CA 1
ATOM 2683 C C . VAL A 1 322 ? 1.642 17.395 -25.204 1.00 82.56 322 VAL A C 1
ATOM 2685 O O . VAL A 1 322 ? 2.496 16.507 -25.199 1.00 82.56 322 VAL A O 1
ATOM 2688 N N . LEU A 1 323 ? 1.931 18.696 -25.191 1.00 83.12 323 LEU A N 1
ATOM 2689 C CA . LEU A 1 323 ? 3.277 19.239 -25.055 1.00 83.12 323 LEU A CA 1
ATOM 2690 C C . LEU A 1 323 ? 3.421 19.809 -23.645 1.00 83.12 323 LEU A C 1
ATOM 2692 O O . LEU A 1 323 ? 2.756 20.775 -23.270 1.00 83.12 323 LEU A O 1
ATOM 2696 N N . GLY A 1 324 ? 4.291 19.209 -22.842 1.00 83.12 324 GLY A N 1
ATOM 2697 C CA . GLY A 1 324 ? 4.627 19.740 -21.527 1.00 83.12 324 GLY A CA 1
ATOM 2698 C C . GLY A 1 324 ? 5.860 20.621 -21.614 1.00 83.12 324 GLY A C 1
ATOM 2699 O O . GLY A 1 324 ? 6.886 20.182 -22.126 1.00 83.12 324 GLY A O 1
ATOM 2700 N N . GLY A 1 325 ? 5.791 21.847 -21.099 1.00 79.38 325 GLY A N 1
ATOM 2701 C CA . GLY A 1 325 ? 6.900 22.792 -21.175 1.00 79.38 325 GLY A CA 1
ATOM 2702 C C . GLY A 1 325 ? 6.916 23.834 -20.063 1.00 79.38 325 GLY A C 1
ATOM 2703 O O . GLY A 1 325 ? 6.094 23.822 -19.150 1.00 79.38 325 GLY A O 1
ATOM 2704 N N . ARG A 1 326 ? 7.882 24.746 -20.140 1.00 75.88 326 ARG A N 1
ATOM 2705 C CA . ARG A 1 326 ? 7.964 25.961 -19.325 1.00 75.88 326 ARG A CA 1
ATOM 2706 C C . ARG A 1 326 ? 7.936 27.164 -20.248 1.00 75.88 326 ARG A C 1
ATOM 2708 O O . ARG A 1 326 ? 8.634 27.175 -21.254 1.00 75.88 326 ARG A O 1
ATOM 2715 N N . GLN A 1 327 ? 7.198 28.195 -19.873 1.00 66.25 327 GLN A N 1
ATOM 2716 C CA . GLN A 1 327 ? 7.328 29.500 -20.507 1.00 66.25 327 GLN A CA 1
ATOM 2717 C C . GLN A 1 327 ? 8.307 30.337 -19.690 1.00 66.25 327 GLN A C 1
ATOM 2719 O O . GLN A 1 327 ? 8.178 30.426 -18.464 1.00 66.25 327 GLN A O 1
ATOM 2724 N N . VAL A 1 328 ? 9.304 30.931 -20.343 1.00 47.72 328 VAL A N 1
ATOM 2725 C CA . VAL A 1 328 ? 10.139 31.946 -19.693 1.00 47.72 328 VAL A CA 1
ATOM 2726 C C . VAL A 1 328 ? 9.370 33.257 -19.768 1.00 47.72 328 VAL A C 1
ATOM 2728 O O . VAL A 1 328 ? 9.333 33.898 -20.811 1.00 47.72 328 VAL A O 1
ATOM 2731 N N . ILE A 1 329 ? 8.722 33.643 -18.669 1.00 43.28 329 ILE A N 1
ATOM 2732 C CA . ILE A 1 329 ? 8.105 34.967 -18.561 1.00 43.28 329 ILE A CA 1
ATOM 2733 C C . ILE A 1 329 ? 9.254 35.975 -18.458 1.00 43.28 329 ILE A C 1
ATOM 2735 O O . ILE A 1 329 ? 9.935 36.036 -17.435 1.00 43.28 329 ILE A O 1
ATOM 2739 N N . GLN A 1 330 ? 9.514 36.716 -19.533 1.00 35.84 330 GLN A N 1
ATOM 2740 C CA . GLN A 1 330 ? 10.471 37.816 -19.518 1.00 35.84 330 GLN A CA 1
ATOM 2741 C C . GLN A 1 330 ? 9.822 39.007 -18.791 1.00 35.84 330 GLN A C 1
ATOM 2743 O O . GLN A 1 330 ? 8.725 39.432 -19.145 1.00 35.84 330 GLN A O 1
ATOM 2748 N N . ASP A 1 331 ? 10.463 39.481 -17.720 1.00 40.03 331 ASP A N 1
ATOM 2749 C CA . ASP A 1 331 ? 9.946 40.512 -16.814 1.00 40.03 331 ASP A CA 1
ATOM 2750 C C . ASP A 1 331 ? 9.450 41.779 -17.532 1.00 40.03 331 ASP A C 1
ATOM 2752 O O . ASP A 1 331 ? 10.197 42.418 -18.273 1.00 40.03 331 ASP A O 1
ATOM 2756 N N . GLY A 1 332 ? 8.233 42.210 -17.175 1.00 35.94 332 GLY A N 1
ATOM 2757 C CA . GLY A 1 332 ? 7.874 43.629 -17.171 1.00 35.94 332 GLY A CA 1
ATOM 2758 C C . GLY A 1 332 ? 6.629 44.030 -17.957 1.00 35.94 332 GLY A C 1
ATOM 2759 O O . GLY A 1 332 ? 6.758 44.704 -18.966 1.00 35.94 332 GLY A O 1
ATOM 2760 N N . MET A 1 333 ? 5.432 43.745 -17.429 1.00 27.30 333 MET A N 1
ATOM 2761 C CA . MET A 1 333 ? 4.285 44.670 -17.482 1.00 27.30 333 MET A CA 1
ATOM 2762 C C . MET A 1 333 ? 3.276 44.327 -16.379 1.00 27.30 333 MET A C 1
ATOM 2764 O O . MET A 1 333 ? 2.306 43.613 -16.598 1.00 27.30 333 MET A O 1
ATOM 2768 N N . PHE A 1 334 ? 3.492 44.875 -15.185 1.00 27.52 334 PHE A N 1
ATOM 2769 C CA . PHE A 1 334 ? 2.395 45.264 -14.299 1.00 27.52 334 PHE A CA 1
ATOM 2770 C C . PHE A 1 334 ? 2.738 46.639 -13.728 1.00 27.52 334 PHE A C 1
ATOM 2772 O O . PHE A 1 334 ? 3.750 46.810 -13.049 1.00 27.52 334 PHE A O 1
ATOM 2779 N N . HIS A 1 335 ? 1.918 47.633 -14.070 1.00 26.09 335 HIS A N 1
ATOM 2780 C CA . HIS A 1 335 ? 1.995 48.965 -13.492 1.00 26.09 335 HIS A CA 1
ATOM 2781 C C . HIS A 1 335 ? 1.688 48.902 -11.988 1.00 26.09 335 HIS A C 1
ATOM 2783 O O . HIS A 1 335 ? 0.640 48.410 -11.586 1.00 26.09 335 HIS A O 1
ATOM 2789 N N . GLU A 1 336 ? 2.622 49.455 -11.211 1.00 25.83 336 GLU A N 1
ATOM 2790 C CA . GLU A 1 336 ? 2.388 50.273 -10.017 1.00 25.83 336 GLU A CA 1
ATOM 2791 C C . GLU A 1 336 ? 1.695 49.622 -8.800 1.00 25.83 336 GLU A C 1
ATOM 2793 O O . GLU A 1 336 ? 0.482 49.475 -8.749 1.00 25.83 336 GLU A O 1
ATOM 2798 N N . ILE A 1 337 ? 2.487 49.330 -7.756 1.00 24.72 337 ILE A N 1
ATOM 2799 C CA . ILE A 1 337 ? 2.373 49.917 -6.403 1.00 24.72 337 ILE A CA 1
ATOM 2800 C C . ILE A 1 337 ? 3.736 49.759 -5.687 1.00 24.72 337 ILE A C 1
ATOM 2802 O O . ILE A 1 337 ? 4.443 48.767 -5.830 1.00 24.72 337 ILE A O 1
ATOM 2806 N N . GLN A 1 338 ? 4.117 50.821 -4.979 1.00 26.14 338 GLN A N 1
ATOM 2807 C CA . GLN A 1 338 ? 5.442 51.197 -4.477 1.00 26.14 338 GLN A CA 1
ATOM 2808 C C . GLN A 1 338 ? 6.031 50.392 -3.290 1.00 26.14 338 GLN A C 1
ATOM 2810 O O . GLN A 1 338 ? 5.294 49.965 -2.407 1.00 26.14 338 GLN A O 1
ATOM 2815 N N . LYS A 1 339 ? 7.382 50.475 -3.195 1.00 26.17 339 LYS A N 1
ATOM 2816 C CA . LYS A 1 339 ? 8.308 50.365 -2.024 1.00 26.17 339 LYS A CA 1
ATOM 2817 C C . LYS A 1 339 ? 8.612 48.939 -1.523 1.00 26.17 339 LYS A C 1
ATOM 2819 O O . LYS A 1 339 ? 7.710 48.143 -1.357 1.00 26.17 339 LYS A O 1
ATOM 2824 N N . GLN A 1 340 ? 9.843 48.535 -1.188 1.00 24.47 340 GLN A N 1
ATOM 2825 C CA . GLN A 1 340 ? 11.149 49.188 -1.024 1.00 24.47 340 GLN A CA 1
ATOM 2826 C C . GLN A 1 340 ? 12.242 48.095 -1.163 1.00 24.47 340 GLN A C 1
ATOM 2828 O O . GLN A 1 340 ? 12.027 46.953 -0.771 1.00 24.47 340 GLN A O 1
ATOM 2833 N N . SER A 1 341 ? 13.398 48.437 -1.731 1.00 24.78 341 SER A N 1
ATOM 2834 C CA . SER A 1 341 ? 14.578 47.571 -1.935 1.00 24.78 341 SER A CA 1
ATOM 2835 C C . SER A 1 341 ? 15.301 47.176 -0.632 1.00 24.78 341 SER A C 1
ATOM 2837 O O . SER A 1 341 ? 15.259 47.979 0.297 1.00 24.78 341 SER A O 1
ATOM 2839 N N . VAL A 1 342 ? 16.070 46.063 -0.615 1.00 23.09 342 VAL A N 1
ATOM 2840 C CA . VAL A 1 342 ? 17.527 45.999 -0.269 1.00 23.09 342 VAL A CA 1
ATOM 2841 C C . VAL A 1 342 ? 18.097 4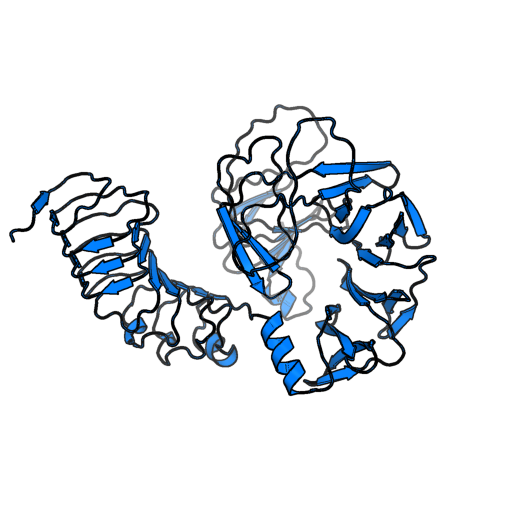4.552 -0.239 1.00 23.09 342 VAL A C 1
ATOM 2843 O O . VAL A 1 342 ? 17.551 43.669 0.406 1.00 23.09 342 VAL A O 1
ATOM 2846 N N . MET A 1 343 ? 19.235 44.406 -0.942 1.00 23.70 343 MET A N 1
ATOM 2847 C CA . MET A 1 343 ? 20.409 43.501 -0.856 1.00 23.70 343 MET A CA 1
ATOM 2848 C C . MET A 1 343 ? 20.329 41.963 -0.711 1.00 23.70 343 MET A C 1
ATOM 2850 O O . MET A 1 343 ? 19.846 41.399 0.261 1.00 23.70 343 MET A O 1
ATOM 2854 N N . LEU A 1 344 ? 21.035 41.320 -1.654 1.00 28.95 344 LEU A N 1
ATOM 2855 C CA . LEU A 1 344 ? 21.669 40.002 -1.570 1.00 28.95 344 LEU A CA 1
ATOM 2856 C C . LEU A 1 344 ? 22.854 40.017 -0.585 1.00 28.95 344 LEU A C 1
ATOM 2858 O O . LEU A 1 344 ? 23.834 40.715 -0.841 1.00 28.95 344 LEU A O 1
ATOM 2862 N N . ASN A 1 345 ? 22.784 39.224 0.488 1.00 26.09 345 ASN A N 1
ATOM 2863 C CA . ASN A 1 345 ? 23.779 38.209 0.877 1.00 26.09 345 ASN A CA 1
ATOM 2864 C C . ASN A 1 345 ? 23.438 37.606 2.255 1.00 26.09 345 ASN A C 1
ATOM 2866 O O . ASN A 1 345 ? 23.009 38.309 3.161 1.00 26.09 345 ASN A O 1
ATOM 2870 N N . ASP A 1 346 ? 23.711 36.305 2.364 1.00 23.77 346 ASP A N 1
ATOM 2871 C CA . ASP A 1 346 ? 23.737 35.438 3.550 1.00 23.77 346 ASP A CA 1
ATOM 2872 C C . ASP A 1 346 ? 22.483 34.625 3.954 1.00 23.77 346 ASP A C 1
ATOM 2874 O O . ASP A 1 346 ? 21.384 35.113 4.186 1.00 23.77 346 ASP A O 1
ATOM 2878 N N . VAL A 1 347 ? 22.776 33.330 4.146 1.00 23.00 347 VAL A N 1
ATOM 2879 C CA . VAL A 1 347 ? 22.069 32.282 4.901 1.00 23.00 347 VAL A CA 1
ATOM 2880 C C . VAL A 1 347 ? 20.986 31.458 4.184 1.00 23.00 347 VAL A C 1
ATOM 2882 O O . VAL A 1 347 ? 19.791 31.729 4.178 1.00 23.00 347 VAL A O 1
ATOM 2885 N N . TYR A 1 348 ? 21.465 30.303 3.711 1.00 37.06 348 TYR A N 1
ATOM 2886 C CA . TYR A 1 348 ? 20.821 28.989 3.786 1.00 37.06 348 TYR A CA 1
ATOM 2887 C C . TYR A 1 348 ? 19.948 28.830 5.053 1.00 37.06 348 TYR A C 1
ATOM 2889 O O . TYR A 1 348 ? 20.473 28.550 6.127 1.00 37.06 348 TYR A O 1
ATOM 2897 N N . ASN A 1 349 ? 18.631 29.025 4.929 1.00 27.89 349 ASN A N 1
ATOM 2898 C CA . ASN A 1 349 ? 17.532 28.335 5.629 1.00 27.89 349 ASN A CA 1
ATOM 2899 C C . ASN A 1 349 ? 16.237 29.150 5.466 1.00 27.89 349 ASN A C 1
ATOM 2901 O O . ASN A 1 349 ? 16.121 30.243 6.006 1.00 27.89 349 ASN A O 1
ATOM 2905 N N . GLY A 1 350 ? 15.242 28.580 4.778 1.00 27.72 350 GLY A N 1
ATOM 2906 C CA . GLY A 1 350 ? 13.871 29.106 4.747 1.00 27.72 350 GLY A CA 1
ATOM 2907 C C . GLY A 1 350 ? 13.414 29.638 3.389 1.00 27.72 350 GLY A C 1
ATOM 2908 O O . GLY A 1 350 ? 13.350 30.842 3.179 1.00 27.72 350 GLY A O 1
ATOM 2909 N N . MET A 1 351 ? 12.995 28.749 2.483 1.00 28.62 351 MET A N 1
ATOM 2910 C CA . MET A 1 351 ? 12.058 29.150 1.428 1.00 28.62 351 MET A CA 1
ATOM 2911 C C . MET A 1 351 ? 10.663 29.292 2.051 1.00 28.62 351 MET A C 1
ATOM 2913 O O . MET A 1 351 ? 9.973 28.295 2.271 1.00 28.62 351 MET A O 1
ATOM 2917 N N . GLN A 1 352 ? 10.256 30.527 2.344 1.00 33.00 352 GLN A N 1
ATOM 2918 C CA . GLN A 1 352 ? 8.842 30.896 2.382 1.00 33.00 352 GLN A CA 1
ATOM 2919 C C . GLN A 1 352 ? 8.370 31.178 0.945 1.00 33.00 352 GLN A C 1
ATOM 2921 O O . GLN A 1 352 ? 9.055 31.852 0.184 1.00 33.00 352 GLN A O 1
ATOM 2926 N N . SER A 1 353 ? 7.232 30.571 0.594 1.00 38.66 353 SER A N 1
ATOM 2927 C CA . SER A 1 353 ? 6.370 30.777 -0.584 1.00 38.66 353 SER A CA 1
ATOM 2928 C C . SER A 1 353 ? 6.897 31.672 -1.724 1.00 38.66 353 SER A C 1
ATOM 2930 O O . SER A 1 353 ? 6.727 32.888 -1.689 1.00 38.66 353 SER A O 1
ATOM 2932 N N . GLY A 1 354 ? 7.414 31.049 -2.788 1.00 34.53 354 GLY A N 1
ATOM 2933 C CA . GLY A 1 354 ? 7.462 31.630 -4.135 1.00 34.53 354 GLY A CA 1
ATOM 2934 C C . GLY A 1 354 ? 6.401 30.981 -5.033 1.00 34.53 354 GLY A C 1
ATOM 2935 O O . GLY A 1 354 ? 6.174 29.774 -4.927 1.00 34.53 354 GLY A O 1
ATOM 2936 N N . GLU A 1 355 ? 5.734 31.770 -5.884 1.00 35.41 355 GLU A N 1
ATOM 2937 C CA . GLU A 1 355 ? 4.789 31.274 -6.900 1.00 35.41 355 GLU A CA 1
ATOM 2938 C C . GLU A 1 355 ? 5.552 30.388 -7.903 1.00 35.41 355 GLU A C 1
ATOM 2940 O O . GLU A 1 355 ? 6.490 30.842 -8.554 1.00 35.41 355 GLU A O 1
ATOM 2945 N N . LEU A 1 356 ? 5.152 29.122 -8.040 1.00 34.00 356 LEU A N 1
ATOM 2946 C CA . LEU A 1 356 ? 5.638 28.230 -9.093 1.00 34.00 356 LEU A CA 1
ATOM 2947 C C . LEU A 1 356 ? 4.507 28.091 -10.113 1.00 34.00 356 LEU A C 1
ATOM 2949 O O . LEU A 1 356 ? 3.465 27.513 -9.805 1.00 34.00 356 LEU A O 1
ATOM 2953 N N . ARG A 1 357 ? 4.686 28.676 -11.300 1.00 40.56 357 ARG A N 1
ATOM 2954 C CA . ARG A 1 357 ? 3.743 28.536 -12.415 1.00 40.56 357 ARG A CA 1
ATOM 2955 C C . ARG A 1 357 ? 4.260 27.450 -13.347 1.00 40.56 357 ARG A C 1
ATOM 2957 O O . ARG A 1 357 ? 5.403 27.509 -13.794 1.00 40.56 357 ARG A O 1
ATOM 2964 N N . ALA A 1 358 ? 3.432 26.445 -13.591 1.00 39.53 358 ALA A N 1
ATOM 2965 C CA . ALA A 1 358 ? 3.649 25.469 -14.645 1.00 39.53 358 ALA A CA 1
ATOM 2966 C C . ALA A 1 358 ? 2.565 25.713 -15.693 1.00 39.53 358 ALA A C 1
ATOM 2968 O O . ALA A 1 358 ? 1.378 25.586 -15.387 1.00 39.53 358 ALA A O 1
ATOM 2969 N N . ASN A 1 359 ? 2.979 26.086 -16.900 1.00 48.09 359 ASN A N 1
ATOM 2970 C CA . ASN A 1 359 ? 2.064 26.253 -18.020 1.00 48.09 359 ASN A CA 1
ATOM 2971 C C . ASN A 1 359 ? 2.027 24.923 -18.766 1.00 48.09 359 ASN A C 1
ATOM 2973 O O . ASN A 1 359 ? 3.058 24.424 -19.215 1.00 48.09 359 ASN A O 1
ATOM 2977 N N . ILE A 1 360 ? 0.846 24.314 -18.833 1.00 45.41 360 ILE A N 1
ATOM 2978 C CA . ILE A 1 360 ? 0.624 23.130 -19.660 1.00 45.41 360 ILE A CA 1
ATOM 2979 C C . ILE A 1 360 ? -0.016 23.637 -20.944 1.00 45.41 360 ILE A C 1
ATOM 2981 O O . ILE A 1 360 ? -1.086 24.249 -20.913 1.00 45.41 360 ILE A O 1
ATOM 2985 N N . PHE A 1 361 ? 0.652 23.391 -22.065 1.00 54.59 361 PHE A N 1
ATOM 2986 C CA . PHE A 1 361 ? 0.135 23.735 -23.377 1.00 54.59 361 PHE A CA 1
ATOM 2987 C C . PHE A 1 361 ? -0.588 22.520 -23.936 1.00 54.59 361 PHE A C 1
ATOM 2989 O O . PHE A 1 361 ? -0.031 21.427 -24.054 1.00 54.59 361 PHE A O 1
ATOM 2996 N N . HIS A 1 362 ? -1.856 22.700 -24.268 1.00 44.53 362 HIS A N 1
ATOM 2997 C CA . HIS A 1 362 ? -2.630 21.668 -24.927 1.00 44.53 362 HIS A CA 1
ATOM 2998 C C . HIS A 1 362 ? -2.750 22.045 -26.393 1.00 44.53 362 HIS A C 1
ATOM 3000 O O . HIS A 1 362 ? -3.331 23.077 -26.725 1.00 44.53 362 HIS A O 1
ATOM 3006 N N . VAL A 1 363 ? -2.199 21.214 -27.271 1.00 50.34 363 VAL A N 1
ATOM 3007 C CA . VAL A 1 363 ? -2.389 21.382 -28.707 1.00 50.34 363 VAL A CA 1
ATOM 3008 C C . VAL A 1 363 ? -3.379 20.318 -29.154 1.00 50.34 363 VAL A C 1
ATOM 3010 O O . VAL A 1 363 ? -3.012 19.170 -29.381 1.00 50.34 363 VAL A O 1
ATOM 3013 N N . THR A 1 364 ? -4.651 20.691 -29.263 1.00 44.84 364 THR A N 1
ATOM 3014 C CA . THR A 1 364 ? -5.664 19.797 -29.834 1.00 44.84 364 THR A CA 1
ATOM 3015 C C . THR A 1 364 ? -5.785 20.070 -31.312 1.00 44.84 364 THR A C 1
ATOM 3017 O O . THR A 1 364 ? -5.993 21.214 -31.724 1.00 44.84 364 THR A O 1
ATOM 3020 N N . GLY A 1 365 ? -5.707 19.032 -32.129 1.00 46.97 365 GLY A N 1
ATOM 3021 C CA . GLY A 1 365 ? -5.952 19.202 -33.545 1.00 46.97 365 GLY A CA 1
ATOM 3022 C C . GLY A 1 365 ? -6.165 17.896 -34.270 1.00 46.97 365 GLY A C 1
ATOM 3023 O O . GLY A 1 365 ? -5.620 16.857 -33.920 1.00 46.97 365 GLY A O 1
ATOM 3024 N N . ARG A 1 366 ? -6.989 17.960 -35.313 1.00 48.59 366 ARG A N 1
ATOM 3025 C CA . ARG A 1 366 ? -7.301 16.820 -36.172 1.00 48.59 366 ARG A CA 1
ATOM 3026 C C . ARG A 1 366 ? -6.839 17.147 -37.570 1.00 48.59 366 ARG A C 1
ATOM 3028 O O . ARG A 1 366 ? -7.469 18.012 -38.168 1.00 48.59 366 ARG A O 1
ATOM 3035 N N . LYS A 1 367 ? -5.782 16.463 -38.034 1.00 50.34 367 LYS A N 1
ATOM 3036 C CA . LYS A 1 367 ? -5.141 16.407 -39.375 1.00 50.34 367 LYS A CA 1
ATOM 3037 C C . LYS A 1 367 ? -4.983 17.727 -40.169 1.00 50.34 367 LYS A C 1
ATOM 3039 O O . LYS A 1 367 ? -3.918 17.911 -40.744 1.00 50.34 367 LYS A O 1
ATOM 3044 N N . ASP A 1 368 ? -5.929 18.661 -40.134 1.00 47.34 368 ASP A N 1
ATOM 3045 C CA . ASP A 1 368 ? -5.996 19.898 -40.918 1.00 47.34 368 ASP A CA 1
ATOM 3046 C C . ASP A 1 368 ? -6.451 21.134 -40.099 1.00 47.34 368 ASP A C 1
ATOM 3048 O O . ASP A 1 368 ? -6.490 22.242 -40.633 1.00 47.34 368 ASP A O 1
ATOM 3052 N N . LYS A 1 369 ? -6.815 20.985 -38.813 1.00 48.00 369 LYS A N 1
ATOM 3053 C CA . LYS A 1 369 ? -7.148 22.106 -37.909 1.00 48.00 369 LYS A CA 1
ATOM 3054 C C . LYS A 1 369 ? -6.556 21.888 -36.526 1.00 48.00 369 LYS A C 1
ATOM 3056 O O . LYS A 1 369 ? -6.852 20.874 -35.897 1.00 48.00 369 LYS A O 1
ATOM 3061 N N . TRP A 1 370 ? -5.777 22.862 -36.071 1.00 53.16 370 TRP A N 1
ATOM 3062 C CA . TRP A 1 370 ? -5.051 22.836 -34.807 1.00 53.16 370 TRP A CA 1
ATOM 3063 C C . TRP A 1 370 ? -5.377 24.087 -33.999 1.00 53.16 370 TRP A C 1
ATOM 3065 O O . TRP A 1 370 ? -5.452 25.183 -34.556 1.00 53.16 370 TRP A O 1
ATOM 3075 N N . SER A 1 371 ? -5.592 23.916 -32.699 1.00 50.03 371 SER A N 1
ATOM 3076 C CA . SER A 1 371 ? -5.752 25.007 -31.747 1.00 50.03 371 SER A CA 1
ATOM 3077 C C . SER A 1 371 ? -4.781 24.821 -30.586 1.00 50.03 371 SER A C 1
ATOM 3079 O O . SER A 1 371 ? -4.770 23.786 -29.916 1.00 50.03 371 SER A O 1
ATOM 3081 N N . LEU A 1 372 ? -3.953 25.841 -30.365 1.00 52.56 372 LEU A N 1
ATOM 3082 C CA . LEU A 1 372 ? -3.135 25.964 -29.168 1.00 52.56 372 LEU A CA 1
ATOM 3083 C C . LEU A 1 372 ? -4.018 26.519 -28.049 1.00 52.56 372 LEU A C 1
ATOM 3085 O O . LEU A 1 372 ? -4.580 27.608 -28.164 1.00 52.56 372 LEU A O 1
ATOM 3089 N N . HIS A 1 373 ? -4.157 25.753 -26.977 1.00 52.59 373 HIS A N 1
ATOM 3090 C CA . HIS A 1 373 ? -4.848 26.166 -25.768 1.00 52.59 373 HIS A CA 1
ATOM 3091 C C . HIS A 1 373 ? -3.834 26.259 -24.629 1.00 52.59 373 HIS A C 1
ATOM 3093 O O . HIS A 1 373 ? -3.260 25.255 -24.200 1.00 52.59 373 HIS A O 1
ATOM 3099 N N . GLU A 1 374 ? -3.619 27.475 -24.135 1.00 49.91 374 GLU A N 1
ATOM 3100 C CA . GLU A 1 374 ? -2.786 27.728 -22.965 1.00 49.91 374 GLU A CA 1
ATOM 3101 C C . GLU A 1 374 ? -3.617 27.546 -21.690 1.00 49.91 374 GLU A C 1
ATOM 3103 O O . GLU A 1 374 ? -4.613 28.243 -21.471 1.00 49.91 374 GLU A O 1
ATOM 3108 N N . TYR A 1 375 ? -3.203 26.616 -20.829 1.00 48.81 375 TYR A N 1
ATOM 3109 C CA . TYR A 1 375 ? -3.800 26.440 -19.511 1.00 48.81 375 TYR A CA 1
ATOM 3110 C C . TYR A 1 375 ? -2.823 26.927 -18.438 1.00 48.81 375 TYR A C 1
ATOM 3112 O O . TYR A 1 375 ? -1.826 26.277 -18.114 1.00 48.81 375 TYR A O 1
ATOM 3120 N N . ASN A 1 376 ? -3.137 28.094 -17.872 1.00 43.34 376 ASN A N 1
ATOM 3121 C CA . ASN A 1 376 ? -2.397 28.703 -16.772 1.00 43.34 376 ASN A CA 1
ATOM 3122 C C . ASN A 1 376 ? -2.846 28.098 -15.433 1.00 43.34 376 ASN A C 1
ATOM 3124 O O . ASN A 1 376 ? -3.872 28.488 -14.869 1.00 43.34 376 ASN A O 1
ATOM 3128 N N . TYR A 1 377 ? -2.074 27.153 -14.894 1.00 43.50 377 TYR A N 1
ATOM 3129 C CA . TYR A 1 377 ? -2.351 26.590 -13.573 1.00 43.50 377 TYR A CA 1
ATOM 3130 C C . TYR A 1 377 ? -1.749 27.471 -12.480 1.00 43.50 377 TYR A C 1
ATOM 3132 O O . TYR A 1 377 ? -0.534 27.510 -12.271 1.00 43.50 377 TYR A O 1
ATOM 3140 N N . ARG A 1 378 ? -2.617 28.173 -11.743 1.00 37.19 378 ARG A N 1
ATOM 3141 C CA . ARG A 1 378 ? -2.214 28.995 -10.600 1.00 37.19 378 ARG A CA 1
ATOM 3142 C C . ARG A 1 378 ? -2.307 28.200 -9.303 1.00 37.19 378 ARG A C 1
ATOM 3144 O O . ARG A 1 378 ? -3.389 27.975 -8.767 1.00 37.19 378 ARG A O 1
ATOM 3151 N N . VAL A 1 379 ? -1.159 27.809 -8.762 1.00 40.34 379 VAL A N 1
ATOM 3152 C CA . VAL A 1 379 ? -1.079 27.153 -7.454 1.00 40.34 379 VAL A CA 1
ATOM 3153 C C . VAL A 1 379 ? -0.970 28.216 -6.359 1.00 40.34 379 VAL A C 1
ATOM 3155 O O . VAL A 1 379 ? 0.112 28.717 -6.073 1.00 40.34 379 VAL A O 1
ATOM 3158 N N . SER A 1 380 ? -2.098 28.589 -5.749 1.00 35.97 380 SER A N 1
ATOM 3159 C CA . SER A 1 380 ? -2.145 29.695 -4.778 1.00 35.97 380 SER A CA 1
ATOM 3160 C C . SER A 1 380 ? -1.835 29.292 -3.329 1.00 35.97 380 SER A C 1
ATOM 3162 O O . SER A 1 380 ? -1.455 30.156 -2.541 1.00 35.97 380 SER A O 1
ATOM 3164 N N . LYS A 1 381 ? -1.943 28.006 -2.953 1.00 40.53 381 LYS A N 1
ATOM 3165 C CA . LYS A 1 381 ? -1.573 27.507 -1.612 1.00 40.53 381 LYS A CA 1
ATOM 3166 C C . LYS A 1 381 ? -1.026 26.080 -1.651 1.00 40.53 381 LYS A C 1
ATOM 3168 O O . LYS A 1 381 ? -1.774 25.111 -1.753 1.00 40.53 381 LYS A O 1
ATOM 3173 N N . VAL A 1 382 ? 0.293 25.958 -1.519 1.00 39.06 382 VAL A N 1
ATOM 3174 C CA . VAL A 1 382 ? 0.972 24.683 -1.260 1.00 39.06 382 VAL A CA 1
ATOM 3175 C C . VAL A 1 382 ? 1.025 24.463 0.247 1.00 39.06 382 VAL A C 1
ATOM 3177 O O . VAL A 1 382 ? 1.587 25.279 0.975 1.00 39.06 382 VAL A O 1
ATOM 3180 N N . LYS A 1 383 ? 0.461 23.353 0.718 1.00 37.53 383 LYS A N 1
ATOM 3181 C CA . LYS A 1 383 ? 0.445 22.982 2.136 1.00 37.53 383 LYS A CA 1
ATOM 3182 C C . LYS A 1 383 ? 1.776 22.387 2.579 1.00 37.53 383 LYS A C 1
ATOM 3184 O O . LYS A 1 383 ? 2.240 22.659 3.685 1.00 37.53 383 LYS A O 1
ATOM 3189 N N . LYS A 1 384 ? 2.401 21.580 1.717 1.00 37.81 384 LYS A N 1
ATOM 3190 C CA . LYS A 1 384 ? 3.703 20.968 1.990 1.00 37.81 384 LYS A CA 1
ATOM 3191 C C . LYS A 1 384 ? 4.450 20.621 0.709 1.00 37.81 384 LYS A C 1
ATOM 3193 O O . LYS A 1 384 ? 3.853 20.195 -0.274 1.00 37.81 384 LYS A O 1
ATOM 3198 N N . VAL A 1 385 ? 5.767 20.795 0.739 1.00 36.31 385 VAL A N 1
ATOM 3199 C CA . VAL A 1 385 ? 6.678 20.467 -0.361 1.00 36.31 385 VAL A CA 1
ATOM 3200 C C . VAL A 1 385 ? 7.541 19.288 0.077 1.00 36.31 385 VAL A C 1
ATOM 3202 O O . VAL A 1 385 ? 8.273 19.381 1.062 1.00 36.31 385 VAL A O 1
ATOM 3205 N N . HIS A 1 386 ? 7.466 18.176 -0.644 1.00 34.53 386 HIS A N 1
ATOM 3206 C CA . HIS A 1 386 ? 8.275 16.989 -0.400 1.00 34.53 386 HIS A CA 1
ATOM 3207 C C . HIS A 1 386 ? 9.367 16.880 -1.460 1.00 34.53 386 HIS A C 1
ATOM 3209 O O . HIS A 1 386 ? 9.089 16.690 -2.641 1.00 34.53 386 HIS A O 1
ATOM 3215 N N . TYR A 1 387 ? 10.623 16.971 -1.031 1.00 31.27 387 TYR A N 1
ATOM 3216 C CA . TYR A 1 387 ? 11.773 16.791 -1.911 1.00 31.27 387 TYR A CA 1
ATOM 3217 C C . TYR A 1 387 ? 12.165 15.314 -1.990 1.00 31.27 387 TYR A C 1
ATOM 3219 O O . TYR A 1 387 ? 12.516 14.697 -0.982 1.00 31.27 387 TYR A O 1
ATOM 3227 N N . VAL A 1 388 ? 12.149 14.754 -3.201 1.00 30.89 388 VAL A N 1
ATOM 3228 C CA . VAL A 1 388 ? 12.550 13.367 -3.492 1.00 30.89 388 VAL A CA 1
ATOM 3229 C C . VAL A 1 388 ? 13.801 13.390 -4.378 1.00 30.89 388 VAL A C 1
ATOM 3231 O O . VAL A 1 388 ? 13.831 12.897 -5.503 1.00 30.89 388 VAL A O 1
ATOM 3234 N N . GLY A 1 389 ? 14.867 13.999 -3.856 1.00 31.86 389 GLY A N 1
ATOM 3235 C CA . GLY A 1 389 ? 16.158 14.123 -4.536 1.00 31.86 389 GLY A CA 1
ATOM 3236 C C . GLY A 1 389 ? 16.311 15.399 -5.380 1.00 31.86 389 GLY A C 1
ATOM 3237 O O . GLY A 1 389 ? 15.433 16.258 -5.383 1.00 31.86 389 GLY A O 1
ATOM 3238 N N . PRO A 1 390 ? 17.439 15.548 -6.102 1.00 26.64 390 PRO A N 1
ATOM 3239 C CA . PRO A 1 390 ? 17.883 16.832 -6.662 1.00 26.64 390 PRO A CA 1
ATOM 3240 C C . PRO A 1 390 ? 17.052 17.358 -7.844 1.00 26.64 390 PRO A C 1
ATOM 3242 O O . PRO A 1 390 ? 17.381 18.407 -8.386 1.00 26.64 390 PRO A O 1
ATOM 3245 N N . LYS A 1 391 ? 16.015 16.634 -8.285 1.00 26.45 391 LYS A N 1
ATOM 3246 C CA . LYS A 1 391 ? 15.197 16.997 -9.455 1.00 26.45 391 LYS A CA 1
ATOM 3247 C C . LYS A 1 391 ? 13.699 16.725 -9.299 1.00 26.45 391 LYS A C 1
ATOM 3249 O O . LYS A 1 391 ? 12.975 16.843 -10.278 1.00 26.45 391 LYS A O 1
ATOM 3254 N N . MET A 1 392 ? 13.228 16.327 -8.118 1.00 26.56 392 MET A N 1
ATOM 3255 C CA . MET A 1 392 ? 11.837 15.905 -7.954 1.00 26.56 392 MET A CA 1
ATOM 3256 C C . MET A 1 392 ? 11.221 16.528 -6.709 1.00 26.56 392 MET A C 1
ATOM 3258 O O . MET A 1 392 ? 11.742 16.381 -5.600 1.00 26.56 392 MET A O 1
ATOM 3262 N N . VAL A 1 393 ? 10.104 17.216 -6.921 1.00 29.56 393 VAL A N 1
ATOM 3263 C CA . VAL A 1 393 ? 9.327 17.891 -5.888 1.00 29.56 393 VAL A CA 1
ATOM 3264 C C . VAL A 1 393 ? 7.892 17.390 -5.978 1.00 29.56 393 VAL A C 1
ATOM 3266 O O . VAL A 1 393 ? 7.278 17.461 -7.038 1.00 29.56 393 VAL A O 1
ATOM 3269 N N . THR A 1 394 ? 7.358 16.871 -4.878 1.00 33.12 394 THR A N 1
ATOM 3270 C CA . THR A 1 394 ? 5.941 16.512 -4.749 1.00 33.12 394 THR A CA 1
ATOM 3271 C C . THR A 1 394 ? 5.247 17.566 -3.893 1.00 33.12 394 THR A C 1
ATOM 3273 O O . THR A 1 394 ? 5.767 17.943 -2.843 1.00 33.12 394 THR A O 1
ATOM 3276 N N . LEU A 1 395 ? 4.087 18.055 -4.332 1.00 33.59 395 LEU A N 1
ATOM 3277 C CA . LEU A 1 395 ? 3.326 19.092 -3.631 1.00 33.59 395 LEU A CA 1
ATOM 3278 C C . LEU A 1 395 ? 2.065 18.495 -2.997 1.00 33.59 395 LEU A C 1
ATOM 3280 O O . LEU A 1 395 ? 1.327 17.758 -3.644 1.00 33.59 395 LEU A O 1
ATOM 3284 N N . GLU A 1 396 ? 1.822 18.831 -1.734 1.00 36.66 396 GLU A N 1
ATOM 3285 C CA . GLU A 1 396 ? 0.578 18.559 -1.010 1.00 36.66 396 GLU A CA 1
ATOM 3286 C C . GLU A 1 396 ? -0.287 19.833 -1.033 1.00 36.66 396 GLU A C 1
ATOM 3288 O O . GLU A 1 396 ? 0.204 20.915 -0.693 1.00 36.66 396 GLU A O 1
ATOM 3293 N N . MET A 1 397 ? -1.554 19.729 -1.448 1.00 37.25 397 MET A N 1
ATOM 3294 C CA . MET A 1 397 ? -2.469 20.869 -1.647 1.00 37.25 397 MET A CA 1
ATOM 3295 C C . MET A 1 397 ? -3.733 20.741 -0.780 1.00 37.25 397 MET A C 1
ATOM 3297 O O . MET A 1 397 ? -4.111 19.632 -0.408 1.00 37.25 397 MET A O 1
ATOM 3301 N N . ASP A 1 398 ? -4.393 21.863 -0.459 1.00 38.06 398 ASP A N 1
ATOM 3302 C CA . ASP A 1 398 ? -5.683 21.864 0.254 1.00 38.06 398 ASP A CA 1
ATOM 3303 C C . ASP A 1 398 ? -6.878 21.659 -0.701 1.00 38.06 398 ASP A C 1
ATOM 3305 O O . ASP A 1 398 ? -6.943 22.228 -1.788 1.00 38.06 398 ASP A O 1
ATOM 3309 N N . ASN A 1 399 ? -7.865 20.876 -0.254 1.00 37.09 399 ASN A N 1
ATOM 3310 C CA . ASN A 1 399 ? -8.980 20.353 -1.061 1.00 37.09 399 ASN A CA 1
ATOM 3311 C C . ASN A 1 399 ? -10.035 21.381 -1.531 1.00 37.09 399 ASN A C 1
ATOM 3313 O O . ASN A 1 399 ? -10.962 20.998 -2.238 1.00 37.09 399 ASN A O 1
ATOM 3317 N N . GLN A 1 400 ? -9.961 22.656 -1.136 1.00 34.38 400 GLN A N 1
ATOM 3318 C CA . GLN A 1 400 ? -11.067 23.609 -1.349 1.00 34.38 400 GLN A CA 1
ATOM 3319 C C . GLN A 1 400 ? -10.931 24.541 -2.563 1.00 34.38 400 GLN A C 1
ATOM 3321 O O . GLN A 1 400 ? -11.867 25.276 -2.851 1.00 34.38 400 GLN A O 1
ATOM 3326 N N . SER A 1 401 ? -9.825 24.509 -3.308 1.00 34.69 401 SER A N 1
ATOM 3327 C CA . SER A 1 401 ? -9.566 25.463 -4.405 1.00 34.69 401 SER A CA 1
ATOM 3328 C C . SER A 1 401 ? -9.595 24.861 -5.818 1.00 34.69 401 SER A C 1
ATOM 3330 O O . SER A 1 401 ? -8.981 25.412 -6.723 1.00 34.69 401 SER A O 1
ATOM 3332 N N . LEU A 1 402 ? -10.281 23.735 -6.030 1.00 35.03 402 LEU A N 1
ATOM 3333 C CA . LEU A 1 402 ? -10.299 23.015 -7.315 1.00 35.03 402 LEU A CA 1
ATOM 3334 C C . LEU A 1 402 ? -11.724 22.778 -7.827 1.00 35.03 402 LEU A C 1
ATOM 3336 O O . LEU A 1 402 ? -12.106 21.650 -8.117 1.00 35.03 402 LEU A O 1
ATOM 3340 N N . ILE A 1 403 ? -12.529 23.838 -7.935 1.00 33.53 403 ILE A N 1
ATOM 3341 C CA . ILE A 1 403 ? -13.749 23.805 -8.753 1.00 33.53 403 ILE A CA 1
ATOM 3342 C C . ILE A 1 403 ? -13.911 25.151 -9.454 1.00 33.53 403 ILE A C 1
ATOM 3344 O O . ILE A 1 403 ? -14.613 26.026 -8.974 1.00 33.53 403 ILE A O 1
ATOM 3348 N N . GLU A 1 404 ? -13.257 25.280 -10.602 1.00 27.75 404 GLU A N 1
ATOM 3349 C CA . GLU A 1 404 ? -13.748 26.026 -11.760 1.00 27.75 404 GLU A CA 1
ATOM 3350 C C . GLU A 1 404 ? -13.004 25.437 -12.970 1.00 27.75 404 GLU A C 1
ATOM 3352 O O . GLU A 1 404 ? -11.785 25.524 -13.061 1.00 27.75 404 GLU A O 1
ATOM 3357 N N . ASN A 1 405 ? -13.743 24.744 -13.844 1.00 30.11 405 ASN A N 1
ATOM 3358 C CA . ASN A 1 405 ? -13.276 23.962 -15.004 1.00 30.11 405 ASN A CA 1
ATOM 3359 C C . ASN A 1 405 ? -12.595 22.626 -14.663 1.00 30.11 405 ASN A C 1
ATOM 3361 O O . ASN A 1 405 ? -11.377 22.473 -14.665 1.00 30.11 405 ASN A O 1
ATOM 3365 N N . GLY A 1 406 ? -13.429 21.622 -14.379 1.00 30.09 406 GLY A N 1
ATOM 3366 C CA . GLY A 1 406 ? -12.994 20.267 -14.064 1.00 30.09 406 GLY A CA 1
ATOM 3367 C C . GLY A 1 406 ? -12.260 19.580 -15.216 1.00 30.09 406 GLY A C 1
ATOM 3368 O O . GLY A 1 406 ? -12.901 19.073 -16.127 1.00 30.09 406 GLY A O 1
ATOM 3369 N N . VAL A 1 407 ? -10.935 19.485 -15.108 1.00 26.58 407 VAL A N 1
ATOM 3370 C CA . VAL A 1 407 ? -10.099 18.437 -15.714 1.00 26.58 407 VAL A CA 1
ATOM 3371 C C . VAL A 1 407 ? -8.924 18.177 -14.762 1.00 26.58 407 VAL A C 1
ATOM 3373 O O . VAL A 1 407 ? -8.238 19.109 -14.350 1.00 26.58 407 VAL A O 1
ATOM 3376 N N . MET A 1 408 ? -8.703 16.914 -14.385 1.00 25.23 408 MET A N 1
ATOM 3377 C CA . MET A 1 408 ? -7.550 16.466 -13.588 1.00 25.23 408 MET A CA 1
ATOM 3378 C C . MET A 1 408 ? -6.588 15.692 -14.495 1.00 25.23 408 MET A C 1
ATOM 3380 O O . MET A 1 408 ? -7.026 14.795 -15.212 1.00 25.23 408 MET A O 1
ATOM 3384 N N . PHE A 1 409 ? -5.290 15.999 -14.435 1.00 29.66 409 PHE A N 1
ATOM 3385 C CA . PHE A 1 409 ? -4.244 15.300 -15.188 1.00 29.66 409 PHE A CA 1
ATOM 3386 C C . PHE A 1 409 ? -3.399 14.415 -14.263 1.00 29.66 409 PHE A C 1
ATOM 3388 O O . PHE A 1 409 ? -3.016 14.836 -13.171 1.00 29.66 409 PHE A O 1
ATOM 3395 N N . PHE A 1 410 ? -3.061 13.211 -14.728 1.00 26.86 410 PHE A N 1
ATOM 3396 C CA . PHE A 1 410 ? -2.055 12.338 -14.120 1.00 26.86 410 PHE A CA 1
ATOM 3397 C C . PHE A 1 410 ? -0.928 12.109 -15.129 1.00 26.86 410 PHE A C 1
ATOM 3399 O O . PHE A 1 410 ? -1.194 11.812 -16.291 1.00 26.86 410 PHE A O 1
ATOM 3406 N N . SER A 1 411 ? 0.330 12.216 -14.691 1.00 24.78 411 SER A N 1
ATOM 3407 C CA . SER A 1 411 ? 1.463 11.727 -15.478 1.00 24.78 411 SER A CA 1
ATOM 3408 C C . SER A 1 411 ? 1.506 10.197 -15.440 1.00 24.78 411 SER A C 1
ATOM 3410 O O . SER A 1 411 ? 1.065 9.569 -14.472 1.00 24.78 411 SER A O 1
ATOM 3412 N N . HIS A 1 412 ? 2.083 9.596 -16.482 1.00 27.23 412 HIS A N 1
ATOM 3413 C CA . HIS A 1 412 ? 2.147 8.146 -16.707 1.00 27.23 412 HIS A CA 1
ATOM 3414 C C . HIS A 1 412 ? 2.812 7.341 -15.556 1.00 27.23 412 HIS A C 1
ATOM 3416 O O . HIS A 1 412 ? 2.683 6.118 -15.500 1.00 27.23 412 HIS A O 1
ATOM 3422 N N . ASP A 1 413 ? 3.452 8.011 -14.590 1.00 26.09 413 ASP A N 1
ATOM 3423 C CA . ASP A 1 413 ? 4.074 7.395 -13.409 1.00 26.09 413 ASP A CA 1
ATOM 3424 C C . ASP A 1 413 ? 3.192 7.367 -12.143 1.00 26.09 413 ASP A C 1
ATOM 3426 O O . ASP A 1 413 ? 3.640 6.896 -11.094 1.00 26.09 413 ASP A O 1
ATOM 3430 N N . THR A 1 414 ? 1.925 7.798 -12.203 1.00 27.36 414 THR A N 1
ATOM 3431 C CA . THR A 1 414 ? 1.066 7.854 -11.003 1.00 27.36 414 THR A CA 1
ATOM 3432 C C . THR A 1 414 ? -0.323 7.249 -11.225 1.00 27.36 414 THR A C 1
ATOM 3434 O O . THR A 1 414 ? -1.321 7.955 -11.297 1.00 27.36 414 THR A O 1
ATOM 3437 N N . TYR A 1 415 ? -0.426 5.917 -11.254 1.00 24.98 415 TYR A N 1
ATOM 3438 C CA . TYR A 1 415 ? -1.721 5.248 -11.064 1.00 24.98 415 TYR A CA 1
ATOM 3439 C C . TYR A 1 415 ? -2.032 5.114 -9.566 1.00 24.98 415 TYR A C 1
ATOM 3441 O O . TYR A 1 415 ? -1.580 4.183 -8.892 1.00 24.98 415 TYR A O 1
ATOM 3449 N N . ARG A 1 416 ? -2.844 6.036 -9.041 1.00 24.95 416 ARG A N 1
ATOM 3450 C CA . ARG A 1 416 ? -3.653 5.821 -7.832 1.00 24.95 416 ARG A CA 1
ATOM 3451 C C . ARG A 1 416 ? -5.115 6.068 -8.180 1.00 24.95 416 ARG A C 1
ATOM 3453 O O . ARG A 1 416 ? -5.468 7.111 -8.711 1.00 24.95 416 ARG A O 1
ATOM 3460 N N . SER A 1 417 ? -5.941 5.074 -7.886 1.00 26.25 417 SER A N 1
ATOM 3461 C CA . SER A 1 417 ? -7.378 5.055 -8.133 1.00 26.25 417 SER A CA 1
ATOM 3462 C C . SER A 1 417 ? -8.090 6.216 -7.431 1.00 26.25 417 SER A C 1
ATOM 3464 O O . SER A 1 417 ? -7.956 6.371 -6.219 1.00 26.25 417 SER A O 1
ATOM 3466 N N . LEU A 1 418 ? -8.893 6.975 -8.177 1.00 22.61 418 LEU A N 1
ATOM 3467 C CA . LEU A 1 418 ? -9.855 7.948 -7.658 1.00 22.61 418 LEU A CA 1
ATOM 3468 C C . LEU A 1 418 ? -11.222 7.627 -8.273 1.00 22.61 418 LEU A C 1
ATOM 3470 O O . LEU A 1 418 ? -11.370 7.596 -9.492 1.00 22.61 418 LEU A O 1
ATOM 3474 N N . TYR A 1 419 ? -12.199 7.329 -7.417 1.00 24.72 419 TYR A N 1
ATOM 3475 C CA . TYR A 1 419 ? -13.580 7.042 -7.801 1.00 24.72 419 TYR A CA 1
ATOM 3476 C C . TYR A 1 419 ? -14.406 8.330 -7.750 1.00 24.72 419 TYR A C 1
ATOM 3478 O O . TYR A 1 419 ? -14.395 9.024 -6.735 1.00 24.72 419 TYR A O 1
ATOM 3486 N N . LEU A 1 420 ? -15.170 8.615 -8.807 1.00 22.73 420 LEU A N 1
ATOM 3487 C CA . LEU A 1 420 ? -16.216 9.639 -8.807 1.00 22.73 420 LEU A CA 1
ATOM 3488 C C . LEU A 1 420 ? -17.498 9.081 -9.428 1.00 22.73 420 LEU A C 1
ATOM 3490 O O . LEU A 1 420 ? -17.474 8.392 -10.445 1.00 22.73 420 LEU A O 1
ATOM 3494 N N . ASN A 1 421 ? -18.619 9.387 -8.781 1.00 23.20 421 ASN A N 1
ATOM 3495 C CA . ASN A 1 421 ? -19.955 8.927 -9.130 1.00 23.20 421 ASN A CA 1
ATOM 3496 C C . ASN A 1 421 ? -20.719 10.106 -9.751 1.00 23.20 421 ASN A C 1
ATOM 3498 O O . ASN A 1 421 ? -20.887 11.132 -9.093 1.00 23.20 421 ASN A O 1
ATOM 3502 N N . ALA A 1 422 ? -21.182 9.984 -10.996 1.00 24.30 422 ALA A N 1
ATOM 3503 C CA . ALA A 1 422 ? -22.019 11.000 -11.634 1.00 24.30 422 ALA A CA 1
ATOM 3504 C C . ALA A 1 422 ? -23.163 10.347 -12.421 1.00 24.30 422 ALA A C 1
ATOM 3506 O O . ALA A 1 422 ? -22.949 9.619 -13.388 1.00 24.30 422 ALA A O 1
ATOM 3507 N N . ARG A 1 423 ? -24.405 10.631 -12.008 1.00 23.03 423 ARG A N 1
ATOM 3508 C CA . ARG A 1 423 ? -25.620 10.370 -12.791 1.00 23.03 423 ARG A CA 1
ATOM 3509 C C . ARG A 1 423 ? -25.993 11.642 -13.544 1.00 23.03 423 ARG A C 1
ATOM 3511 O O . ARG A 1 423 ? -26.332 12.636 -12.909 1.00 23.03 423 ARG A O 1
ATOM 3518 N N . SER A 1 424 ? -26.060 11.582 -14.869 1.00 24.55 424 SER A N 1
ATOM 3519 C CA . SER A 1 424 ? -26.827 12.551 -15.655 1.00 24.55 424 SER A CA 1
ATOM 3520 C C . SER A 1 424 ? -27.720 11.835 -16.672 1.00 24.55 424 SER A C 1
ATOM 3522 O O . SER A 1 424 ? -27.358 10.821 -17.268 1.00 24.55 424 SER A O 1
ATOM 3524 N N . LYS A 1 425 ? -28.956 12.332 -16.800 1.00 27.31 425 LYS A N 1
ATOM 3525 C CA . LYS A 1 425 ? -29.933 11.910 -17.808 1.00 27.31 425 LYS A CA 1
ATOM 3526 C C . LYS A 1 425 ? -29.588 12.605 -19.123 1.00 27.31 425 LYS A C 1
ATOM 3528 O O . LYS A 1 425 ? -29.613 13.830 -19.168 1.00 27.31 425 LYS A O 1
ATOM 3533 N N . ILE A 1 426 ? -29.359 11.839 -20.188 1.00 27.05 426 ILE A N 1
ATOM 3534 C CA . ILE A 1 426 ? -29.287 12.368 -21.556 1.00 27.05 426 ILE A CA 1
ATOM 3535 C C . ILE A 1 426 ? -30.613 12.073 -22.262 1.00 27.05 426 ILE A C 1
ATOM 3537 O O . ILE A 1 426 ? -31.076 10.931 -22.314 1.00 27.05 426 ILE A O 1
ATOM 3541 N N . THR A 1 427 ? -31.248 13.123 -22.774 1.00 30.34 427 THR A N 1
ATOM 3542 C CA . THR A 1 427 ? -32.460 13.073 -23.595 1.00 30.34 427 THR A CA 1
ATOM 3543 C C . THR A 1 427 ? -32.125 12.792 -25.063 1.00 30.34 427 THR A C 1
ATOM 3545 O O . THR A 1 427 ? -31.098 13.198 -25.593 1.00 30.34 427 THR A O 1
ATOM 3548 N N . LYS A 1 428 ? -33.023 12.041 -25.713 1.00 32.16 428 LYS A N 1
ATOM 3549 C CA . LYS A 1 428 ? -32.946 11.546 -27.097 1.00 32.16 428 LYS A CA 1
ATOM 3550 C C . LYS A 1 428 ? -32.765 12.663 -28.135 1.00 32.16 428 LYS A C 1
ATOM 3552 O O . LYS A 1 428 ? -33.700 13.435 -28.331 1.00 32.16 428 LYS A O 1
ATOM 3557 N N . LYS A 1 429 ? -31.690 12.584 -28.925 1.00 29.83 429 LYS A N 1
ATOM 3558 C CA . LYS A 1 429 ? -31.698 12.753 -30.394 1.00 29.83 429 LYS A CA 1
ATOM 3559 C C . LYS A 1 429 ? -30.310 12.418 -30.960 1.00 29.83 429 LYS A C 1
ATOM 3561 O O . LYS A 1 429 ? -29.430 13.255 -30.928 1.00 29.83 429 LYS A O 1
ATOM 3566 N N . ASP A 1 430 ? -30.126 11.176 -31.406 1.00 26.72 430 ASP A N 1
ATOM 3567 C CA . ASP A 1 430 ? -29.581 10.882 -32.740 1.00 26.72 430 ASP A CA 1
ATOM 3568 C C . ASP A 1 430 ? -29.612 9.377 -33.033 1.00 26.72 430 ASP A C 1
ATOM 3570 O O . ASP A 1 430 ? -29.313 8.533 -32.185 1.00 26.72 430 ASP A O 1
ATOM 3574 N N . LYS A 1 431 ? -30.083 9.035 -34.235 1.00 32.25 431 LYS A N 1
ATOM 3575 C CA . LYS A 1 431 ? -30.337 7.668 -34.706 1.00 32.25 431 LYS A CA 1
ATOM 3576 C C . LYS A 1 431 ? -29.228 7.239 -35.673 1.00 32.25 431 LYS A C 1
ATOM 3578 O O . LYS A 1 431 ? -29.449 7.248 -36.876 1.00 32.25 431 LYS A O 1
ATOM 3583 N N . SER A 1 432 ? -28.067 6.825 -35.164 1.00 26.98 432 SER A N 1
ATOM 3584 C CA . SER A 1 432 ? -27.062 6.110 -35.981 1.00 26.98 432 SER A CA 1
ATOM 3585 C C . SER A 1 432 ? -26.016 5.329 -35.170 1.00 26.98 432 SER A C 1
ATOM 3587 O O . SER A 1 432 ? -24.887 5.164 -35.618 1.00 26.98 432 SER A O 1
ATOM 3589 N N . CYS A 1 433 ? -26.382 4.800 -33.999 1.00 26.20 433 CYS A N 1
ATOM 3590 C CA . CYS A 1 433 ? -25.540 3.856 -33.258 1.00 26.20 433 CYS A CA 1
ATOM 3591 C C . CYS A 1 433 ? -26.342 2.599 -32.915 1.00 26.20 433 CYS A C 1
ATOM 3593 O O . CYS A 1 433 ? -27.372 2.674 -32.244 1.00 26.20 433 CYS A O 1
ATOM 3595 N N . VAL A 1 434 ? -25.853 1.433 -33.346 1.00 28.03 434 VAL A N 1
ATOM 3596 C CA . VAL A 1 434 ? -26.292 0.142 -32.804 1.00 28.03 434 VAL A CA 1
ATOM 3597 C C . VAL A 1 434 ? -25.775 0.071 -31.366 1.00 28.03 434 VAL A C 1
ATOM 3599 O O . VAL A 1 434 ? -24.635 -0.305 -31.118 1.00 28.03 434 VAL A O 1
ATOM 3602 N N . LEU A 1 435 ? -26.599 0.499 -30.411 1.00 26.88 435 LEU A N 1
ATOM 3603 C CA . LEU A 1 435 ? -26.332 0.326 -28.986 1.00 26.88 435 LEU A CA 1
ATOM 3604 C C . LEU A 1 435 ? -26.758 -1.088 -28.569 1.00 26.88 435 LEU A C 1
ATOM 3606 O O . LEU A 1 435 ? -27.952 -1.376 -28.497 1.00 26.88 435 LEU A O 1
ATOM 3610 N N . CYS A 1 436 ? -25.798 -1.959 -28.247 1.00 28.77 436 CYS A N 1
ATOM 3611 C CA . CYS A 1 436 ? -26.090 -3.136 -27.425 1.00 28.77 436 CYS A CA 1
ATOM 3612 C C . CYS A 1 436 ? -26.224 -2.702 -25.960 1.00 28.77 436 CYS A C 1
ATOM 3614 O O . CYS A 1 436 ? -25.356 -2.016 -25.421 1.00 28.77 436 CYS A O 1
ATOM 3616 N N . ARG A 1 437 ? -27.320 -3.103 -25.310 1.00 28.17 437 ARG A N 1
ATOM 3617 C CA . ARG A 1 437 ? -27.488 -2.970 -23.860 1.00 28.17 437 ARG A CA 1
ATOM 3618 C C . ARG A 1 437 ? -26.805 -4.154 -23.186 1.00 28.17 437 ARG A C 1
ATOM 3620 O O . ARG A 1 437 ? -27.248 -5.281 -23.363 1.00 28.17 437 ARG A O 1
ATOM 3627 N N . VAL A 1 438 ? -25.799 -3.889 -22.362 1.00 32.81 438 VAL A N 1
ATOM 3628 C CA . VAL A 1 438 ? -25.326 -4.858 -21.368 1.00 32.81 438 VAL A CA 1
ATOM 3629 C C . VAL A 1 438 ? -25.941 -4.452 -20.033 1.00 32.81 438 VAL A C 1
ATOM 3631 O O . VAL A 1 438 ? -25.590 -3.417 -19.470 1.00 32.81 438 VAL A O 1
ATOM 3634 N N . ALA A 1 439 ? -26.917 -5.219 -19.551 1.00 31.02 439 ALA A N 1
ATOM 3635 C CA . ALA A 1 439 ? -27.458 -5.035 -18.210 1.00 31.02 439 ALA A CA 1
ATOM 3636 C C . ALA A 1 439 ? -26.557 -5.786 -17.218 1.00 31.02 439 ALA A C 1
ATOM 3638 O O . ALA A 1 439 ? -26.728 -6.981 -16.999 1.00 31.02 439 ALA A O 1
ATOM 3639 N N . LEU A 1 440 ? -25.570 -5.097 -16.644 1.00 34.12 440 LEU A N 1
ATOM 3640 C 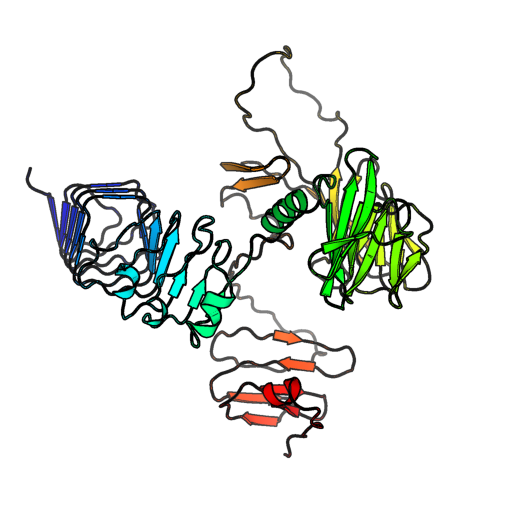CA . LEU A 1 440 ? -24.734 -5.656 -15.579 1.00 34.12 440 LEU A CA 1
ATOM 3641 C C . LEU A 1 440 ? -25.459 -5.493 -14.241 1.00 34.12 440 LEU A C 1
ATOM 3643 O O . LEU A 1 440 ? -25.751 -4.376 -13.822 1.00 34.12 440 LEU A O 1
ATOM 3647 N N . TRP A 1 441 ? -25.757 -6.605 -13.569 1.00 29.55 441 TRP A N 1
ATOM 3648 C CA . TRP A 1 441 ? -26.409 -6.587 -12.253 1.00 29.55 441 TRP A CA 1
ATOM 3649 C C . TRP A 1 441 ? -25.438 -6.346 -11.083 1.00 29.55 441 TRP A C 1
ATOM 3651 O O . TRP A 1 441 ? -25.899 -6.094 -9.974 1.00 29.55 441 TRP A O 1
ATOM 3661 N N . LYS A 1 442 ? -24.114 -6.367 -11.309 1.00 34.81 442 LYS A N 1
ATOM 3662 C CA . LYS A 1 442 ? -23.074 -6.004 -10.325 1.00 34.81 442 LYS A CA 1
ATOM 3663 C C . LYS A 1 442 ? -21.813 -5.448 -11.002 1.00 34.81 442 LYS A C 1
ATOM 3665 O O . LYS A 1 442 ? -21.520 -5.785 -12.146 1.00 34.81 442 LYS A O 1
ATOM 3670 N N . GLU A 1 443 ? -21.096 -4.597 -10.268 1.00 37.09 443 GLU A N 1
ATOM 3671 C CA . GLU A 1 443 ? -19.899 -3.856 -10.690 1.00 37.09 443 GLU A CA 1
ATOM 3672 C C . GLU A 1 443 ? -18.705 -4.786 -10.976 1.00 37.09 443 GLU A C 1
ATOM 3674 O O . GLU A 1 443 ? -18.191 -5.436 -10.067 1.00 37.09 443 GLU A O 1
ATOM 3679 N N . LEU A 1 444 ? -18.239 -4.835 -12.231 1.00 34.22 444 LEU A N 1
ATOM 3680 C CA . LEU A 1 444 ? -16.990 -5.494 -12.630 1.00 34.22 444 LEU A CA 1
ATOM 3681 C C . LEU A 1 444 ? -16.284 -4.705 -13.750 1.00 34.22 444 LEU A C 1
ATOM 3683 O O . LEU A 1 444 ? -16.956 -4.049 -14.551 1.00 34.22 444 LEU A O 1
ATOM 3687 N N . PRO A 1 445 ? -14.941 -4.773 -13.832 1.00 36.22 445 PRO A N 1
ATOM 3688 C CA . PRO A 1 445 ? -14.174 -4.110 -14.878 1.00 36.22 445 PRO A CA 1
ATOM 3689 C C . PRO A 1 445 ? -14.361 -4.835 -16.216 1.00 36.22 445 PRO A C 1
ATOM 3691 O O . PRO A 1 445 ? -13.963 -5.987 -16.380 1.00 36.22 445 PRO A O 1
ATOM 3694 N N . LEU A 1 446 ? -14.957 -4.141 -17.181 1.00 36.84 446 LEU A N 1
ATOM 3695 C CA . LEU A 1 446 ? -15.075 -4.590 -18.563 1.00 36.84 446 LEU A CA 1
ATOM 3696 C C . LEU A 1 446 ? -13.922 -3.986 -19.370 1.00 36.84 446 LEU A C 1
ATOM 3698 O O . LEU A 1 446 ? -13.796 -2.764 -19.435 1.00 36.84 446 LEU A O 1
ATOM 3702 N N . ILE A 1 447 ? -13.093 -4.824 -19.992 1.00 35.88 447 ILE A N 1
ATOM 3703 C CA . ILE A 1 447 ? -12.044 -4.363 -20.907 1.00 35.88 447 ILE A CA 1
ATOM 3704 C C . ILE A 1 447 ? -12.552 -4.591 -22.330 1.00 35.88 447 ILE A C 1
ATOM 3706 O O . ILE A 1 447 ? -12.694 -5.726 -22.783 1.00 35.88 447 ILE A O 1
ATOM 3710 N N . ILE A 1 448 ? -12.863 -3.497 -23.024 1.00 36.62 448 ILE A N 1
ATOM 3711 C CA . ILE A 1 448 ? -13.266 -3.520 -24.431 1.00 36.62 448 ILE A CA 1
ATOM 3712 C C . ILE A 1 448 ? -12.023 -3.219 -25.258 1.00 36.62 448 ILE A C 1
ATOM 3714 O O . ILE A 1 448 ? -11.424 -2.156 -25.110 1.00 36.62 448 ILE A O 1
ATOM 3718 N N . MET A 1 449 ? -11.648 -4.140 -26.140 1.00 31.52 449 MET A N 1
ATOM 3719 C CA . MET A 1 449 ? -10.575 -3.923 -27.103 1.00 31.52 449 MET A CA 1
ATOM 3720 C C . MET A 1 449 ? -11.174 -3.909 -28.504 1.00 31.52 449 MET A C 1
ATOM 3722 O O . MET A 1 449 ? -11.926 -4.802 -28.889 1.00 31.52 449 MET A O 1
ATOM 3726 N N . LYS A 1 450 ? -10.860 -2.880 -29.285 1.00 32.41 450 LYS A N 1
ATOM 3727 C CA . LYS A 1 450 ? -11.323 -2.765 -30.669 1.00 32.41 450 LYS A CA 1
ATOM 3728 C C . LYS A 1 450 ? -10.157 -3.061 -31.604 1.00 32.41 450 LYS A C 1
ATOM 3730 O O . LYS A 1 450 ? -9.075 -2.526 -31.393 1.00 32.41 450 LYS A O 1
ATOM 3735 N N . SER A 1 451 ? -10.376 -3.893 -32.622 1.00 35.12 451 SER A N 1
ATOM 3736 C CA . SER A 1 451 ? -9.413 -4.062 -33.717 1.00 35.12 451 SER A CA 1
ATOM 3737 C C . SER A 1 451 ? -9.912 -3.378 -34.992 1.00 35.12 451 SER A C 1
ATOM 3739 O O . SER A 1 451 ? -11.099 -3.073 -35.137 1.00 35.12 451 SER A O 1
ATOM 3741 N N . SER A 1 452 ? -8.976 -3.089 -35.895 1.00 37.06 452 SER A N 1
ATOM 3742 C CA . SER A 1 452 ? -9.147 -2.282 -37.107 1.00 37.06 452 SER A CA 1
ATOM 3743 C C . SER A 1 452 ? -9.988 -2.936 -38.213 1.00 37.06 452 SER A C 1
ATOM 3745 O O . SER A 1 452 ? -10.313 -2.270 -39.192 1.00 37.06 452 SER A O 1
ATOM 3747 N N . ALA A 1 453 ? -10.399 -4.200 -38.072 1.00 35.47 453 ALA A N 1
ATOM 3748 C CA . ALA A 1 453 ? -11.139 -4.927 -39.104 1.00 35.47 453 ALA A CA 1
ATOM 3749 C C . ALA A 1 453 ? -12.532 -5.360 -38.618 1.00 35.47 453 ALA A C 1
ATOM 3751 O O . ALA A 1 453 ? -12.680 -6.480 -38.152 1.00 35.47 453 ALA A O 1
ATOM 3752 N N . ASN A 1 454 ? -13.544 -4.482 -38.716 1.00 38.81 454 ASN A N 1
ATOM 3753 C CA . ASN A 1 454 ? -15.001 -4.745 -38.597 1.00 38.81 454 ASN A CA 1
ATOM 3754 C C . ASN A 1 454 ? -15.515 -5.714 -37.494 1.00 38.81 454 ASN A C 1
ATOM 3756 O O . ASN A 1 454 ? -16.682 -6.108 -37.519 1.00 38.81 454 ASN A O 1
ATOM 3760 N N . ALA A 1 455 ? -14.702 -6.058 -36.498 1.00 36.56 455 ALA A N 1
ATOM 3761 C CA . ALA A 1 455 ? -15.010 -6.979 -35.414 1.00 36.56 455 ALA A CA 1
ATOM 3762 C C . ALA A 1 455 ? -14.717 -6.299 -34.075 1.00 36.56 455 ALA A C 1
ATOM 3764 O O . ALA A 1 455 ? -13.691 -5.638 -33.895 1.00 36.56 455 ALA A O 1
ATOM 3765 N N . ILE A 1 456 ? -15.649 -6.438 -33.135 1.00 42.06 456 ILE A N 1
ATOM 3766 C CA . ILE A 1 456 ? -15.514 -5.889 -31.787 1.00 42.06 456 ILE A CA 1
ATOM 3767 C C . ILE A 1 456 ? -15.137 -7.054 -30.875 1.00 42.06 456 ILE A C 1
ATOM 3769 O O . ILE A 1 456 ? -15.868 -8.040 -30.779 1.00 42.06 456 ILE A O 1
ATOM 3773 N N . PHE A 1 457 ? -13.987 -6.952 -30.211 1.00 37.34 457 PHE A N 1
ATOM 3774 C CA . PHE A 1 457 ? -13.493 -7.996 -29.324 1.00 37.34 457 PHE A CA 1
ATOM 3775 C C . PHE A 1 457 ? -13.974 -7.699 -27.905 1.00 37.34 457 PHE A C 1
ATOM 3777 O O . PHE A 1 457 ? -13.722 -6.626 -27.355 1.00 37.34 457 PHE A O 1
ATOM 3784 N N . TRP A 1 458 ? -14.672 -8.659 -27.303 1.00 45.91 458 TRP A N 1
ATOM 3785 C CA . TRP A 1 458 ? -15.127 -8.556 -25.922 1.00 45.91 458 TRP A CA 1
ATOM 3786 C C . TRP A 1 458 ? -14.362 -9.576 -25.090 1.00 45.91 458 TRP A C 1
ATOM 3788 O O . TRP A 1 458 ? -14.601 -10.780 -25.182 1.00 45.91 458 TRP A O 1
ATOM 3798 N N . VAL A 1 459 ? -13.438 -9.101 -24.258 1.00 38.38 459 VAL A N 1
ATOM 3799 C CA . VAL A 1 459 ? -12.790 -9.957 -23.264 1.00 38.38 459 VAL A CA 1
ATOM 3800 C C . VAL A 1 459 ? -13.580 -9.816 -21.971 1.00 38.38 459 VAL A C 1
ATOM 3802 O O . VAL A 1 459 ? -13.428 -8.847 -21.229 1.00 38.38 459 VAL A O 1
ATOM 3805 N N . VAL A 1 460 ? -14.480 -10.767 -21.727 1.00 44.03 460 VAL A N 1
ATOM 3806 C CA . VAL A 1 460 ? -15.296 -10.801 -20.510 1.00 44.03 460 VAL A CA 1
ATOM 3807 C C . VAL A 1 460 ? -14.680 -11.802 -19.545 1.00 44.03 460 VAL A C 1
ATOM 3809 O O . VAL A 1 460 ? -14.644 -12.998 -19.820 1.00 44.03 460 VAL A O 1
ATOM 3812 N N . TRP A 1 461 ? -14.204 -11.318 -18.399 1.00 38.62 461 TRP A N 1
ATOM 3813 C CA . TRP A 1 461 ? -13.728 -12.178 -17.320 1.00 38.62 461 TRP A CA 1
ATOM 3814 C C . TRP A 1 461 ? -14.813 -12.284 -16.248 1.00 38.62 461 TRP A C 1
ATOM 3816 O O . TRP A 1 461 ? -15.099 -11.303 -15.566 1.00 38.62 461 TRP A O 1
ATOM 3826 N N . CYS A 1 462 ? -15.445 -13.454 -16.119 1.00 41.59 462 CYS A N 1
ATOM 3827 C CA . CYS A 1 462 ? -16.519 -13.669 -15.147 1.00 41.59 462 CYS A CA 1
ATOM 3828 C C . CYS A 1 462 ? -16.460 -15.062 -14.508 1.00 41.59 462 CYS A C 1
ATOM 3830 O O . CYS A 1 462 ? -15.938 -15.999 -15.110 1.00 41.59 462 CYS A O 1
ATOM 3832 N N . LYS A 1 463 ? -16.985 -15.178 -13.280 1.00 34.09 463 LYS A N 1
ATOM 3833 C CA . LYS A 1 463 ? -16.967 -16.408 -12.463 1.00 34.09 463 LYS A CA 1
ATOM 3834 C C . LYS A 1 463 ? -18.357 -17.046 -12.264 1.00 34.09 463 LYS A C 1
ATOM 3836 O O . LYS A 1 463 ? -18.421 -18.130 -11.704 1.00 34.09 463 LYS A O 1
ATOM 3841 N N . ASP A 1 464 ? -19.428 -16.416 -12.754 1.00 45.00 464 ASP A N 1
ATOM 3842 C CA . ASP A 1 464 ? -20.818 -16.877 -12.593 1.00 45.00 464 ASP A CA 1
ATOM 3843 C C . ASP A 1 464 ? -21.571 -16.952 -13.946 1.00 45.00 464 ASP A C 1
ATOM 3845 O O . ASP A 1 464 ? -21.033 -16.562 -14.986 1.00 45.00 464 ASP A O 1
ATOM 3849 N N . ILE A 1 465 ? -22.806 -17.480 -13.938 1.00 40.06 465 ILE A N 1
ATOM 3850 C CA . ILE A 1 465 ? -23.667 -17.707 -15.120 1.00 40.06 465 ILE A CA 1
ATOM 3851 C C . ILE A 1 465 ? -24.347 -16.407 -15.560 1.00 40.06 465 ILE A C 1
ATOM 3853 O O . ILE A 1 465 ? -24.992 -15.742 -14.747 1.00 40.06 465 ILE A O 1
ATOM 3857 N N . TYR A 1 466 ? -24.285 -16.085 -16.857 1.00 50.59 466 TYR A N 1
ATOM 3858 C CA . TYR A 1 466 ? -24.919 -14.882 -17.412 1.00 50.59 466 TYR A CA 1
ATOM 3859 C C . TYR A 1 466 ? -25.600 -15.129 -18.765 1.00 50.59 466 TYR A C 1
ATOM 3861 O O . TYR A 1 466 ? -25.252 -16.045 -19.515 1.00 50.59 466 TYR A O 1
ATOM 3869 N N . GLU A 1 467 ? -26.566 -14.263 -19.080 1.00 41.31 467 GLU A N 1
ATOM 3870 C CA . GLU A 1 467 ? -27.202 -14.156 -20.394 1.00 41.31 467 GLU A CA 1
ATOM 3871 C C . GLU A 1 467 ? -26.635 -12.949 -21.145 1.00 41.31 467 GLU A C 1
ATOM 3873 O O . GLU A 1 467 ? -26.682 -11.816 -20.660 1.00 41.31 467 GLU A O 1
ATOM 3878 N N . LEU A 1 468 ? -26.092 -13.192 -22.338 1.00 42.59 468 LEU A N 1
ATOM 3879 C CA . LEU A 1 468 ? -25.589 -12.151 -23.229 1.00 42.59 468 LEU A CA 1
ATOM 3880 C C . LEU A 1 468 ? -26.564 -11.993 -24.398 1.00 42.59 468 LEU A C 1
ATOM 3882 O O . LEU A 1 468 ? -26.807 -12.950 -25.134 1.00 42.59 468 LEU A O 1
ATOM 3886 N N . GLN A 1 469 ? -27.109 -10.787 -24.585 1.00 39.94 469 GLN A N 1
ATOM 3887 C CA . GLN A 1 469 ? -27.964 -10.481 -25.730 1.00 39.94 469 GLN A CA 1
ATOM 3888 C C . GLN A 1 469 ? -27.200 -9.652 -26.767 1.00 39.94 469 GLN A C 1
ATOM 3890 O O . GLN A 1 469 ? -26.820 -8.511 -26.502 1.00 39.94 469 GLN A O 1
ATOM 3895 N N . VAL A 1 470 ? -27.013 -10.208 -27.964 1.00 44.84 470 VAL A N 1
ATOM 3896 C CA . VAL A 1 470 ? -26.383 -9.524 -29.103 1.00 44.84 470 VAL A CA 1
ATOM 3897 C C . VAL A 1 470 ? -27.321 -9.631 -30.302 1.00 44.84 470 VAL A C 1
ATOM 3899 O O . VAL A 1 470 ? -27.777 -10.722 -30.630 1.00 44.84 470 VAL A O 1
ATOM 3902 N N . SER A 1 471 ? -27.668 -8.483 -30.900 1.00 40.47 471 SER A N 1
ATOM 3903 C CA . SER A 1 471 ? -28.490 -8.368 -32.124 1.00 40.47 471 SER A CA 1
ATOM 3904 C C . SER A 1 471 ? -29.691 -9.337 -32.193 1.00 40.47 471 SER A C 1
ATOM 3906 O O . SER A 1 471 ? -29.814 -10.156 -33.098 1.00 40.47 471 SER A O 1
ATOM 3908 N N . ALA A 1 472 ? -30.609 -9.208 -31.226 1.00 37.53 472 ALA A N 1
ATOM 3909 C CA . ALA A 1 472 ? -31.847 -9.993 -31.080 1.00 37.53 472 ALA A CA 1
ATOM 3910 C C . ALA A 1 472 ? -31.694 -11.476 -30.678 1.00 37.53 472 ALA A C 1
ATOM 3912 O O . ALA A 1 472 ? -32.709 -12.136 -30.468 1.00 37.53 472 ALA A O 1
ATOM 3913 N N . LYS A 1 473 ? -30.475 -11.989 -30.474 1.00 41.59 473 LYS A N 1
ATOM 3914 C CA . LYS A 1 473 ? -30.237 -13.349 -29.962 1.00 41.59 473 LYS A CA 1
ATOM 3915 C C . LYS A 1 473 ? -29.803 -13.318 -28.499 1.00 41.59 473 LYS A C 1
ATOM 3917 O O . LYS A 1 473 ? -28.980 -12.487 -28.125 1.00 41.59 473 LYS A O 1
ATOM 3922 N N . ILE A 1 474 ? -30.358 -14.219 -27.687 1.00 42.75 474 ILE A N 1
ATOM 3923 C CA . ILE A 1 474 ? -29.973 -14.430 -26.284 1.00 42.75 474 ILE A CA 1
ATOM 3924 C C . ILE A 1 474 ? -29.132 -15.701 -26.231 1.00 42.75 474 ILE A C 1
ATOM 3926 O O . ILE A 1 474 ? -29.612 -16.767 -26.610 1.00 42.75 474 ILE A O 1
ATOM 3930 N N . ILE A 1 475 ? -27.889 -15.586 -25.769 1.00 47.28 475 ILE A N 1
ATOM 3931 C CA . ILE A 1 475 ? -26.995 -16.725 -25.562 1.00 47.28 475 ILE A CA 1
ATOM 3932 C C . ILE A 1 475 ? -26.800 -16.894 -24.057 1.00 47.28 475 ILE A C 1
ATOM 3934 O O . ILE A 1 475 ? -26.370 -15.967 -23.366 1.00 47.28 475 ILE A O 1
ATOM 3938 N N . ARG A 1 476 ? -27.124 -18.087 -23.554 1.00 41.00 476 ARG A N 1
ATOM 3939 C CA . ARG A 1 476 ? -26.938 -18.465 -22.152 1.00 41.00 476 ARG A CA 1
ATOM 3940 C C . ARG A 1 476 ? -25.648 -19.262 -22.034 1.00 41.00 476 ARG A C 1
ATOM 3942 O O . ARG A 1 476 ? -25.500 -20.278 -22.710 1.00 41.00 476 ARG A O 1
ATOM 3949 N N . ILE A 1 477 ? -24.702 -18.781 -21.232 1.00 47.22 477 ILE A N 1
ATOM 3950 C CA . ILE A 1 477 ? -23.360 -19.371 -21.167 1.00 47.22 477 ILE A CA 1
ATOM 3951 C C . ILE A 1 477 ? -23.016 -19.724 -19.723 1.00 47.22 477 ILE A C 1
ATOM 3953 O O . ILE A 1 477 ? -23.158 -18.900 -18.819 1.00 47.22 477 ILE A O 1
ATOM 3957 N N . ASP A 1 478 ? -22.553 -20.959 -19.540 1.00 42.94 478 ASP A N 1
ATOM 3958 C CA . ASP A 1 478 ? -22.136 -21.525 -18.260 1.00 42.94 478 ASP A CA 1
ATOM 3959 C C . ASP A 1 478 ? -20.597 -21.540 -18.166 1.00 42.94 478 ASP A C 1
ATOM 3961 O O . ASP A 1 478 ? -19.910 -22.011 -19.085 1.00 42.94 478 ASP A O 1
ATOM 3965 N N . PHE A 1 479 ? -20.039 -20.974 -17.092 1.00 51.56 479 PHE A N 1
ATOM 3966 C CA . PHE A 1 479 ? -18.613 -20.646 -16.981 1.00 51.56 479 PHE A CA 1
ATOM 3967 C C . PHE A 1 479 ? -17.938 -21.359 -15.804 1.00 51.56 479 PHE A C 1
ATOM 3969 O O . PHE A 1 479 ? -18.069 -20.946 -14.659 1.00 51.56 479 PHE A O 1
ATOM 3976 N N . LEU A 1 480 ? -17.126 -22.383 -16.098 1.00 44.31 480 LEU A N 1
ATOM 3977 C CA . LEU A 1 480 ? -16.191 -22.992 -15.132 1.00 44.31 480 LEU A CA 1
ATOM 3978 C C . LEU A 1 480 ? -14.714 -22.616 -15.390 1.00 44.31 480 LEU A C 1
ATOM 3980 O O . LEU A 1 480 ? -13.852 -22.935 -14.572 1.00 44.31 480 LEU A O 1
ATOM 3984 N N . LYS A 1 481 ? -14.399 -21.937 -16.505 1.00 53.97 481 LYS A N 1
ATOM 3985 C CA . LYS A 1 481 ? -13.036 -21.531 -16.913 1.00 53.97 481 LYS A CA 1
ATOM 3986 C C . LYS A 1 481 ? -13.036 -20.163 -17.620 1.00 53.97 481 LYS A C 1
ATOM 3988 O O . LYS A 1 481 ? -14.078 -19.768 -18.145 1.00 53.97 481 LYS A O 1
ATOM 3993 N N . PRO A 1 482 ? -11.904 -19.426 -17.639 1.00 51.03 482 PRO A N 1
ATOM 3994 C CA . PRO A 1 482 ? -11.798 -18.170 -18.377 1.00 51.03 482 PRO A CA 1
ATOM 3995 C C . PRO A 1 482 ? -11.816 -18.422 -19.890 1.00 51.03 482 PRO A C 1
ATOM 3997 O O . PRO A 1 482 ? -11.012 -19.188 -20.417 1.00 51.03 482 PRO A O 1
ATOM 4000 N N . HIS A 1 483 ? -12.717 -17.732 -20.585 1.00 61.34 483 HIS A N 1
ATOM 4001 C CA . HIS A 1 483 ? -12.853 -17.798 -22.035 1.00 61.34 483 HIS A CA 1
ATOM 4002 C C . HIS A 1 483 ? -12.688 -16.413 -22.662 1.00 61.34 483 HIS A C 1
ATOM 4004 O O . HIS A 1 483 ? -13.037 -15.407 -22.049 1.00 61.34 483 HIS A O 1
ATOM 4010 N N . ILE A 1 484 ? -12.192 -16.365 -23.897 1.00 60.97 484 ILE A N 1
ATOM 4011 C CA . ILE A 1 484 ? -12.297 -15.178 -24.757 1.00 60.97 484 ILE A CA 1
ATOM 4012 C C . ILE A 1 484 ? -13.484 -15.396 -25.693 1.00 60.97 484 ILE A C 1
ATOM 4014 O O . ILE A 1 484 ? -13.733 -16.524 -26.118 1.00 60.97 484 ILE A O 1
ATOM 4018 N N . PHE A 1 485 ? -14.220 -14.336 -26.019 1.00 66.38 485 PHE A N 1
ATOM 4019 C CA . PHE A 1 485 ? -15.247 -14.380 -27.052 1.00 66.38 485 PHE A CA 1
ATOM 4020 C C . PHE A 1 485 ? -14.937 -13.353 -28.133 1.00 66.38 485 PHE A C 1
ATOM 4022 O O . PHE A 1 485 ? -14.643 -12.193 -27.845 1.00 66.38 485 PHE A O 1
ATOM 4029 N N . VAL A 1 486 ? -15.016 -13.773 -29.391 1.00 61.25 486 VAL A N 1
ATOM 4030 C CA . VAL A 1 486 ? -14.902 -12.868 -30.537 1.00 61.25 486 VAL A CA 1
ATOM 4031 C C . VAL A 1 486 ? -16.274 -12.755 -31.157 1.00 61.25 486 VAL A C 1
ATOM 4033 O O . VAL A 1 486 ? -16.847 -13.748 -31.593 1.00 61.25 486 VAL A O 1
ATOM 4036 N N . VAL A 1 487 ? -16.814 -11.543 -31.163 1.00 57.78 487 VAL A N 1
ATOM 4037 C CA . VAL A 1 487 ? -18.137 -11.263 -31.711 1.00 57.78 487 VAL A CA 1
ATOM 4038 C C . VAL A 1 487 ? -17.939 -10.500 -33.012 1.00 57.78 487 VAL A C 1
ATOM 4040 O O . VAL A 1 487 ? -17.406 -9.389 -33.029 1.00 57.78 487 VAL A O 1
ATOM 4043 N N . THR A 1 488 ? -18.348 -11.107 -34.115 1.00 60.41 488 THR A N 1
ATOM 4044 C CA . THR A 1 488 ? -18.401 -10.443 -35.416 1.00 60.41 488 THR A CA 1
ATOM 4045 C C . THR A 1 488 ? -19.812 -9.915 -35.658 1.00 60.41 488 THR A C 1
ATOM 4047 O O . THR A 1 488 ? -20.722 -10.111 -34.850 1.00 60.41 488 THR A O 1
ATOM 4050 N N . LYS A 1 489 ? -20.010 -9.217 -36.780 1.00 53.41 489 LYS A N 1
ATOM 4051 C CA . LYS A 1 489 ? -21.345 -8.774 -37.200 1.00 53.41 489 LYS A CA 1
ATOM 4052 C C . LYS A 1 489 ? -22.327 -9.947 -37.346 1.00 53.41 489 LYS A C 1
ATOM 4054 O O . LYS A 1 489 ? -23.517 -9.765 -37.094 1.00 53.41 489 LYS A O 1
ATOM 4059 N N . ASP A 1 490 ? -21.818 -11.121 -37.719 1.00 59.47 490 ASP A N 1
ATOM 4060 C CA . ASP A 1 490 ? -22.634 -12.250 -38.164 1.00 59.47 490 ASP A CA 1
ATOM 4061 C C . ASP A 1 490 ? -22.589 -13.458 -37.206 1.00 59.47 490 ASP A C 1
ATOM 4063 O O . ASP A 1 490 ? -23.507 -14.277 -37.234 1.00 59.47 490 ASP A O 1
ATOM 4067 N N . ASP A 1 491 ? -21.581 -13.562 -36.326 1.00 60.97 491 ASP A N 1
ATOM 4068 C CA . ASP A 1 491 ? -21.363 -14.735 -35.467 1.00 60.97 491 ASP A CA 1
ATOM 4069 C C . ASP A 1 491 ? -20.630 -14.433 -34.144 1.00 60.97 491 ASP A C 1
ATOM 4071 O O . ASP A 1 491 ? -20.013 -13.382 -33.960 1.00 60.97 491 ASP A O 1
ATOM 4075 N N . VAL A 1 492 ? -20.672 -15.398 -33.217 1.00 62.28 492 VAL A N 1
ATOM 4076 C CA . VAL A 1 492 ? -19.912 -15.388 -31.956 1.00 62.28 492 VAL A CA 1
ATOM 4077 C C . VAL A 1 492 ? -18.999 -16.610 -31.898 1.00 62.28 492 VAL A C 1
ATOM 4079 O O . VAL A 1 492 ? -19.436 -17.747 -32.060 1.00 62.28 492 VAL A O 1
ATOM 4082 N N . TYR A 1 493 ? -17.725 -16.379 -31.617 1.00 65.88 493 TYR A N 1
ATOM 4083 C CA . TYR A 1 493 ? -16.698 -17.400 -31.453 1.00 65.88 493 TYR A CA 1
ATOM 4084 C C . TYR A 1 493 ? -16.262 -17.444 -29.991 1.00 65.88 493 TYR A C 1
ATOM 4086 O O . TYR A 1 493 ? -16.158 -16.399 -29.348 1.00 65.88 493 TYR A O 1
ATOM 4094 N N . ARG A 1 494 ? -15.990 -18.641 -29.463 1.00 72.44 494 ARG A N 1
ATOM 4095 C CA . ARG A 1 494 ? -15.513 -18.859 -28.088 1.00 72.44 494 ARG A CA 1
ATOM 4096 C C . ARG A 1 494 ? -14.133 -19.488 -28.102 1.00 72.44 494 ARG A C 1
ATOM 4098 O O . ARG A 1 494 ? -13.865 -20.396 -28.881 1.00 72.44 494 ARG A O 1
ATOM 4105 N N . TYR A 1 495 ? -13.309 -19.058 -27.162 1.00 66.06 495 TYR A N 1
ATOM 4106 C CA . TYR A 1 495 ? -11.941 -19.505 -26.986 1.00 66.06 495 TYR A CA 1
ATOM 4107 C C . TYR A 1 495 ? -11.724 -19.900 -25.536 1.00 66.06 495 TYR A C 1
ATOM 4109 O O . TYR A 1 495 ? -12.143 -19.178 -24.634 1.00 66.06 495 TYR A O 1
ATOM 4117 N N . ASP A 1 496 ? -11.055 -21.017 -25.283 1.00 63.81 496 ASP A N 1
ATOM 4118 C CA . ASP A 1 496 ? -10.445 -21.251 -23.977 1.00 63.81 496 ASP A CA 1
ATOM 4119 C C . ASP A 1 496 ? -9.111 -20.503 -23.932 1.00 63.81 496 ASP A C 1
ATOM 4121 O O . ASP A 1 496 ? -8.292 -20.614 -24.848 1.00 63.81 496 ASP A O 1
ATOM 4125 N N . LEU A 1 497 ? -8.906 -19.699 -22.887 1.00 50.75 497 LEU A N 1
ATOM 4126 C CA . LEU A 1 497 ? -7.682 -18.916 -22.735 1.00 50.75 497 LEU A CA 1
ATOM 4127 C C . LEU A 1 497 ? -6.448 -19.831 -22.659 1.00 50.75 497 LEU A C 1
ATOM 4129 O O . LEU A 1 497 ? -5.357 -19.438 -23.068 1.00 50.75 497 LEU A O 1
ATOM 4133 N N . TYR A 1 498 ? -6.628 -21.059 -22.164 1.00 51.00 498 TYR A N 1
ATOM 4134 C CA . TYR A 1 498 ? -5.553 -22.038 -22.056 1.00 51.00 498 TYR A CA 1
ATOM 4135 C C . TYR A 1 498 ? -5.138 -22.612 -23.418 1.00 51.00 498 TYR A C 1
ATOM 4137 O O . TYR A 1 498 ? -3.952 -22.838 -23.648 1.00 51.00 498 TYR A O 1
ATOM 4145 N N . ASP A 1 499 ? -6.089 -22.792 -24.339 1.00 51.09 499 ASP A N 1
ATOM 4146 C CA . ASP A 1 499 ? -5.807 -23.350 -25.665 1.00 51.09 499 ASP A CA 1
ATOM 4147 C C . ASP A 1 499 ? -5.043 -22.346 -26.539 1.00 51.09 499 ASP A C 1
ATOM 4149 O O . ASP A 1 499 ? -4.075 -22.735 -27.186 1.00 51.09 499 ASP A O 1
ATOM 4153 N N . ILE A 1 500 ? -5.379 -21.048 -26.469 1.00 52.88 500 ILE A N 1
ATOM 4154 C CA . ILE A 1 500 ? -4.663 -19.976 -27.195 1.00 52.88 500 ILE A CA 1
ATOM 4155 C C . ILE A 1 500 ? -3.182 -19.905 -26.796 1.00 52.88 500 ILE A C 1
ATOM 4157 O O . ILE A 1 500 ? -2.326 -19.603 -27.623 1.00 52.88 500 ILE A O 1
ATOM 4161 N N . LEU A 1 501 ? -2.873 -20.143 -25.521 1.00 43.09 501 LEU A N 1
ATOM 4162 C CA . LEU A 1 501 ? -1.523 -19.957 -24.989 1.00 43.09 501 LEU A CA 1
ATOM 4163 C C . LEU A 1 501 ? -0.616 -21.180 -25.174 1.00 43.09 501 LEU A C 1
ATOM 4165 O O . LEU A 1 501 ? 0.594 -21.053 -24.995 1.00 43.09 501 LEU A O 1
ATOM 4169 N N . VAL A 1 502 ? -1.174 -22.356 -25.486 1.00 42.03 502 VAL A N 1
ATOM 4170 C CA . VAL A 1 502 ? -0.430 -23.628 -25.425 1.00 42.03 502 VAL A CA 1
ATOM 4171 C C . VAL A 1 502 ? -0.513 -24.448 -26.717 1.00 42.03 502 VAL A C 1
ATOM 4173 O O . VAL A 1 502 ? 0.383 -25.258 -26.961 1.00 42.03 502 VAL A O 1
ATOM 4176 N N . LYS A 1 503 ? -1.538 -24.280 -27.562 1.00 41.59 503 LYS A N 1
ATOM 4177 C CA . LYS A 1 503 ? -1.701 -25.085 -28.784 1.00 41.59 503 LYS A CA 1
ATOM 4178 C C . LYS A 1 503 ? -2.236 -24.237 -29.936 1.00 41.59 503 LYS A C 1
ATOM 4180 O O . LYS A 1 503 ? -3.306 -23.653 -29.802 1.00 41.59 503 LYS A O 1
ATOM 4185 N N . ASP A 1 504 ? -1.554 -24.260 -31.085 1.00 44.78 504 ASP A N 1
ATOM 4186 C CA . ASP A 1 504 ? -2.033 -23.714 -32.370 1.00 44.78 504 ASP A CA 1
ATOM 4187 C C . ASP A 1 504 ? -3.304 -24.447 -32.838 1.00 44.78 504 ASP A C 1
ATOM 4189 O O . ASP A 1 504 ? -3.291 -25.302 -33.725 1.00 44.78 504 ASP A O 1
ATOM 4193 N N . THR A 1 505 ? -4.424 -24.164 -32.182 1.00 46.94 505 THR A N 1
ATOM 4194 C CA . THR A 1 505 ? -5.686 -24.876 -32.372 1.00 46.94 505 THR A CA 1
ATOM 4195 C C . THR A 1 505 ? -6.615 -24.009 -33.221 1.00 46.94 505 THR A C 1
ATOM 4197 O O . THR A 1 505 ? -6.843 -22.849 -32.869 1.00 46.94 505 THR A O 1
ATOM 4200 N N . PRO A 1 506 ? -7.166 -24.523 -34.338 1.00 48.78 506 PRO A N 1
ATOM 4201 C CA . PRO A 1 506 ? -8.012 -23.731 -35.222 1.00 48.78 506 PRO A CA 1
ATOM 4202 C C . PRO A 1 506 ? -9.338 -23.339 -34.558 1.00 48.78 506 PRO A C 1
ATOM 4204 O O . PRO A 1 506 ? -9.873 -24.041 -33.698 1.00 48.78 506 PRO A O 1
ATOM 4207 N N . PHE A 1 507 ? -9.872 -22.199 -34.996 1.00 48.25 507 PHE A N 1
ATOM 4208 C CA . PHE A 1 507 ? -11.074 -21.568 -34.458 1.00 48.25 507 PHE A CA 1
ATOM 4209 C C . PHE A 1 507 ? -12.281 -22.515 -34.431 1.00 48.25 507 PHE A C 1
ATOM 4211 O O . PHE A 1 507 ? -12.692 -23.042 -35.465 1.00 48.25 507 PHE A O 1
ATOM 4218 N N . ARG A 1 508 ? -12.909 -22.668 -33.258 1.00 53.59 508 ARG A N 1
ATOM 4219 C CA . ARG A 1 508 ? -14.200 -23.356 -33.131 1.00 53.59 508 ARG A CA 1
ATOM 4220 C C . ARG A 1 508 ? -15.334 -22.336 -33.166 1.00 53.59 508 ARG A C 1
ATOM 4222 O O . ARG A 1 508 ? -15.493 -21.530 -32.250 1.00 53.59 508 ARG A O 1
ATOM 4229 N N . LYS A 1 509 ? -16.125 -22.375 -34.237 1.00 52.94 509 LYS A N 1
ATOM 4230 C CA . LYS A 1 509 ? -17.401 -21.662 -34.317 1.00 52.94 509 LYS A CA 1
ATOM 4231 C C . LYS A 1 509 ? -18.357 -22.263 -33.282 1.00 52.94 509 LYS A C 1
ATOM 4233 O O . LYS A 1 509 ? -18.426 -23.485 -33.166 1.00 52.94 509 LYS A O 1
ATOM 4238 N N . LEU A 1 510 ? -19.045 -21.426 -32.504 1.00 48.81 510 LEU A N 1
ATOM 4239 C CA . LEU A 1 510 ? -20.132 -21.917 -31.660 1.00 48.81 510 LEU A CA 1
ATOM 4240 C C . LEU A 1 510 ? -21.310 -22.250 -32.579 1.00 48.81 510 LEU A C 1
ATOM 4242 O O . LEU A 1 510 ? -21.847 -21.355 -33.231 1.00 48.81 510 LEU A O 1
ATOM 4246 N N . ASP A 1 511 ? -21.669 -23.530 -32.669 1.00 44.31 511 ASP A N 1
ATOM 4247 C CA . ASP A 1 511 ? -22.898 -23.930 -33.351 1.00 44.31 511 ASP A CA 1
ATOM 4248 C C . ASP A 1 511 ? -24.132 -23.534 -32.524 1.00 44.31 511 ASP A C 1
ATOM 4250 O O . ASP A 1 511 ? -24.078 -23.469 -31.296 1.00 44.31 511 ASP A O 1
ATOM 4254 N N . ARG A 1 512 ? -25.189 -23.216 -33.282 1.00 33.62 512 ARG A N 1
ATOM 4255 C CA . ARG A 1 512 ? -26.393 -22.419 -32.974 1.00 33.62 512 ARG A CA 1
ATOM 4256 C C . ARG A 1 512 ? -27.017 -22.541 -31.588 1.00 33.62 512 ARG A C 1
ATOM 4258 O O . ARG A 1 512 ? -27.310 -23.676 -31.158 1.00 33.62 512 ARG A O 1
#

pLDDT: mean 70.29, std 26.7, range [22.61, 98.69]

Sequence (512 aa):
MTKKVVKRQSLQNIEDRTSYMGCTFYIEKKIDKILHSDFTNCSFRSEELYIISMHGCTFASCNFTKLTIEALNNCTFKDGYIDHLSLSGPSYFDFLENVNVHNICLRNIQKLPADITKFSQLKTLDIAENRRLSKLPKNIHRLPLSFLDISQTLIKIQSTENFLPNCRIRKHMIYSAYIQKRLQYKNPSWSIIDSIATDAEKKIWAVSKNKILRTTRLVYWQDENWQVYPNVKRVSHFRTLQDGTLYAVGEKCWRWKNSGWEIFPIPFVVEDLWGPSHDEIYAYNKDHVYYFDGKNWREVSALEEHCYVEWICEGLLHDDIVLGGRQVIQDGMFHEIQKQSVMLNDVYNGMQSGELRANIFHVTGRKDKWSLHEYNYRVSKVKKVHYVGPKMVTLEMDNQSLIENGVMFFSHDTYRSLYLNARSKITKKDKSCVLCRVALWKELPLIIMKSSANAIFWVVWCKDIYELQVSAKIIRIDFLKPHIFVVTKDDVYRYDLYDILVKDTPFRKLDR

Organism: Uabimicrobium amorphum (NCBI:txid2596890)